Protein AF-0000000077934023 (afdb_homodimer)

Structure (mmCIF, N/CA/C/O backbone):
data_AF-0000000077934023-model_v1
#
loop_
_entity.id
_entity.type
_entity.pdbx_description
1 polymer 'GMP synthase'
#
loop_
_atom_site.group_PDB
_atom_site.id
_atom_site.type_symbol
_atom_site.label_atom_id
_atom_site.label_alt_id
_atom_site.label_comp_id
_atom_site.label_asym_id
_atom_site.label_entity_id
_atom_site.label_seq_id
_atom_site.pdbx_PDB_ins_code
_atom_site.Cartn_x
_atom_site.Cartn_y
_atom_site.Cartn_z
_atom_site.occupancy
_atom_site.B_iso_or_equiv
_atom_site.auth_seq_id
_atom_site.auth_comp_id
_atom_site.auth_asym_id
_atom_site.auth_atom_id
_atom_site.pdbx_PDB_model_num
ATOM 1 N N . MET A 1 1 ? 9.555 -23.406 -22.766 1 92.81 1 MET A N 1
ATOM 2 C CA . MET A 1 1 ? 8.727 -24.172 -21.828 1 92.81 1 MET A CA 1
ATOM 3 C C . MET A 1 1 ? 8.359 -23.328 -20.609 1 92.81 1 MET A C 1
ATOM 5 O O . MET A 1 1 ? 9.164 -22.531 -20.141 1 92.81 1 MET A O 1
ATOM 9 N N . MET A 1 2 ? 7.137 -23.5 -20.172 1 95.69 2 MET A N 1
ATOM 10 C CA . MET A 1 2 ? 6.656 -22.844 -18.953 1 95.69 2 MET A CA 1
ATOM 11 C C . MET A 1 2 ? 6.629 -23.828 -17.781 1 95.69 2 MET A C 1
ATOM 13 O O . MET A 1 2 ? 6.195 -24.969 -17.938 1 95.69 2 MET A O 1
ATOM 17 N N . LEU A 1 3 ? 7.129 -23.375 -16.656 1 97.12 3 LEU A N 1
ATOM 18 C CA . LEU A 1 3 ? 7.172 -24.234 -15.461 1 97.12 3 LEU A CA 1
ATOM 19 C C . LEU A 1 3 ? 6.215 -23.719 -14.391 1 97.12 3 LEU A C 1
ATOM 21 O O . LEU A 1 3 ? 6.312 -22.562 -13.969 1 97.12 3 LEU A O 1
ATOM 25 N N . GLY A 1 4 ? 5.195 -24.5 -14.062 1 97.69 4 GLY A N 1
ATOM 26 C CA . GLY A 1 4 ? 4.348 -24.234 -12.914 1 97.69 4 GLY A CA 1
ATOM 27 C C . GLY A 1 4 ? 4.844 -24.891 -11.641 1 97.69 4 GLY A C 1
ATOM 28 O O . GLY A 1 4 ? 4.984 -26.109 -11.578 1 97.69 4 GLY A O 1
ATOM 29 N N . ILE A 1 5 ? 5.109 -24.125 -10.633 1 98.69 5 ILE A N 1
ATOM 30 C CA . ILE A 1 5 ? 5.703 -24.625 -9.398 1 98.69 5 ILE A CA 1
ATOM 31 C C . ILE A 1 5 ? 4.645 -24.688 -8.297 1 98.69 5 ILE A C 1
ATOM 33 O O . ILE A 1 5 ? 4.074 -23.656 -7.926 1 98.69 5 ILE A O 1
ATOM 37 N N . ILE A 1 6 ? 4.473 -25.875 -7.766 1 98.69 6 ILE A N 1
ATOM 38 C CA . ILE A 1 6 ? 3.406 -26.156 -6.812 1 98.69 6 ILE A CA 1
ATOM 39 C C . ILE A 1 6 ? 4 -26.359 -5.422 1 98.69 6 ILE A C 1
ATOM 41 O O . ILE A 1 6 ? 4.852 -27.234 -5.227 1 98.69 6 ILE A O 1
ATOM 45 N N . HIS A 1 7 ? 3.494 -25.578 -4.398 1 98.44 7 HIS A N 1
ATOM 46 C CA . HIS A 1 7 ? 4.078 -25.625 -3.062 1 98.44 7 HIS A CA 1
ATOM 47 C C . HIS A 1 7 ? 3.291 -26.562 -2.148 1 98.44 7 HIS A C 1
ATOM 49 O O . HIS A 1 7 ? 3.805 -27 -1.119 1 98.44 7 HIS A O 1
ATOM 55 N N . HIS A 1 8 ? 2.07 -26.781 -2.439 1 97.88 8 HIS A N 1
ATOM 56 C CA . HIS A 1 8 ? 1.175 -27.656 -1.69 1 97.88 8 HIS A CA 1
ATOM 57 C C . HIS A 1 8 ? 0.218 -28.391 -2.621 1 97.88 8 HIS A C 1
ATOM 59 O O . HIS A 1 8 ? -0.296 -27.812 -3.578 1 97.88 8 HIS A O 1
ATOM 65 N N . PRO A 1 9 ? -0.106 -29.578 -2.326 1 96.56 9 PRO A N 1
ATOM 66 C CA . PRO A 1 9 ? -0.876 -30.406 -3.256 1 96.56 9 PRO A CA 1
ATOM 67 C C . PRO A 1 9 ? -2.242 -29.812 -3.588 1 96.56 9 PRO A C 1
ATOM 69 O O . PRO A 1 9 ? -2.734 -29.969 -4.707 1 96.56 9 PRO A O 1
ATOM 72 N N . VAL A 1 10 ? -2.881 -29.109 -2.693 1 97.19 10 VAL A N 1
ATOM 73 C CA . VAL A 1 10 ? -4.234 -28.609 -2.936 1 97.19 10 VAL A CA 1
ATOM 74 C C . VAL A 1 10 ? -4.168 -27.234 -3.584 1 97.19 10 VAL A C 1
ATOM 76 O O . VAL A 1 10 ? -5.203 -26.641 -3.902 1 97.19 10 VAL A O 1
ATOM 79 N N . GLU A 1 11 ? -2.992 -26.672 -3.738 1 97.62 11 GLU A N 1
ATOM 80 C CA . GLU A 1 11 ? -2.824 -25.344 -4.324 1 97.62 11 GLU A CA 1
ATOM 81 C C . GLU A 1 11 ? -2.209 -25.438 -5.719 1 97.62 11 GLU A C 1
ATOM 83 O O . GLU A 1 11 ? -1.143 -24.875 -5.969 1 97.62 11 GLU A O 1
ATOM 88 N N . GLY A 1 12 ? -2.943 -26.047 -6.629 1 97.69 12 GLY A N 1
ATOM 89 C CA . GLY A 1 12 ? -2.482 -26.219 -7.996 1 97.69 12 GLY A CA 1
ATOM 90 C C . GLY A 1 12 ? -2.807 -25.031 -8.883 1 97.69 12 GLY A C 1
ATOM 91 O O . GLY A 1 12 ? -3.172 -23.969 -8.391 1 97.69 12 GLY A O 1
ATOM 92 N N . LEU A 1 13 ? -2.65 -25.219 -10.227 1 97.75 13 LEU A N 1
ATOM 93 C CA . LEU A 1 13 ? -2.768 -24.109 -11.18 1 97.75 13 LEU A CA 1
ATOM 94 C C . LEU A 1 13 ? -4.23 -23.781 -11.453 1 97.75 13 LEU A C 1
ATOM 96 O O . LEU A 1 13 ? -4.543 -22.719 -11.984 1 97.75 13 LEU A O 1
ATOM 100 N N . GLY A 1 14 ? -5.168 -24.703 -11.203 1 96.88 14 GLY A N 1
ATOM 101 C CA . GLY A 1 14 ? -6.594 -24.438 -11.32 1 96.88 14 GLY A CA 1
ATOM 102 C C . GLY A 1 14 ? -6.977 -23.812 -12.648 1 96.88 14 GLY A C 1
ATOM 103 O O . GLY A 1 14 ? -6.633 -24.328 -13.711 1 96.88 14 GLY A O 1
ATOM 104 N N . ASN A 1 15 ? -7.641 -22.734 -12.648 1 96.44 15 ASN A N 1
ATOM 105 C CA . ASN A 1 15 ? -8.133 -22.016 -13.82 1 96.44 15 ASN A CA 1
ATOM 106 C C . ASN A 1 15 ? -6.992 -21.641 -14.758 1 96.44 15 ASN A C 1
ATOM 108 O O . ASN A 1 15 ? -7.18 -21.562 -15.977 1 96.44 15 ASN A O 1
ATOM 112 N N . ILE A 1 16 ? -5.863 -21.359 -14.188 1 96.69 16 ILE A N 1
ATOM 113 C CA . ILE A 1 16 ? -4.719 -20.969 -15.008 1 96.69 16 ILE A CA 1
ATOM 114 C C . ILE A 1 16 ? -4.383 -22.094 -15.992 1 96.69 16 ILE A C 1
ATOM 116 O O . ILE A 1 16 ? -4.105 -21.844 -17.156 1 96.69 16 ILE A O 1
ATOM 120 N N . LYS A 1 17 ? -4.391 -23.328 -15.445 1 95.06 17 LYS A N 1
ATOM 121 C CA . LYS A 1 17 ? -4.133 -24.469 -16.312 1 95.06 17 LYS A CA 1
ATOM 122 C C . LYS A 1 17 ? -5.152 -24.562 -17.438 1 95.06 17 LYS A C 1
ATOM 124 O O . LYS A 1 17 ? -4.793 -24.844 -18.578 1 95.06 17 LYS A O 1
ATOM 129 N N . GLU A 1 18 ? -6.367 -24.281 -17.141 1 93.31 18 GLU A N 1
ATOM 130 C CA . GLU A 1 18 ? -7.434 -24.312 -18.141 1 93.31 18 GLU A CA 1
ATOM 131 C C . GLU A 1 18 ? -7.219 -23.234 -19.188 1 93.31 18 GLU A C 1
ATOM 133 O O . GLU A 1 18 ? -7.426 -23.469 -20.391 1 93.31 18 GLU A O 1
ATOM 138 N N . ILE A 1 19 ? -6.816 -22.094 -18.781 1 94.81 19 ILE A N 1
ATOM 139 C CA . ILE A 1 19 ? -6.625 -20.953 -19.656 1 94.81 19 ILE A CA 1
ATOM 140 C C . ILE A 1 19 ? -5.422 -21.203 -20.562 1 94.81 19 ILE A C 1
ATOM 142 O O . ILE A 1 19 ? -5.426 -20.812 -21.734 1 94.81 19 ILE A O 1
ATOM 146 N N . LEU A 1 20 ? -4.402 -21.891 -20 1 92 20 LEU A N 1
ATOM 147 C CA . LEU A 1 20 ? -3.158 -22.109 -20.734 1 92 20 LEU A CA 1
ATOM 148 C C . LEU A 1 20 ? -3.191 -23.422 -21.5 1 92 20 LEU A C 1
ATOM 150 O O . LEU A 1 20 ? -2.18 -23.844 -22.062 1 92 20 LEU A O 1
ATOM 154 N N . LYS A 1 21 ? -4.246 -24.125 -21.438 1 84.44 21 LYS A N 1
ATOM 155 C CA . LYS A 1 21 ? -4.355 -25.5 -21.938 1 84.44 21 LYS A CA 1
ATOM 156 C C . LYS A 1 21 ? -3.92 -25.578 -23.391 1 84.44 21 LYS A C 1
ATOM 158 O O . LYS A 1 21 ? -3.35 -26.594 -23.812 1 84.44 21 LYS A O 1
ATOM 163 N N . GLU A 1 22 ? -4.18 -24.672 -24.109 1 74.06 22 GLU A N 1
ATOM 164 C CA . GLU A 1 22 ? -3.824 -24.781 -25.531 1 74.06 22 GLU A CA 1
ATOM 165 C C . GLU A 1 22 ? -2.352 -24.453 -25.75 1 74.06 22 GLU A C 1
ATOM 167 O O . GLU A 1 22 ? -1.854 -24.562 -26.875 1 74.06 22 GLU A O 1
ATOM 172 N N . LYS A 1 23 ? -1.788 -24.141 -24.609 1 71.06 23 LYS A N 1
ATOM 173 C CA . LYS A 1 23 ? -0.37 -23.828 -24.766 1 71.06 23 LYS A CA 1
ATOM 174 C C . LYS A 1 23 ? 0.499 -25.016 -24.391 1 71.06 23 LYS A C 1
ATOM 176 O O . LYS A 1 23 ? 0.342 -25.594 -23.312 1 71.06 23 LYS A O 1
ATOM 181 N N . ASP A 1 24 ? 1.014 -25.828 -25.297 1 64.31 24 ASP A N 1
ATOM 182 C CA . ASP A 1 24 ? 1.671 -27.125 -25.203 1 64.31 24 ASP A CA 1
ATOM 183 C C . ASP A 1 24 ? 2.947 -27.047 -24.375 1 64.31 24 ASP A C 1
ATOM 185 O O . ASP A 1 24 ? 3.557 -28.062 -24.047 1 64.31 24 ASP A O 1
ATOM 189 N N . ASP A 1 25 ? 3.129 -26.031 -23.75 1 87.19 25 ASP A N 1
ATOM 190 C CA . ASP A 1 25 ? 4.488 -25.938 -23.234 1 87.19 25 ASP A CA 1
ATOM 191 C C . ASP A 1 25 ? 4.484 -25.672 -21.734 1 87.19 25 ASP A C 1
ATOM 193 O O . ASP A 1 25 ? 5.516 -25.312 -21.156 1 87.19 25 ASP A O 1
ATOM 197 N N . LEU A 1 26 ? 3.383 -26.172 -20.938 1 93.12 26 LEU A N 1
ATOM 198 C CA . LEU A 1 26 ? 3.334 -25.969 -19.5 1 93.12 26 LEU A CA 1
ATOM 199 C C . LEU A 1 26 ? 3.678 -27.266 -18.766 1 93.12 26 LEU A C 1
ATOM 201 O O . LEU A 1 26 ? 3.064 -28.312 -19 1 93.12 26 LEU A O 1
ATOM 205 N N . ARG A 1 27 ? 4.672 -27.297 -17.906 1 94.5 27 ARG A N 1
ATOM 206 C CA . ARG A 1 27 ? 5.062 -28.406 -17.031 1 94.5 27 ARG A CA 1
ATOM 207 C C . ARG A 1 27 ? 4.914 -28.016 -15.562 1 94.5 27 ARG A C 1
ATOM 209 O O . ARG A 1 27 ? 5.363 -26.938 -15.148 1 94.5 27 ARG A O 1
ATOM 216 N N . GLU A 1 28 ? 4.285 -28.922 -14.805 1 96.19 28 GLU A N 1
ATOM 217 C CA . GLU A 1 28 ? 4.145 -28.672 -13.375 1 96.19 28 GLU A CA 1
ATOM 218 C C . GLU A 1 28 ? 5.207 -29.422 -12.578 1 96.19 28 GLU A C 1
ATOM 220 O O . GLU A 1 28 ? 5.559 -30.562 -12.922 1 96.19 28 GLU A O 1
ATOM 225 N N . VAL A 1 29 ? 5.73 -28.844 -11.586 1 97.88 29 VAL A N 1
ATOM 226 C CA . VAL A 1 29 ? 6.707 -29.484 -10.703 1 97.88 29 VAL A CA 1
ATOM 227 C C . VAL A 1 29 ? 6.434 -29.062 -9.25 1 97.88 29 VAL A C 1
ATOM 229 O O . VAL A 1 29 ? 6.062 -27.922 -8.984 1 97.88 29 VAL A O 1
ATOM 232 N N . ARG A 1 30 ? 6.57 -30.016 -8.336 1 98.38 30 ARG A N 1
ATOM 233 C CA . ARG A 1 30 ? 6.535 -29.656 -6.926 1 98.38 30 ARG A CA 1
ATOM 234 C C . ARG A 1 30 ? 7.777 -28.875 -6.523 1 98.38 30 ARG A C 1
ATOM 236 O O . ARG A 1 30 ? 8.883 -29.188 -6.965 1 98.38 30 ARG A O 1
ATOM 243 N N . ALA A 1 31 ? 7.57 -27.953 -5.637 1 98.31 31 ALA A N 1
ATOM 244 C CA . ALA A 1 31 ? 8.68 -27.094 -5.234 1 98.31 31 ALA A CA 1
ATOM 245 C C . ALA A 1 31 ? 9.82 -27.906 -4.641 1 98.31 31 ALA A C 1
ATOM 247 O O . ALA A 1 31 ? 10.992 -27.641 -4.906 1 98.31 31 ALA A O 1
ATOM 248 N N . ASP A 1 32 ? 9.453 -28.922 -3.865 1 96.94 32 ASP A N 1
ATOM 249 C CA . ASP A 1 32 ? 10.469 -29.703 -3.176 1 96.94 32 ASP A CA 1
ATOM 250 C C . ASP A 1 32 ? 11.195 -30.641 -4.145 1 96.94 32 ASP A C 1
ATOM 252 O O . ASP A 1 32 ? 12.172 -31.297 -3.771 1 96.94 32 ASP A O 1
ATOM 256 N N . GLU A 1 33 ? 10.789 -30.688 -5.387 1 97.88 33 GLU A N 1
ATOM 257 C CA . GLU A 1 33 ? 11.43 -31.516 -6.402 1 97.88 33 GLU A CA 1
ATOM 258 C C . GLU A 1 33 ? 12.305 -30.688 -7.332 1 97.88 33 GLU A C 1
ATOM 260 O O . GLU A 1 33 ? 12.961 -31.234 -8.219 1 97.88 33 GLU A O 1
ATOM 265 N N . LEU A 1 34 ? 12.32 -29.422 -7.188 1 97.75 34 LEU A N 1
ATOM 266 C CA . LEU A 1 34 ? 13.195 -28.562 -7.977 1 97.75 34 LEU A CA 1
ATOM 267 C C . LEU A 1 34 ? 14.656 -28.953 -7.793 1 97.75 34 LEU A C 1
ATOM 269 O O . LEU A 1 34 ? 15.094 -29.234 -6.672 1 97.75 34 LEU A O 1
ATOM 273 N N . THR A 1 35 ? 15.414 -28.969 -8.805 1 96.44 35 THR A N 1
ATOM 274 C CA . THR A 1 35 ? 16.828 -29.312 -8.75 1 96.44 35 THR A CA 1
ATOM 275 C C . THR A 1 35 ? 17.688 -28.047 -8.672 1 96.44 35 THR A C 1
ATOM 277 O O . THR A 1 35 ? 18.844 -28.109 -8.227 1 96.44 35 THR A O 1
ATOM 280 N N . GLY A 1 36 ? 17.109 -26.969 -9.047 1 94.38 36 GLY A N 1
ATOM 281 C CA . GLY A 1 36 ? 17.875 -25.734 -9.156 1 94.38 36 GLY A CA 1
ATOM 282 C C . GLY A 1 36 ? 18.562 -25.578 -10.492 1 94.38 36 GLY A C 1
ATOM 283 O O . GLY A 1 36 ? 19.172 -24.547 -10.766 1 94.38 36 GLY A O 1
ATOM 284 N N . LYS A 1 37 ? 18.359 -26.5 -11.438 1 96.31 37 LYS A N 1
ATOM 285 C CA . LYS A 1 37 ? 19.062 -26.469 -12.719 1 96.31 37 LYS A CA 1
ATOM 286 C C . LYS A 1 37 ? 18.094 -26.188 -13.859 1 96.31 37 LYS A C 1
ATOM 288 O O . LYS A 1 37 ? 18.5 -26.125 -15.023 1 96.31 37 LYS A O 1
ATOM 293 N N . GLU A 1 38 ? 16.797 -26.047 -13.516 1 97 38 GLU A N 1
ATOM 294 C CA . GLU A 1 38 ? 15.789 -25.781 -14.539 1 97 38 GLU A CA 1
ATOM 295 C C . GLU A 1 38 ? 16.078 -24.469 -15.273 1 97 38 GLU A C 1
ATOM 297 O O . GLU A 1 38 ? 16.594 -23.516 -14.68 1 97 38 GLU A O 1
ATOM 302 N N . THR A 1 39 ? 15.773 -24.438 -16.625 1 96.75 39 THR A N 1
ATOM 303 C CA . THR A 1 39 ? 15.953 -23.219 -17.422 1 96.75 39 THR A CA 1
ATOM 304 C C . THR A 1 39 ? 14.688 -22.906 -18.219 1 96.75 39 THR A C 1
ATOM 306 O O . THR A 1 39 ? 14.711 -22.844 -19.453 1 96.75 39 THR A O 1
ATOM 309 N N . PRO A 1 40 ? 13.602 -22.703 -17.531 1 97.12 40 PRO A N 1
ATOM 310 C CA . PRO A 1 40 ? 12.352 -22.391 -18.219 1 97.12 40 PRO A CA 1
ATOM 311 C C . PRO A 1 40 ? 12.359 -21 -18.844 1 97.12 40 PRO A C 1
ATOM 313 O O . PRO A 1 40 ? 13.156 -20.141 -18.438 1 97.12 40 PRO A O 1
ATOM 316 N N . ASP A 1 41 ? 11.477 -20.828 -19.859 1 96.25 41 ASP A N 1
ATOM 317 C CA . ASP A 1 41 ? 11.281 -19.5 -20.469 1 96.25 41 ASP A CA 1
ATOM 318 C C . ASP A 1 41 ? 10.406 -18.625 -19.578 1 96.25 41 ASP A C 1
ATOM 320 O O . ASP A 1 41 ? 10.477 -17.391 -19.641 1 96.25 41 ASP A O 1
ATOM 324 N N . SER A 1 42 ? 9.562 -19.297 -18.828 1 97.19 42 SER A N 1
ATOM 325 C CA . SER A 1 42 ? 8.664 -18.609 -17.906 1 97.19 42 SER A CA 1
ATOM 326 C C . SER A 1 42 ? 8.273 -19.516 -16.75 1 97.19 42 SER A C 1
ATOM 328 O O . SER A 1 42 ? 8.328 -20.75 -16.859 1 97.19 42 SER A O 1
ATOM 330 N N . ILE A 1 43 ? 7.906 -18.906 -15.609 1 98 43 ILE A N 1
ATOM 331 C CA . ILE A 1 43 ? 7.473 -19.719 -14.477 1 98 43 ILE A CA 1
ATOM 332 C C . ILE A 1 43 ? 6.215 -19.109 -13.859 1 98 43 ILE A C 1
ATOM 334 O O . ILE A 1 43 ? 6.023 -17.891 -13.906 1 98 43 ILE A O 1
ATOM 338 N N . VAL A 1 44 ? 5.328 -19.938 -13.383 1 98.44 44 VAL A N 1
ATOM 339 C CA . VAL A 1 44 ? 4.195 -19.594 -12.523 1 98.44 44 VAL A CA 1
ATOM 340 C C . VAL A 1 44 ? 4.418 -20.172 -11.125 1 98.44 44 VAL A C 1
ATOM 342 O O . VAL A 1 44 ? 4.441 -21.391 -10.945 1 98.44 44 VAL A O 1
ATOM 345 N N . LEU A 1 45 ? 4.633 -19.297 -10.141 1 98.81 45 LEU A N 1
ATOM 346 C CA . LEU A 1 45 ? 4.785 -19.688 -8.75 1 98.81 45 LEU A CA 1
ATOM 347 C C . LEU A 1 45 ? 3.441 -19.672 -8.023 1 98.81 45 LEU A C 1
ATOM 349 O O . LEU A 1 45 ? 2.818 -18.609 -7.898 1 98.81 45 LEU A O 1
ATOM 353 N N . MET A 1 46 ? 3.02 -20.75 -7.5 1 98.81 46 MET A N 1
ATOM 354 C CA . MET A 1 46 ? 1.706 -20.844 -6.875 1 98.81 46 MET A CA 1
ATOM 355 C C . MET A 1 46 ? 1.781 -20.484 -5.395 1 98.81 46 MET A C 1
ATOM 357 O O . MET A 1 46 ? 2.848 -20.125 -4.895 1 98.81 46 MET A O 1
ATOM 361 N N . GLY A 1 47 ? 0.633 -20.516 -4.742 1 98.62 47 GLY A N 1
ATOM 362 C CA . GLY A 1 47 ? 0.555 -20.219 -3.32 1 98.62 47 GLY A CA 1
ATOM 363 C C . GLY A 1 47 ? 0.95 -21.375 -2.439 1 98.62 47 GLY A C 1
ATOM 364 O O . GLY A 1 47 ? 1.354 -22.438 -2.939 1 98.62 47 GLY A O 1
ATOM 365 N N . GLY A 1 48 ? 0.895 -21.141 -1.161 1 97.94 48 GLY A N 1
ATOM 366 C CA . GLY A 1 48 ? 1.2 -22.141 -0.147 1 97.94 48 GLY A CA 1
ATOM 367 C C . GLY A 1 48 ? 1.143 -21.594 1.266 1 97.94 48 GLY A C 1
ATOM 368 O O . GLY A 1 48 ? 1.053 -20.375 1.462 1 97.94 48 GLY A O 1
ATOM 369 N N . PRO A 1 49 ? 1.114 -22.484 2.199 1 96.38 49 PRO A N 1
ATOM 370 C CA . PRO A 1 49 ? 0.91 -22.078 3.592 1 96.38 49 PRO A CA 1
ATOM 371 C C . PRO A 1 49 ? 2.195 -21.609 4.262 1 96.38 49 PRO A C 1
ATOM 373 O O . PRO A 1 49 ? 2.162 -21.125 5.395 1 96.38 49 PRO A O 1
ATOM 376 N N . MET A 1 50 ? 3.311 -21.656 3.562 1 96.38 50 MET A N 1
ATOM 377 C CA . MET A 1 50 ? 4.609 -21.328 4.145 1 96.38 50 MET A CA 1
ATOM 378 C C . MET A 1 50 ? 4.809 -19.812 4.211 1 96.38 50 MET A C 1
ATOM 380 O O . MET A 1 50 ? 4.152 -19.062 3.488 1 96.38 50 MET A O 1
ATOM 384 N N . GLY A 1 51 ? 5.703 -19.391 5.09 1 97.69 51 GLY A N 1
ATOM 385 C CA . GLY A 1 51 ? 6.199 -18.016 5.086 1 97.69 51 GLY A CA 1
ATOM 386 C C . GLY A 1 51 ? 7.562 -17.891 4.441 1 97.69 51 GLY A C 1
ATOM 387 O O . GLY A 1 51 ? 8.438 -18.734 4.637 1 97.69 51 GLY A O 1
ATOM 388 N N . VAL A 1 52 ? 7.691 -16.844 3.658 1 98.31 52 VAL A N 1
ATOM 389 C CA . VAL A 1 52 ? 8.961 -16.609 2.971 1 98.31 52 VAL A CA 1
ATOM 390 C C . VAL A 1 52 ? 10.094 -16.531 3.988 1 98.31 52 VAL A C 1
ATOM 392 O O . VAL A 1 52 ? 11.211 -16.969 3.725 1 98.31 52 VAL A O 1
ATOM 395 N N . TYR A 1 53 ? 9.828 -15.93 5.168 1 96.06 53 TYR A N 1
ATOM 396 C CA . TYR A 1 53 ? 10.844 -15.742 6.207 1 96.06 53 TYR A CA 1
ATOM 397 C C . TYR A 1 53 ? 11.195 -17.062 6.867 1 96.06 53 TYR A C 1
ATOM 399 O O . TYR A 1 53 ? 12.102 -17.125 7.703 1 96.06 53 TYR A O 1
ATOM 407 N N . GLU A 1 54 ? 10.594 -18.125 6.508 1 94.81 54 GLU A N 1
ATOM 408 C CA . GLU A 1 54 ? 10.891 -19.469 7.004 1 94.81 54 GLU A CA 1
ATOM 409 C C . GLU A 1 54 ? 11.7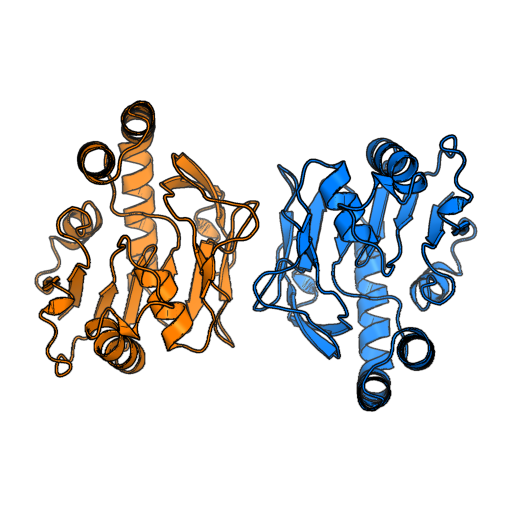66 -20.234 6.016 1 94.81 54 GLU A C 1
ATOM 411 O O . GLU A 1 54 ? 11.758 -21.469 6 1 94.81 54 GLU A O 1
ATOM 416 N N . HIS A 1 55 ? 12.492 -19.578 5.172 1 92.38 55 HIS A N 1
ATOM 417 C CA . HIS A 1 55 ? 13.211 -20.234 4.09 1 92.38 55 HIS A CA 1
ATOM 418 C C . HIS A 1 55 ? 14.297 -21.172 4.637 1 92.38 55 HIS A C 1
ATOM 420 O O . HIS A 1 55 ? 14.695 -22.125 3.965 1 92.38 55 HIS A O 1
ATOM 426 N N . ASP A 1 56 ? 14.75 -20.984 5.855 1 92.56 56 ASP A N 1
ATOM 427 C CA . ASP A 1 56 ? 15.695 -21.906 6.469 1 92.56 56 ASP A CA 1
ATOM 428 C C . ASP A 1 56 ? 15.062 -23.281 6.656 1 92.56 56 ASP A C 1
ATOM 430 O O . ASP A 1 56 ? 15.758 -24.297 6.641 1 92.56 56 ASP A O 1
ATOM 434 N N . ARG A 1 57 ? 13.727 -23.375 6.781 1 94.06 57 ARG A N 1
ATOM 435 C CA . ARG A 1 57 ? 12.984 -24.625 6.984 1 94.06 57 ARG A CA 1
ATOM 436 C C . ARG A 1 57 ? 12.578 -25.234 5.652 1 94.06 57 ARG A C 1
ATOM 438 O O . ARG A 1 57 ? 12.203 -26.406 5.594 1 94.06 57 ARG A O 1
ATOM 445 N N . TYR A 1 58 ? 12.594 -24.438 4.598 1 94.94 58 TYR A N 1
ATOM 446 C CA . TYR A 1 58 ? 12.172 -24.859 3.268 1 94.94 58 TYR A CA 1
ATOM 447 C C . TYR A 1 58 ? 13.273 -24.609 2.242 1 94.94 58 TYR A C 1
ATOM 449 O O . TYR A 1 58 ? 13.227 -23.641 1.491 1 94.94 58 TYR A O 1
ATOM 457 N N . PRO A 1 59 ? 14.148 -25.562 2.076 1 92.88 59 PRO A N 1
ATOM 458 C CA . PRO A 1 59 ? 15.352 -25.344 1.265 1 92.88 59 PRO A CA 1
ATOM 459 C C . PRO A 1 59 ? 15.023 -25.047 -0.199 1 92.88 59 PRO A C 1
ATOM 461 O O . PRO A 1 59 ? 15.82 -24.422 -0.896 1 92.88 59 PRO A O 1
ATOM 464 N N . PHE A 1 60 ? 13.891 -25.531 -0.623 1 95.56 60 PHE A N 1
ATOM 465 C CA . PHE A 1 60 ? 13.531 -25.297 -2.016 1 95.56 60 PHE A CA 1
ATOM 466 C C . PHE A 1 60 ? 13.375 -23.812 -2.301 1 95.56 60 PHE A C 1
ATOM 468 O O . PHE A 1 60 ? 13.477 -23.375 -3.451 1 95.56 60 PHE A O 1
ATOM 475 N N . MET A 1 61 ? 13.117 -23.016 -1.306 1 97.56 61 MET A N 1
ATOM 476 C CA . MET A 1 61 ? 12.922 -21.578 -1.521 1 97.56 61 MET A CA 1
ATOM 477 C C . MET A 1 61 ? 14.203 -20.922 -2.031 1 97.56 61 MET A C 1
ATOM 479 O O . MET A 1 61 ? 14.156 -20 -2.846 1 97.56 61 MET A O 1
ATOM 483 N N . GLU A 1 62 ? 15.344 -21.422 -1.543 1 97.31 62 GLU A N 1
ATOM 484 C CA . GLU A 1 62 ? 16.609 -20.891 -2.047 1 97.31 62 GLU A CA 1
ATOM 485 C C . GLU A 1 62 ? 16.75 -21.141 -3.545 1 97.31 62 GLU A C 1
ATOM 487 O O . GLU A 1 62 ? 17.219 -20.266 -4.285 1 97.31 62 GLU A O 1
ATOM 492 N N . LYS A 1 63 ? 16.375 -22.312 -3.967 1 97.88 63 LYS A N 1
ATOM 493 C CA . LYS A 1 63 ? 16.375 -22.641 -5.391 1 97.88 63 LYS A CA 1
ATOM 494 C C . LYS A 1 63 ? 15.406 -21.766 -6.16 1 97.88 63 LYS A C 1
ATOM 496 O O . LYS A 1 63 ? 15.695 -21.344 -7.285 1 97.88 63 LYS A O 1
ATOM 501 N N . GLU A 1 64 ? 14.289 -21.516 -5.586 1 98.38 64 GLU A N 1
ATOM 502 C CA . GLU A 1 64 ? 13.281 -20.672 -6.227 1 98.38 64 GLU A CA 1
ATOM 503 C C . GLU A 1 64 ? 13.781 -19.25 -6.387 1 98.38 64 GLU A C 1
ATOM 505 O O . GLU A 1 64 ? 13.555 -18.609 -7.426 1 98.38 64 GLU A O 1
ATOM 510 N N . PHE A 1 65 ? 14.477 -18.703 -5.316 1 98.38 65 PHE A N 1
ATOM 511 C CA . PHE A 1 65 ? 15.023 -17.359 -5.414 1 98.38 65 PHE A CA 1
ATOM 512 C C . PHE A 1 65 ? 15.953 -17.234 -6.613 1 98.38 65 PHE A C 1
ATOM 514 O O . PHE A 1 65 ? 15.852 -16.281 -7.387 1 98.38 65 PHE A O 1
ATOM 521 N N . GLU A 1 66 ? 16.781 -18.203 -6.824 1 98 66 GLU A N 1
ATOM 522 C CA . GLU A 1 66 ? 17.719 -18.203 -7.941 1 98 66 GLU A CA 1
ATOM 523 C C . GLU A 1 66 ? 16.984 -18.359 -9.273 1 98 66 GLU A C 1
ATOM 525 O O . GLU A 1 66 ? 17.328 -17.688 -10.258 1 98 66 GLU A O 1
ATOM 530 N N . LEU A 1 67 ? 16.062 -19.219 -9.297 1 98.31 67 LEU A N 1
ATOM 531 C CA . LEU A 1 67 ? 15.273 -19.453 -10.5 1 98.31 67 LEU A CA 1
ATOM 532 C C . LEU A 1 67 ? 14.531 -18.188 -10.922 1 98.31 67 LEU A C 1
ATOM 534 O O . LEU A 1 67 ? 14.5 -17.844 -12.102 1 98.31 67 LEU A O 1
ATOM 538 N N . ILE A 1 68 ? 13.93 -17.469 -9.992 1 98.44 68 ILE A N 1
ATOM 539 C CA . ILE A 1 68 ? 13.203 -16.234 -10.234 1 98.44 68 ILE A CA 1
ATOM 540 C C . ILE A 1 68 ? 14.133 -15.219 -10.898 1 98.44 68 ILE A C 1
ATOM 542 O O . ILE A 1 68 ? 13.758 -14.57 -11.883 1 98.44 68 ILE A O 1
ATOM 546 N N . LYS A 1 69 ? 15.305 -15.078 -10.391 1 97.69 69 LYS A N 1
ATOM 547 C CA . LYS A 1 69 ? 16.25 -14.062 -10.852 1 97.69 69 LYS A CA 1
ATOM 548 C C . LYS A 1 69 ? 16.703 -14.344 -12.281 1 97.69 69 LYS A C 1
ATOM 550 O O . LYS A 1 69 ? 16.953 -13.414 -13.055 1 97.69 69 LYS A O 1
ATOM 555 N N . ARG A 1 70 ? 16.75 -15.531 -12.641 1 96.94 70 ARG A N 1
ATOM 556 C CA . ARG A 1 70 ? 17.344 -15.828 -13.938 1 96.94 70 ARG A CA 1
ATOM 557 C C . ARG A 1 70 ? 16.266 -16.078 -14.984 1 96.94 70 ARG A C 1
ATOM 559 O O . ARG A 1 70 ? 16.547 -16.156 -16.188 1 96.94 70 ARG A O 1
ATOM 566 N N . THR A 1 71 ? 15.039 -16.344 -14.586 1 98 71 THR A N 1
ATOM 567 C CA . THR A 1 71 ? 13.953 -16.594 -15.531 1 98 71 THR A CA 1
ATOM 568 C C . THR A 1 71 ? 13.391 -15.281 -16.062 1 98 71 THR A C 1
ATOM 570 O O . THR A 1 71 ? 13.055 -14.383 -15.281 1 98 71 THR A O 1
ATOM 573 N N . PRO A 1 72 ? 13.25 -15.109 -17.344 1 96.94 72 PRO A N 1
ATOM 574 C CA . PRO A 1 72 ? 12.883 -13.828 -17.938 1 96.94 72 PRO A CA 1
ATOM 575 C C . PRO A 1 72 ? 11.461 -13.398 -17.594 1 96.94 72 PRO A C 1
ATOM 577 O O . PRO A 1 72 ? 11.172 -12.203 -17.516 1 96.94 72 PRO A O 1
ATOM 580 N N . LYS A 1 73 ? 10.547 -14.367 -17.5 1 98.31 73 LYS A N 1
ATOM 581 C CA . LYS A 1 73 ? 9.133 -14.07 -17.297 1 98.31 73 LYS A CA 1
ATOM 582 C C . LYS A 1 73 ? 8.562 -14.883 -16.125 1 98.31 73 LYS A C 1
ATOM 584 O O . LYS A 1 73 ? 8.68 -16.109 -16.109 1 98.31 73 LYS A O 1
ATOM 589 N N . VAL A 1 74 ? 7.953 -14.141 -15.117 1 98.75 74 VAL A N 1
ATOM 590 C CA . VAL A 1 74 ? 7.516 -14.805 -13.898 1 98.75 74 VAL A CA 1
ATOM 591 C C . VAL A 1 74 ? 6.125 -14.305 -13.508 1 98.75 74 VAL A C 1
ATOM 593 O O . VAL A 1 74 ? 5.852 -13.102 -13.578 1 98.75 74 VAL A O 1
ATOM 596 N N . LEU A 1 75 ? 5.23 -15.188 -13.234 1 98.75 75 LEU A N 1
ATOM 597 C CA . LEU A 1 75 ? 3.973 -14.906 -12.555 1 98.75 75 LEU A CA 1
ATOM 598 C C . LEU A 1 75 ? 3.955 -15.531 -11.164 1 98.75 75 LEU A C 1
ATOM 600 O O . LEU A 1 75 ? 4.102 -16.75 -11.023 1 98.75 75 LEU A O 1
ATOM 604 N N . GLY A 1 76 ? 3.854 -14.734 -10.141 1 98.88 76 GLY A N 1
ATOM 605 C CA . GLY A 1 76 ? 3.75 -15.219 -8.773 1 98.88 76 GLY A CA 1
ATOM 606 C C . GLY A 1 76 ? 2.391 -14.961 -8.148 1 98.88 76 GLY A C 1
ATOM 607 O O . GLY A 1 76 ? 1.864 -13.844 -8.242 1 98.88 76 GLY A O 1
ATOM 608 N N . ILE A 1 77 ? 1.805 -15.945 -7.504 1 98.88 77 ILE A N 1
ATOM 609 C CA . ILE A 1 77 ? 0.479 -15.836 -6.906 1 98.88 77 ILE A CA 1
ATOM 610 C C . ILE A 1 77 ? 0.562 -16.141 -5.41 1 98.88 77 ILE A C 1
ATOM 612 O O . ILE A 1 77 ? 1.061 -17.203 -5.016 1 98.88 77 ILE A O 1
ATOM 616 N N . CYS A 1 78 ? 0.007 -15.219 -4.578 1 98.75 78 CYS A N 1
ATOM 617 C CA . CYS A 1 78 ? -0.009 -15.352 -3.125 1 98.75 78 CYS A CA 1
ATOM 618 C C . CYS A 1 78 ? 1.396 -15.578 -2.582 1 98.75 78 CYS A C 1
ATOM 620 O O . CYS A 1 78 ? 2.25 -14.688 -2.662 1 98.75 78 CYS A O 1
ATOM 622 N N . LEU A 1 79 ? 1.762 -16.781 -2.057 1 98.81 79 LEU A N 1
ATOM 623 C CA . LEU A 1 79 ? 3.137 -17.094 -1.677 1 98.81 79 LEU A CA 1
ATOM 624 C C . LEU A 1 79 ? 4.09 -16.828 -2.836 1 98.81 79 LEU A C 1
ATOM 626 O O . LEU A 1 79 ? 5.188 -16.297 -2.635 1 98.81 79 LEU A O 1
ATOM 630 N N . GLY A 1 80 ? 3.695 -17.188 -4.023 1 98.88 80 GLY A N 1
ATOM 631 C CA . GLY A 1 80 ? 4.512 -16.953 -5.199 1 98.88 80 GLY A CA 1
ATOM 632 C C . GLY A 1 80 ? 4.863 -15.484 -5.391 1 98.88 80 GLY A C 1
ATOM 633 O O . GLY A 1 80 ? 5.984 -15.156 -5.789 1 98.88 80 GLY A O 1
ATOM 634 N N . ALA A 1 81 ? 3.887 -14.617 -5.211 1 98.94 81 ALA A N 1
ATOM 635 C CA . ALA A 1 81 ? 4.137 -13.18 -5.301 1 98.94 81 ALA A CA 1
ATOM 636 C C . ALA A 1 81 ? 5.105 -12.727 -4.211 1 98.94 81 ALA A C 1
ATOM 638 O O . ALA A 1 81 ? 5.953 -11.859 -4.449 1 98.94 81 ALA A O 1
ATOM 639 N N . GLN A 1 82 ? 4.934 -13.273 -3.006 1 98.94 82 GLN A N 1
ATOM 640 C CA . GLN A 1 82 ? 5.812 -12.945 -1.886 1 98.94 82 GLN A CA 1
ATOM 641 C C . GLN A 1 82 ? 7.238 -13.414 -2.152 1 98.94 82 GLN A C 1
ATOM 643 O O . GLN A 1 82 ? 8.195 -12.68 -1.904 1 98.94 82 GLN A O 1
ATOM 648 N N . LEU A 1 83 ? 7.387 -14.633 -2.68 1 98.88 83 LEU A N 1
ATOM 649 C CA . LEU A 1 83 ? 8.695 -15.141 -3.068 1 98.88 83 LEU A CA 1
ATOM 650 C C . LEU A 1 83 ? 9.336 -14.242 -4.125 1 98.88 83 LEU A C 1
ATOM 652 O O . LEU A 1 83 ? 10.539 -13.953 -4.059 1 98.88 83 LEU A O 1
ATOM 656 N N . LEU A 1 84 ? 8.508 -13.883 -5.09 1 98.94 84 LEU A N 1
ATOM 657 C CA . LEU A 1 84 ? 8.969 -13.016 -6.164 1 98.94 84 LEU A CA 1
ATOM 658 C C . LEU A 1 84 ? 9.484 -11.688 -5.609 1 98.94 84 LEU A C 1
ATOM 660 O O . LEU A 1 84 ? 10.57 -11.242 -5.965 1 98.94 84 LEU A O 1
ATOM 664 N N . SER A 1 85 ? 8.727 -11.008 -4.723 1 98.94 85 SER A N 1
ATOM 665 C CA . SER A 1 85 ? 9.148 -9.766 -4.094 1 98.94 85 SER A CA 1
ATOM 666 C C . SER A 1 85 ? 10.477 -9.938 -3.367 1 98.94 85 SER A C 1
ATOM 668 O O . SER A 1 85 ? 11.422 -9.18 -3.605 1 98.94 85 SER A O 1
ATOM 670 N N . TYR A 1 86 ? 10.578 -10.93 -2.572 1 98.88 86 TYR A N 1
ATOM 671 C CA . TYR A 1 86 ? 11.766 -11.18 -1.768 1 98.88 86 TYR A CA 1
ATOM 672 C C . TYR A 1 86 ? 12.984 -11.406 -2.652 1 98.88 86 TYR A C 1
ATOM 674 O O . TYR A 1 86 ? 14.055 -10.836 -2.41 1 98.88 86 TYR A O 1
ATOM 682 N N . ALA A 1 87 ? 12.82 -12.219 -3.627 1 98.69 87 ALA A N 1
ATOM 683 C CA . ALA A 1 87 ? 13.914 -12.547 -4.539 1 98.69 87 ALA A CA 1
ATOM 684 C C . ALA A 1 87 ? 14.445 -11.289 -5.227 1 98.69 87 ALA A C 1
ATOM 686 O O . ALA A 1 87 ? 15.625 -11.227 -5.574 1 98.69 87 ALA A O 1
ATOM 687 N N . LEU A 1 88 ? 13.586 -10.336 -5.422 1 98.56 88 LEU A N 1
ATOM 688 C CA . LEU A 1 88 ? 13.961 -9.125 -6.141 1 98.56 88 LEU A CA 1
ATOM 689 C C . LEU A 1 88 ? 14.367 -8.023 -5.172 1 98.56 88 LEU A C 1
ATOM 691 O O . LEU A 1 88 ? 14.461 -6.855 -5.559 1 98.56 88 LEU A O 1
ATOM 695 N N . GLY A 1 89 ? 14.523 -8.32 -3.951 1 98.31 89 GLY A N 1
ATOM 696 C CA . GLY A 1 89 ? 15.086 -7.387 -2.992 1 98.31 89 GLY A CA 1
ATOM 697 C C . GLY A 1 89 ? 14.047 -6.777 -2.07 1 98.31 89 GLY A C 1
ATOM 698 O O . GLY A 1 89 ? 14.367 -5.934 -1.23 1 98.31 89 GLY A O 1
ATOM 699 N N . GLY A 1 90 ? 12.789 -7.148 -2.189 1 98.56 90 GLY A N 1
ATOM 700 C CA . GLY A 1 90 ? 11.75 -6.707 -1.271 1 98.56 90 GLY A CA 1
ATOM 701 C C . GLY A 1 90 ? 11.773 -7.445 0.055 1 98.56 90 GLY A C 1
ATOM 702 O O . GLY A 1 90 ? 12.688 -8.234 0.318 1 98.56 90 GLY A O 1
ATOM 703 N N . LYS A 1 91 ? 10.781 -7.137 0.887 1 98.69 91 LYS A N 1
ATOM 704 C CA . LYS A 1 91 ? 10.609 -7.781 2.186 1 98.69 91 LYS A CA 1
ATOM 705 C C . LYS A 1 91 ? 9.203 -8.367 2.328 1 98.69 91 LYS A C 1
ATOM 707 O O . LYS A 1 91 ? 8.266 -7.918 1.671 1 98.69 91 LYS A O 1
ATOM 712 N N . VAL A 1 92 ? 9.141 -9.391 3.135 1 98.81 92 VAL A N 1
ATOM 713 C CA . VAL A 1 92 ? 7.871 -10.055 3.42 1 98.81 92 VAL A CA 1
ATOM 714 C C . VAL A 1 92 ? 7.715 -10.234 4.93 1 98.81 92 VAL A C 1
ATOM 716 O O . VAL A 1 92 ? 8.633 -10.703 5.602 1 98.81 92 VAL A O 1
ATOM 719 N N . THR A 1 93 ? 6.602 -9.867 5.48 1 98.5 93 THR A N 1
ATOM 720 C CA . THR A 1 93 ? 6.273 -10.016 6.895 1 98.5 93 THR A CA 1
ATOM 721 C C . THR A 1 93 ? 4.793 -10.344 7.074 1 98.5 93 THR A C 1
ATOM 723 O O . THR A 1 93 ? 3.998 -10.18 6.148 1 98.5 93 THR A O 1
ATOM 726 N N . PRO A 1 94 ? 4.453 -10.883 8.281 1 98.19 94 PRO A N 1
ATOM 727 C CA . PRO A 1 94 ? 3.02 -10.867 8.586 1 98.19 94 PRO A CA 1
ATOM 728 C C . PRO A 1 94 ? 2.41 -9.469 8.484 1 98.19 94 PRO A C 1
ATOM 730 O O . PRO A 1 94 ? 3.047 -8.484 8.867 1 98.19 94 PRO A O 1
ATOM 733 N N . GLY A 1 95 ? 1.204 -9.375 7.906 1 97.56 95 GLY A N 1
ATOM 734 C CA . GLY A 1 95 ? 0.541 -8.086 7.777 1 97.56 95 GLY A CA 1
ATOM 735 C C . GLY A 1 95 ? 0.026 -7.543 9.094 1 97.56 95 GLY A C 1
ATOM 736 O O . GLY A 1 95 ? -0.721 -8.219 9.805 1 97.56 95 GLY A O 1
ATOM 737 N N . SER A 1 96 ? 0.292 -6.332 9.375 1 97.44 96 SER A N 1
ATOM 738 C CA . SER A 1 96 ? -0.058 -5.73 10.656 1 97.44 96 SER A CA 1
ATOM 739 C C . SER A 1 96 ? -1.554 -5.445 10.742 1 97.44 96 SER A C 1
ATOM 741 O O . SER A 1 96 ? -2.088 -5.227 11.836 1 97.44 96 SE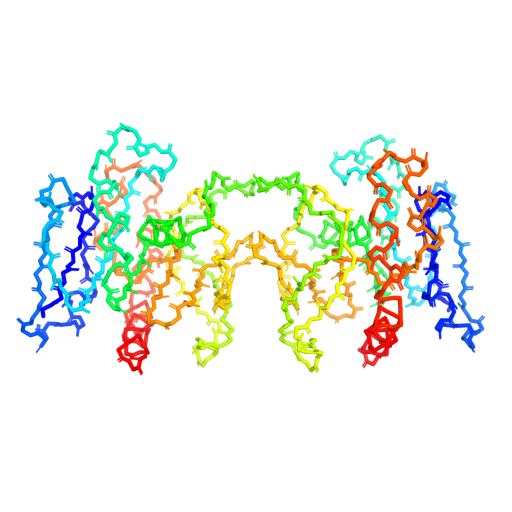R A O 1
ATOM 743 N N . PHE A 1 97 ? -2.285 -5.449 9.633 1 98.19 97 PHE A N 1
ATOM 744 C CA . PHE A 1 97 ? -3.707 -5.133 9.648 1 98.19 97 PHE A CA 1
ATOM 745 C C . PHE A 1 97 ? -4.547 -6.402 9.594 1 98.19 97 PHE A C 1
ATOM 747 O O . PHE A 1 97 ? -5.754 -6.348 9.352 1 98.19 97 PHE A O 1
ATOM 754 N N . GLY A 1 98 ? -3.85 -7.551 9.688 1 97.44 98 GLY A N 1
ATOM 755 C CA . GLY A 1 98 ? -4.547 -8.828 9.781 1 97.44 98 GLY A CA 1
ATOM 756 C C . GLY A 1 98 ? -4.723 -9.508 8.438 1 97.44 98 GLY A C 1
ATOM 757 O O . GLY A 1 98 ? -4.32 -8.969 7.406 1 97.44 98 GLY A O 1
ATOM 758 N N . GLU A 1 99 ? -5.355 -10.68 8.445 1 97.81 99 GLU A N 1
ATOM 759 C CA . GLU A 1 99 ? -5.547 -11.547 7.277 1 97.81 99 GLU A CA 1
ATOM 760 C C . GLU A 1 99 ? -6.637 -11 6.359 1 97.81 99 GLU A C 1
ATOM 762 O O . GLU A 1 99 ? -7.523 -10.266 6.809 1 97.81 99 GLU A O 1
ATOM 767 N N . GLU A 1 100 ? -6.52 -11.227 5.137 1 98.19 100 GLU A N 1
ATOM 768 C CA . GLU A 1 100 ? -7.602 -11.07 4.172 1 98.19 100 GLU A CA 1
ATOM 769 C C . GLU A 1 100 ? -8.039 -12.414 3.605 1 98.19 100 GLU A C 1
ATOM 771 O O . GLU A 1 100 ? -7.238 -13.125 2.984 1 98.19 100 GLU A O 1
ATOM 776 N N . LYS A 1 101 ? -9.32 -12.789 3.83 1 98.12 101 LYS A N 1
ATOM 777 C CA . LYS A 1 101 ? -9.836 -14.102 3.449 1 98.12 101 LYS A CA 1
ATOM 778 C C . LYS A 1 101 ? -11.258 -13.992 2.893 1 98.12 101 LYS A C 1
ATOM 780 O O . LYS A 1 101 ? -12.148 -13.469 3.561 1 98.12 101 LYS A O 1
ATOM 785 N N . GLY A 1 102 ? -11.422 -14.508 1.648 1 98.31 102 GLY A N 1
ATOM 786 C CA . GLY A 1 102 ? -12.727 -14.492 0.999 1 98.31 102 GLY A CA 1
ATOM 787 C C . GLY A 1 102 ? -12.75 -13.648 -0.262 1 98.31 102 GLY A C 1
ATOM 788 O O . GLY A 1 102 ? -11.703 -13.273 -0.79 1 98.31 102 GLY A O 1
ATOM 789 N N . ILE A 1 103 ? -13.938 -13.5 -0.829 1 98.5 103 ILE A N 1
ATOM 790 C CA . ILE A 1 103 ? -14.125 -12.641 -1.992 1 98.5 103 ILE A CA 1
ATOM 791 C C . ILE A 1 103 ? -14.031 -11.172 -1.569 1 98.5 103 ILE A C 1
ATOM 793 O O . ILE A 1 103 ? -14.75 -10.742 -0.665 1 98.5 103 ILE A O 1
ATOM 797 N N . MET A 1 104 ? -13.164 -10.453 -2.16 1 97.88 104 MET A N 1
ATOM 798 C CA . MET A 1 104 ? -12.953 -9.047 -1.826 1 97.88 104 MET A CA 1
ATOM 799 C C . MET A 1 104 ? -12.68 -8.227 -3.082 1 97.88 104 MET A C 1
ATOM 801 O O . MET A 1 104 ? -12.289 -8.773 -4.113 1 97.88 104 MET A O 1
ATOM 805 N N . LYS A 1 105 ? -12.938 -6.961 -2.939 1 97.5 105 LYS A N 1
ATOM 806 C CA . LYS A 1 105 ? -12.648 -6.035 -4.031 1 97.5 105 LYS A CA 1
ATOM 807 C C . LYS A 1 105 ? -11.219 -5.5 -3.93 1 97.5 105 LYS A C 1
ATOM 809 O O . LYS A 1 105 ? -10.75 -5.172 -2.838 1 97.5 105 LYS A O 1
ATOM 814 N N . VAL A 1 106 ? -10.477 -5.457 -5.027 1 98.44 106 VAL A N 1
ATOM 815 C CA . VAL A 1 106 ? -9.203 -4.754 -5.125 1 98.44 106 VAL A CA 1
ATOM 816 C C . VAL A 1 106 ? -9.281 -3.691 -6.219 1 98.44 106 VAL A C 1
ATOM 818 O O . VAL A 1 106 ? -10.016 -3.848 -7.195 1 98.44 106 VAL A O 1
ATOM 821 N N . ARG A 1 107 ? -8.625 -2.617 -6.027 1 98.56 107 ARG A N 1
ATOM 822 C CA . ARG A 1 107 ? -8.508 -1.555 -7.02 1 98.56 107 ARG A CA 1
ATOM 823 C C . ARG A 1 107 ? -7.234 -1.711 -7.844 1 98.56 107 ARG A C 1
ATOM 825 O O . ARG A 1 107 ? -6.18 -2.051 -7.309 1 98.56 107 ARG A O 1
ATOM 832 N N . THR A 1 108 ? -7.359 -1.488 -9.18 1 98.69 108 THR A N 1
ATOM 833 C CA . THR A 1 108 ? -6.203 -1.667 -10.055 1 98.69 108 THR A CA 1
ATOM 834 C C . THR A 1 108 ? -5.691 -0.321 -10.555 1 98.69 108 THR A C 1
ATOM 836 O O . THR A 1 108 ? -6.457 0.642 -10.656 1 98.69 108 THR A O 1
ATOM 839 N N . VAL A 1 109 ? -4.43 -0.253 -10.766 1 98.38 109 VAL A N 1
ATOM 840 C CA . VAL A 1 109 ? -3.758 0.928 -11.297 1 98.38 109 VAL A CA 1
ATOM 841 C C . VAL A 1 109 ? -2.707 0.509 -12.32 1 98.38 109 VAL A C 1
ATOM 843 O O . VAL A 1 109 ? -2.479 -0.685 -12.531 1 98.38 109 VAL A O 1
ATOM 846 N N . SER A 1 110 ? -2.086 1.496 -12.992 1 97.69 110 SER A N 1
ATOM 847 C CA . SER A 1 110 ? -0.978 1.289 -13.922 1 97.69 110 SER A CA 1
ATOM 848 C C . SER A 1 110 ? -1.318 0.227 -14.961 1 97.69 110 SER A C 1
ATOM 850 O O . SER A 1 110 ? -2.334 0.33 -15.656 1 97.69 110 SER A O 1
ATOM 852 N N . TYR A 1 111 ? -0.464 -0.822 -15.109 1 98.44 111 TYR A N 1
ATOM 853 C CA . TYR A 1 111 ? -0.555 -1.773 -16.203 1 98.44 111 TYR A CA 1
ATOM 854 C C . TYR A 1 111 ? -1.876 -2.531 -16.172 1 98.44 111 TYR A C 1
ATOM 856 O O . TYR A 1 111 ? -2.393 -2.947 -17.203 1 98.44 111 TYR A O 1
ATOM 864 N N . LEU A 1 112 ? -2.506 -2.646 -14.93 1 98.62 112 LEU A N 1
ATOM 865 C CA . LEU A 1 112 ? -3.746 -3.402 -14.797 1 98.62 112 LEU A CA 1
ATOM 866 C C . LEU A 1 112 ? -4.949 -2.467 -14.734 1 98.62 112 LEU A C 1
ATOM 868 O O . LEU A 1 112 ? -6.078 -2.912 -14.508 1 98.62 112 LEU A O 1
ATOM 872 N N . LYS A 1 113 ? -4.785 -1.236 -15.023 1 97.94 113 LYS A N 1
ATOM 873 C CA . LYS A 1 113 ? -5.812 -0.225 -14.805 1 97.94 113 LYS A CA 1
ATOM 874 C C . LYS A 1 113 ? -7.059 -0.514 -15.641 1 97.94 113 LYS A C 1
ATOM 876 O O . LYS A 1 113 ? -8.18 -0.219 -15.219 1 97.94 113 LYS A O 1
ATOM 881 N N . THR A 1 114 ? -6.922 -1.167 -16.734 1 97.75 114 THR A N 1
ATOM 882 C CA . THR A 1 114 ? -8.031 -1.414 -17.656 1 97.75 114 THR A CA 1
ATOM 883 C C . THR A 1 114 ? -9.023 -2.402 -17.062 1 97.75 114 THR A C 1
ATOM 885 O O . THR A 1 114 ? -10.156 -2.51 -17.531 1 97.75 114 THR A O 1
ATOM 888 N N . LEU A 1 115 ? -8.609 -3.109 -16.047 1 98.25 115 LEU A N 1
ATOM 889 C CA . LEU A 1 115 ? -9.492 -4.07 -15.406 1 98.25 115 LEU A CA 1
ATOM 890 C C . LEU A 1 115 ? -10.5 -3.361 -14.508 1 98.25 115 LEU A C 1
ATOM 892 O O . LEU A 1 115 ? -11.531 -3.938 -14.141 1 98.25 115 LEU A O 1
ATOM 896 N N . GLY A 1 116 ? -10.234 -2.084 -14.078 1 97.06 116 GLY A N 1
ATOM 897 C CA . GLY A 1 116 ? -11.062 -1.434 -13.078 1 97.06 116 GLY A CA 1
ATOM 898 C C . GLY A 1 116 ? -11.031 -2.131 -11.727 1 97.06 116 GLY A C 1
ATOM 899 O O . GLY A 1 116 ? -10.062 -2.82 -11.406 1 97.06 116 GLY A O 1
ATOM 900 N N . ASP A 1 117 ? -12.023 -1.832 -10.883 1 97.25 117 ASP A N 1
ATOM 901 C CA . ASP A 1 117 ? -12.18 -2.586 -9.648 1 97.25 117 ASP A CA 1
ATOM 902 C C . ASP A 1 117 ? -12.672 -4.004 -9.922 1 97.25 117 ASP A C 1
ATOM 904 O O . ASP A 1 117 ? -13.633 -4.195 -10.68 1 97.25 117 ASP A O 1
ATOM 908 N N . ILE A 1 118 ? -11.992 -4.957 -9.336 1 98.31 118 ILE A N 1
ATOM 909 C CA . ILE A 1 118 ? -12.375 -6.34 -9.602 1 98.31 118 ILE A CA 1
ATOM 910 C C . ILE A 1 118 ? -12.555 -7.09 -8.281 1 98.31 118 ILE A C 1
ATOM 912 O O . ILE A 1 118 ? -11.883 -6.793 -7.297 1 98.31 118 ILE A O 1
ATOM 916 N N . HIS A 1 119 ? -13.477 -8.078 -8.297 1 98.31 119 HIS A N 1
ATOM 917 C CA . HIS A 1 119 ? -13.547 -9.039 -7.207 1 98.31 119 HIS A CA 1
ATOM 918 C C . HIS A 1 119 ? -12.508 -10.148 -7.383 1 98.31 119 HIS A C 1
ATOM 920 O O . HIS A 1 119 ? -12.352 -10.688 -8.477 1 98.31 119 HIS A O 1
ATOM 926 N N . VAL A 1 120 ? -11.805 -10.445 -6.352 1 98.69 120 VAL A N 1
ATOM 927 C CA . VAL A 1 120 ? -10.82 -11.516 -6.352 1 98.69 120 VAL A CA 1
ATOM 928 C C . VAL A 1 120 ? -10.984 -12.375 -5.102 1 98.69 120 VAL A C 1
ATOM 930 O O . VAL A 1 120 ? -11.719 -12.016 -4.184 1 98.69 120 VAL A O 1
ATOM 933 N N . PHE A 1 121 ? -10.391 -13.516 -5.113 1 98.81 121 PHE A N 1
ATOM 934 C CA . PHE A 1 121 ? -10.312 -14.336 -3.91 1 98.81 121 PHE A CA 1
ATOM 935 C C . PHE A 1 121 ? -8.992 -14.102 -3.184 1 98.81 121 PHE A C 1
ATOM 937 O O . PHE A 1 121 ? -7.922 -14.148 -3.795 1 98.81 121 PHE A O 1
ATOM 944 N N . GLN A 1 122 ? -9.117 -13.812 -1.946 1 98.75 122 GLN A N 1
ATOM 945 C CA . GLN A 1 122 ? -7.93 -13.602 -1.124 1 98.75 122 GLN A CA 1
ATOM 946 C C . GLN A 1 122 ? -7.871 -14.609 0.024 1 98.75 122 GLN A C 1
ATOM 948 O O . GLN A 1 122 ? -8.898 -14.945 0.614 1 98.75 122 GLN A O 1
ATOM 953 N N . TRP A 1 123 ? -6.711 -15.055 0.329 1 98.62 123 TRP A N 1
ATOM 954 C CA . TRP A 1 123 ? -6.41 -15.859 1.51 1 98.62 123 TRP A CA 1
ATOM 955 C C . TRP A 1 123 ? -4.934 -15.758 1.875 1 98.62 123 TRP A C 1
ATOM 957 O O . TRP A 1 123 ? -4.133 -16.609 1.491 1 98.62 123 TRP A O 1
ATOM 967 N N . HIS A 1 124 ? -4.641 -14.734 2.623 1 98.38 124 HIS A N 1
ATOM 968 C CA . HIS A 1 124 ? -3.26 -14.508 3.029 1 98.38 124 HIS A CA 1
ATOM 969 C C . HIS A 1 124 ? -3.191 -13.742 4.348 1 98.38 124 HIS A C 1
ATOM 971 O O . HIS A 1 124 ? -4.094 -12.969 4.664 1 98.38 124 HIS A O 1
ATOM 977 N N . SER A 1 125 ? -2.1 -13.992 5.047 1 98.06 125 SER A N 1
ATOM 978 C CA . SER A 1 125 ? -1.831 -13.258 6.281 1 98.06 125 SER A CA 1
ATOM 979 C C . SER A 1 125 ? -0.558 -12.43 6.168 1 98.06 125 SER A C 1
ATOM 981 O O . SER A 1 125 ? -0.345 -11.5 6.949 1 98.06 125 SER A O 1
ATOM 983 N N . ASP A 1 126 ? 0.341 -12.805 5.25 1 98.69 126 ASP A N 1
ATOM 984 C CA . ASP A 1 126 ? 1.585 -12.078 5.035 1 98.69 126 ASP A CA 1
ATOM 985 C C . ASP A 1 126 ? 1.408 -10.992 3.969 1 98.69 126 ASP A C 1
ATOM 987 O O . ASP A 1 126 ? 0.418 -10.992 3.236 1 98.69 126 ASP A O 1
ATOM 991 N N . THR A 1 127 ? 2.248 -10.062 3.945 1 98.69 127 THR A N 1
ATOM 992 C CA . THR A 1 127 ? 2.307 -9.008 2.941 1 98.69 127 THR A CA 1
ATOM 993 C C . THR A 1 127 ? 3.746 -8.75 2.51 1 98.69 127 THR A C 1
ATOM 995 O O . THR A 1 127 ? 4.684 -9.312 3.084 1 98.69 127 THR A O 1
ATOM 998 N N . PHE A 1 128 ? 3.936 -7.961 1.452 1 98.94 128 PHE A N 1
ATOM 999 C CA . PHE A 1 128 ? 5.262 -7.734 0.89 1 98.94 128 PHE A CA 1
ATOM 1000 C C . PHE A 1 128 ? 5.473 -6.258 0.58 1 98.94 128 PHE A C 1
ATOM 1002 O O . PHE A 1 128 ? 4.512 -5.496 0.48 1 98.94 128 PHE A O 1
ATOM 1009 N N . THR A 1 129 ? 6.742 -5.824 0.456 1 98.88 129 THR A N 1
ATOM 1010 C CA . THR A 1 129 ? 7.09 -4.527 -0.108 1 98.88 129 THR A CA 1
ATOM 1011 C C . THR A 1 129 ? 7.27 -4.621 -1.62 1 98.88 129 THR A C 1
ATOM 1013 O O . THR A 1 129 ? 7.496 -5.711 -2.156 1 98.88 129 THR A O 1
ATOM 1016 N N . LEU A 1 130 ? 7.113 -3.508 -2.283 1 98.88 130 LEU A N 1
ATOM 1017 C CA . LEU A 1 130 ? 7.461 -3.471 -3.699 1 98.88 130 LEU A CA 1
ATOM 1018 C C . LEU A 1 130 ? 8.969 -3.547 -3.893 1 98.88 130 LEU A C 1
ATOM 1020 O O . LEU A 1 130 ? 9.719 -2.795 -3.264 1 98.88 130 LEU A O 1
ATOM 1024 N N . PRO A 1 131 ? 9.422 -4.461 -4.754 1 98.62 131 PRO A N 1
ATOM 1025 C CA . PRO A 1 131 ? 10.836 -4.371 -5.121 1 98.62 131 PRO A CA 1
ATOM 1026 C C . PRO A 1 131 ? 11.211 -3.012 -5.711 1 98.62 131 PRO A C 1
ATOM 1028 O O . PRO A 1 131 ? 10.375 -2.359 -6.34 1 98.62 131 PRO A O 1
ATOM 1031 N N . GLU A 1 132 ? 12.492 -2.699 -5.469 1 97 132 GLU A N 1
ATOM 1032 C CA . GLU A 1 132 ? 12.953 -1.42 -6.004 1 97 132 GLU A CA 1
ATOM 1033 C C . GLU A 1 132 ? 12.664 -1.313 -7.5 1 97 132 GLU A C 1
ATOM 1035 O O . GLU A 1 132 ? 13.023 -2.209 -8.273 1 97 132 GLU A O 1
ATOM 1040 N N . GLY A 1 133 ? 12.008 -0.309 -7.883 1 96.69 133 GLY A N 1
ATOM 1041 C CA . GLY A 1 133 ? 11.75 -0.062 -9.289 1 96.69 133 GLY A CA 1
ATOM 1042 C C . GLY A 1 133 ? 10.469 -0.709 -9.781 1 96.69 133 GLY A C 1
ATOM 1043 O O . GLY A 1 133 ? 10.086 -0.538 -10.945 1 96.69 133 GLY A O 1
ATOM 1044 N N . ALA A 1 134 ? 9.758 -1.472 -8.969 1 98.5 134 ALA A N 1
ATOM 1045 C CA . ALA A 1 134 ? 8.516 -2.125 -9.367 1 98.5 134 ALA A CA 1
ATOM 1046 C C . ALA A 1 134 ? 7.344 -1.149 -9.32 1 98.5 134 ALA A C 1
ATOM 1048 O O . ALA A 1 134 ? 7.305 -0.255 -8.469 1 98.5 134 ALA A O 1
ATOM 1049 N N . ASP A 1 135 ? 6.383 -1.402 -10.211 1 98.38 135 ASP A N 1
ATOM 1050 C CA . ASP A 1 135 ? 5.145 -0.628 -10.219 1 98.38 135 ASP A CA 1
ATOM 1051 C C . ASP A 1 135 ? 4.051 -1.334 -9.414 1 98.38 135 ASP A C 1
ATOM 1053 O O . ASP A 1 135 ? 3.871 -2.547 -9.539 1 98.38 135 ASP A O 1
ATOM 1057 N N . LEU A 1 136 ? 3.35 -0.544 -8.617 1 98.88 136 LEU A N 1
ATOM 1058 C CA . LEU A 1 136 ? 2.123 -1.057 -8.016 1 98.88 136 LEU A CA 1
ATOM 1059 C C . LEU A 1 136 ? 1.031 -1.224 -9.062 1 98.88 136 LEU A C 1
ATOM 1061 O O . LEU A 1 136 ? 0.824 -0.338 -9.898 1 98.88 136 LEU A O 1
ATOM 1065 N N . LEU A 1 137 ? 0.329 -2.346 -9.016 1 98.88 137 LEU A N 1
ATOM 1066 C CA . LEU A 1 137 ? -0.68 -2.602 -10.039 1 98.88 137 LEU A CA 1
ATOM 1067 C C . LEU A 1 137 ? -2.064 -2.738 -9.414 1 98.88 137 LEU A C 1
ATOM 1069 O O . LEU A 1 137 ? -3.076 -2.627 -10.109 1 98.88 137 LEU A O 1
ATOM 1073 N N . ALA A 1 138 ? -2.123 -3.066 -8.141 1 98.88 138 ALA A N 1
ATOM 1074 C CA . ALA A 1 138 ? -3.389 -3.225 -7.434 1 98.88 138 ALA A CA 1
ATOM 1075 C C . ALA A 1 138 ? -3.189 -3.094 -5.926 1 98.88 138 ALA A C 1
ATOM 1077 O O . ALA A 1 138 ? -2.096 -3.336 -5.414 1 98.88 138 ALA A O 1
ATOM 1078 N N . TYR A 1 139 ? -4.238 -2.756 -5.27 1 98.88 139 TYR A N 1
ATOM 1079 C CA . TYR A 1 139 ? -4.203 -2.59 -3.82 1 98.88 139 TYR A CA 1
ATOM 1080 C C . TYR A 1 139 ? -5.586 -2.803 -3.213 1 98.88 139 TYR A C 1
ATOM 1082 O O . TYR A 1 139 ? -6.598 -2.666 -3.9 1 98.88 139 TYR A O 1
ATOM 1090 N N . SER A 1 140 ? -5.613 -3.254 -1.998 1 98.62 140 SER A N 1
ATOM 1091 C CA . SER A 1 140 ? -6.801 -3.227 -1.147 1 98.62 140 SER A CA 1
ATOM 1092 C C . SER A 1 140 ? -6.746 -2.062 -0.163 1 98.62 140 SER A C 1
ATOM 1094 O O . SER A 1 140 ? -5.852 -1.219 -0.238 1 98.62 140 SER A O 1
ATOM 1096 N N . ASP A 1 141 ? -7.75 -2.059 0.712 1 98.25 141 ASP A N 1
ATOM 1097 C CA . ASP A 1 141 ? -7.711 -1.017 1.733 1 98.25 141 ASP A CA 1
ATOM 1098 C C . ASP A 1 141 ? -6.52 -1.205 2.668 1 98.25 141 ASP A C 1
ATOM 1100 O O . ASP A 1 141 ? -6.055 -0.248 3.289 1 98.25 141 ASP A O 1
ATOM 1104 N N . LYS A 1 142 ? -5.902 -2.418 2.67 1 98.5 142 LYS A N 1
ATOM 1105 C CA . LYS A 1 142 ? -4.918 -2.748 3.695 1 98.5 142 LYS A CA 1
ATOM 1106 C C . LYS A 1 142 ? -3.516 -2.85 3.098 1 98.5 142 LYS A C 1
ATOM 1108 O O . LYS A 1 142 ? -2.531 -2.479 3.742 1 98.5 142 LYS A O 1
ATOM 1113 N N . TYR A 1 143 ? -3.447 -3.416 1.844 1 98.75 143 TYR A N 1
ATOM 1114 C CA . TYR A 1 143 ? -2.133 -3.879 1.413 1 98.75 143 TYR A CA 1
ATOM 1115 C C . TYR A 1 143 ? -1.945 -3.672 -0.086 1 98.75 143 TYR A C 1
ATOM 1117 O O . TYR A 1 143 ? -2.922 -3.59 -0.833 1 98.75 143 TYR A O 1
ATOM 1125 N N . PHE A 1 144 ? -0.652 -3.619 -0.503 1 98.88 144 PHE A N 1
ATOM 1126 C CA . PHE A 1 144 ? -0.34 -3.873 -1.904 1 98.88 144 PHE A CA 1
ATOM 1127 C C . PHE A 1 144 ? -0.834 -5.25 -2.328 1 98.88 144 PHE A C 1
ATOM 1129 O O . PHE A 1 144 ? -0.688 -6.223 -1.585 1 98.88 144 PHE A O 1
ATOM 1136 N N . GLN A 1 145 ? -1.395 -5.312 -3.553 1 98.88 145 GLN A N 1
ATOM 1137 C CA . GLN A 1 145 ? -1.991 -6.582 -3.957 1 98.88 145 GLN A CA 1
ATOM 1138 C C . GLN A 1 145 ? -1.353 -7.105 -5.238 1 98.88 145 GLN A C 1
ATOM 1140 O O . GLN A 1 145 ? -1.514 -8.281 -5.586 1 98.88 145 GLN A O 1
ATOM 1145 N N . ALA A 1 146 ? -0.689 -6.266 -5.992 1 98.94 146 ALA A N 1
ATOM 1146 C CA . ALA A 1 146 ? -0.026 -6.703 -7.219 1 98.94 146 ALA A CA 1
ATOM 1147 C C . ALA A 1 146 ? 1.078 -5.73 -7.621 1 98.94 146 ALA A C 1
ATOM 1149 O O . ALA A 1 146 ? 0.958 -4.52 -7.406 1 98.94 146 ALA A O 1
ATOM 1150 N N . PHE A 1 147 ? 2.068 -6.25 -8.234 1 98.94 147 PHE A N 1
ATOM 1151 C CA . PHE A 1 147 ? 3.156 -5.41 -8.719 1 98.94 147 PHE A CA 1
ATOM 1152 C C . PHE A 1 147 ? 3.775 -6.008 -9.977 1 98.94 147 PHE A C 1
ATOM 1154 O O . PHE A 1 147 ? 3.59 -7.195 -10.266 1 98.94 147 PHE A O 1
ATOM 1161 N N . LEU A 1 148 ? 4.469 -5.141 -10.734 1 98.88 148 LEU A N 1
ATOM 1162 C CA . LEU A 1 148 ? 5.176 -5.539 -11.945 1 98.88 148 LEU A CA 1
ATOM 1163 C C . LEU A 1 148 ? 6.602 -4.996 -11.953 1 98.88 148 LEU A C 1
ATOM 1165 O O . LEU A 1 148 ? 6.816 -3.809 -11.695 1 98.88 148 LEU A O 1
ATOM 1169 N N . LYS A 1 149 ? 7.547 -5.812 -12.125 1 98.5 149 LYS A N 1
ATOM 1170 C CA . LYS A 1 149 ? 8.93 -5.434 -12.422 1 98.5 149 LYS A CA 1
ATOM 1171 C C . LYS A 1 149 ? 9.422 -6.121 -13.695 1 98.5 149 LYS A C 1
ATOM 1173 O O . LYS A 1 149 ? 9.648 -7.332 -13.703 1 98.5 149 LYS A O 1
ATOM 1178 N N . GLU A 1 150 ? 9.555 -5.312 -14.781 1 97.19 150 GLU A N 1
ATOM 1179 C CA . GLU A 1 150 ? 9.883 -5.875 -16.094 1 97.19 150 GLU A CA 1
ATOM 1180 C C . GLU A 1 150 ? 8.797 -6.844 -16.562 1 97.19 150 GLU A C 1
ATOM 1182 O O . GLU A 1 150 ? 7.648 -6.445 -16.766 1 97.19 150 GLU A O 1
ATOM 1187 N N . ARG A 1 151 ? 9.094 -8.148 -16.641 1 98.44 151 ARG A N 1
ATOM 1188 C CA . ARG A 1 151 ? 8.117 -9.133 -17.094 1 98.44 151 ARG A CA 1
ATOM 1189 C C . ARG A 1 151 ? 7.703 -10.055 -15.945 1 98.44 151 ARG A C 1
ATOM 1191 O O . ARG A 1 151 ? 7.234 -11.172 -16.188 1 98.44 151 ARG A O 1
ATOM 1198 N N . ARG A 1 152 ? 7.883 -9.547 -14.75 1 98.75 152 ARG A N 1
ATOM 1199 C CA . ARG A 1 152 ? 7.586 -10.328 -13.555 1 98.75 152 ARG A CA 1
ATOM 1200 C C . ARG A 1 152 ? 6.398 -9.742 -12.797 1 98.75 152 ARG A C 1
ATOM 1202 O O . ARG A 1 152 ? 6.492 -8.656 -12.219 1 98.75 152 ARG A O 1
ATOM 1209 N N . LEU A 1 153 ? 5.328 -10.469 -12.82 1 98.88 153 LEU A N 1
ATOM 1210 C CA . LEU A 1 153 ? 4.047 -10.055 -12.258 1 98.88 153 LEU A CA 1
ATOM 1211 C C . LEU A 1 153 ? 3.758 -10.78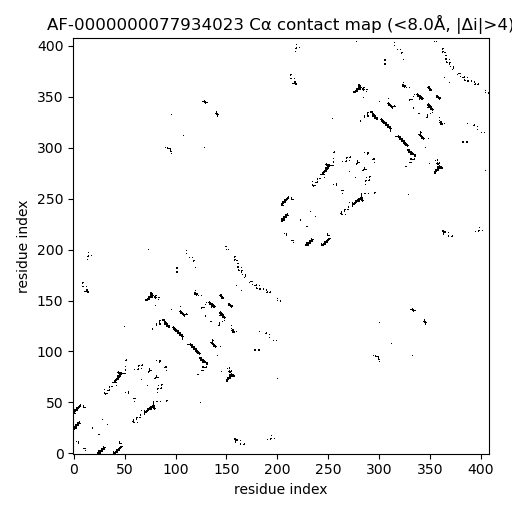9 -10.953 1 98.88 153 LEU A C 1
ATOM 1213 O O . LEU A 1 153 ? 3.715 -12.016 -10.922 1 98.88 153 LEU A O 1
ATOM 1217 N N . GLY A 1 154 ? 3.648 -10.062 -9.875 1 98.94 154 GLY A N 1
ATOM 1218 C CA . GLY A 1 154 ? 3.232 -10.609 -8.594 1 98.94 154 GLY A CA 1
ATOM 1219 C C . GLY A 1 154 ? 1.791 -10.289 -8.242 1 98.94 154 GLY A C 1
ATOM 1220 O O . GLY A 1 154 ? 1.376 -9.125 -8.312 1 98.94 154 GLY A O 1
ATOM 1221 N N . LEU A 1 155 ? 1 -11.281 -7.887 1 98.94 155 LEU A N 1
ATOM 1222 C CA . LEU A 1 155 ? -0.383 -11.148 -7.441 1 98.94 155 LEU A CA 1
ATOM 1223 C C . LEU A 1 155 ? -0.562 -11.734 -6.043 1 98.94 155 LEU A C 1
ATOM 1225 O O . LEU A 1 155 ? -0.437 -12.945 -5.852 1 98.94 155 LEU A O 1
ATOM 1229 N N . GLN A 1 156 ? -0.891 -10.859 -5.109 1 98.94 156 GLN A N 1
ATOM 1230 C CA . GLN A 1 156 ? -1.167 -11.352 -3.762 1 98.94 156 GLN A CA 1
ATOM 1231 C C . GLN A 1 156 ? -2.469 -12.148 -3.723 1 98.94 156 GLN A C 1
ATOM 1233 O O . GLN A 1 156 ? -2.592 -13.117 -2.967 1 98.94 156 GLN A O 1
ATOM 1238 N N . PHE A 1 157 ? -3.453 -11.672 -4.52 1 98.94 157 PHE A N 1
ATOM 1239 C CA . PHE A 1 157 ? -4.73 -12.375 -4.598 1 98.94 157 PHE A CA 1
ATOM 1240 C C . PHE A 1 157 ? -4.637 -13.555 -5.555 1 98.94 157 PHE A C 1
ATOM 1242 O O . PHE A 1 157 ? -3.682 -13.664 -6.324 1 98.94 157 PHE A O 1
ATOM 1249 N N . HIS A 1 158 ? -5.598 -14.414 -5.461 1 98.88 158 HIS A N 1
ATOM 1250 C CA . HIS A 1 158 ? -5.633 -15.633 -6.262 1 98.88 158 HIS A CA 1
ATOM 1251 C C . HIS A 1 158 ? -6.484 -15.445 -7.512 1 98.88 158 HIS A C 1
ATOM 1253 O O . HIS A 1 158 ? -7.543 -14.812 -7.461 1 98.88 158 HIS A O 1
ATOM 1259 N N . ILE A 1 159 ? -6 -16.016 -8.594 1 98.31 159 ILE A N 1
ATOM 1260 C CA . ILE A 1 159 ? -6.777 -15.945 -9.828 1 98.31 159 ILE A CA 1
ATOM 1261 C C . ILE A 1 159 ? -7.066 -17.359 -10.32 1 98.31 159 ILE A C 1
ATOM 1263 O O . ILE A 1 159 ? -7.871 -17.547 -11.242 1 98.31 159 ILE A O 1
ATOM 1267 N N . GLU A 1 160 ? -6.488 -18.344 -9.672 1 98.44 160 GLU A N 1
ATOM 1268 C CA . GLU A 1 160 ? -6.555 -19.719 -10.18 1 98.44 160 GLU A CA 1
ATOM 1269 C C . GLU A 1 160 ? -7.762 -20.453 -9.609 1 98.44 160 GLU A C 1
ATOM 1271 O O . GLU A 1 160 ? -8.094 -21.547 -10.07 1 98.44 160 GLU A O 1
ATOM 1276 N N . VAL A 1 161 ? -8.523 -19.906 -8.758 1 98.62 161 VAL A N 1
ATOM 1277 C CA . VAL A 1 161 ? -9.383 -20.688 -7.883 1 98.62 161 VAL A CA 1
ATOM 1278 C C . VAL A 1 161 ? -10.789 -20.781 -8.477 1 98.62 161 VAL A C 1
ATOM 1280 O O . VAL A 1 161 ? -11.219 -19.875 -9.195 1 98.62 161 VAL A O 1
ATOM 1283 N N . ASP A 1 162 ? -11.477 -21.844 -8.242 1 98.25 162 ASP A N 1
ATOM 1284 C CA . ASP A 1 162 ? -12.922 -22.031 -8.328 1 98.25 162 ASP A CA 1
ATOM 1285 C C . ASP A 1 162 ? -13.484 -22.609 -7.031 1 98.25 162 ASP A C 1
ATOM 1287 O O . ASP A 1 162 ? -12.75 -22.781 -6.059 1 98.25 162 ASP A O 1
ATOM 1291 N N . ALA A 1 163 ? -14.82 -22.859 -7.016 1 98.31 163 ALA A N 1
ATOM 1292 C CA . ALA A 1 163 ? -15.469 -23.297 -5.785 1 98.31 163 ALA A CA 1
ATOM 1293 C C . ALA A 1 163 ? -14.922 -24.641 -5.324 1 98.31 163 ALA A C 1
ATOM 1295 O O . ALA A 1 163 ? -14.766 -24.875 -4.125 1 98.31 163 ALA A O 1
ATOM 1296 N N . LYS A 1 164 ? -14.609 -25.5 -6.242 1 98.06 164 LYS A N 1
ATOM 1297 C CA . LYS A 1 164 ? -14.102 -26.828 -5.914 1 98.06 164 LYS A CA 1
ATOM 1298 C C . LYS A 1 164 ? -12.742 -26.734 -5.223 1 98.06 164 LYS A C 1
ATOM 1300 O O . LYS A 1 164 ? -12.516 -27.391 -4.203 1 98.06 164 LYS A O 1
ATOM 1305 N N . MET A 1 165 ? -11.867 -25.953 -5.738 1 98.5 165 MET A N 1
ATOM 1306 C CA . MET A 1 165 ? -10.539 -25.781 -5.148 1 98.5 165 MET A CA 1
ATOM 1307 C C . MET A 1 165 ? -10.633 -25.172 -3.758 1 98.5 165 MET A C 1
ATOM 1309 O O . MET A 1 165 ? -9.992 -25.641 -2.816 1 98.5 165 MET A O 1
ATOM 1313 N N . VAL A 1 166 ? -11.469 -24.156 -3.561 1 98.69 166 VAL A N 1
ATOM 1314 C CA . VAL A 1 166 ? -11.594 -23.469 -2.277 1 98.69 166 VAL A CA 1
ATOM 1315 C C . VAL A 1 166 ? -12.188 -24.422 -1.24 1 98.69 166 VAL A C 1
ATOM 1317 O O . VAL A 1 166 ? -11.812 -24.391 -0.066 1 98.69 166 VAL A O 1
ATOM 1320 N N . LYS A 1 167 ? -13.102 -25.25 -1.706 1 98.44 167 LYS A N 1
ATOM 1321 C CA . LYS A 1 167 ? -13.633 -26.266 -0.799 1 98.44 167 LYS A CA 1
ATOM 1322 C C . LYS A 1 167 ? -12.531 -27.188 -0.279 1 98.44 167 LYS A C 1
ATOM 1324 O O . LYS A 1 167 ? -12.469 -27.484 0.917 1 98.44 167 LYS A O 1
ATOM 1329 N N . SER A 1 168 ? -11.688 -27.609 -1.161 1 98.25 168 SER A N 1
ATOM 1330 C CA . SER A 1 168 ? -10.562 -28.453 -0.761 1 98.25 168 SER A CA 1
ATOM 1331 C C . SER A 1 168 ? -9.648 -27.719 0.213 1 98.25 168 SER A C 1
ATOM 1333 O O . SER A 1 168 ? -9.102 -28.328 1.137 1 98.25 168 SER A O 1
ATOM 1335 N N . TRP A 1 169 ? -9.422 -26.375 0.013 1 98.56 169 TRP A N 1
ATOM 1336 C CA . TRP A 1 169 ? -8.609 -25.578 0.919 1 98.56 169 TRP A CA 1
ATOM 1337 C C . TRP A 1 169 ? -9.227 -25.531 2.312 1 98.56 169 TRP A C 1
ATOM 1339 O O . TRP A 1 169 ? -8.523 -25.703 3.314 1 98.56 169 TRP A O 1
ATOM 1349 N N . ILE A 1 170 ? -10.555 -25.312 2.332 1 98.12 170 ILE A N 1
ATOM 1350 C CA . ILE A 1 170 ? -11.258 -25.219 3.605 1 98.12 170 ILE A CA 1
ATOM 1351 C C . ILE A 1 170 ? -11.156 -26.547 4.352 1 98.12 170 ILE A C 1
ATOM 1353 O O . ILE A 1 170 ? -10.961 -26.578 5.566 1 98.12 170 ILE A O 1
ATOM 1357 N N . GLU A 1 171 ? -11.227 -27.641 3.645 1 97.62 171 GLU A N 1
ATOM 1358 C CA . GLU A 1 171 ? -11.094 -28.969 4.242 1 97.62 171 GLU A CA 1
ATOM 1359 C C . GLU A 1 171 ? -9.688 -29.203 4.785 1 97.62 171 GLU A C 1
ATOM 1361 O O . GLU A 1 171 ? -9.508 -29.875 5.805 1 97.62 171 GLU A O 1
ATOM 1366 N N . THR A 1 172 ? -8.773 -28.656 4.117 1 97.88 172 THR A N 1
ATOM 1367 C CA . THR A 1 172 ? -7.367 -28.875 4.453 1 97.88 172 THR A CA 1
ATOM 1368 C C . THR A 1 172 ? -6.914 -27.938 5.562 1 97.88 172 THR A C 1
ATOM 1370 O O . THR A 1 172 ? -6.266 -28.359 6.516 1 97.88 172 THR A O 1
ATOM 1373 N N . TYR A 1 173 ? -7.234 -26.594 5.469 1 96.81 173 TYR A N 1
ATOM 1374 C CA . TYR A 1 173 ? -6.676 -25.562 6.328 1 96.81 173 TYR A CA 1
ATOM 1375 C C . TYR A 1 173 ? -7.68 -25.125 7.391 1 96.81 173 TYR A C 1
ATOM 1377 O O . TYR A 1 173 ? -7.324 -24.438 8.344 1 96.81 173 TYR A O 1
ATOM 1385 N N . GLY A 1 174 ? -8.898 -25.531 7.238 1 96 174 GLY A N 1
ATOM 1386 C CA . GLY A 1 174 ? -9.953 -25.016 8.094 1 96 174 GLY A CA 1
ATOM 1387 C C . GLY A 1 174 ? -10.516 -23.688 7.613 1 96 174 GLY A C 1
ATOM 1388 O O . GLY A 1 174 ? -9.852 -22.969 6.867 1 96 174 GLY A O 1
ATOM 1389 N N . GLY A 1 175 ? -11.773 -23.391 7.926 1 94.56 175 GLY A N 1
ATOM 1390 C CA . GLY A 1 175 ? -12.414 -22.141 7.543 1 94.56 175 GLY A CA 1
ATOM 1391 C C . GLY A 1 175 ? -13.922 -22.25 7.453 1 94.56 175 GLY A C 1
ATOM 1392 O O . GLY A 1 175 ? -14.484 -23.328 7.637 1 94.56 175 GLY A O 1
ATOM 1393 N N . ASN A 1 176 ? -14.477 -21.156 7.23 1 96.19 176 ASN A N 1
ATOM 1394 C CA . ASN A 1 176 ? -15.93 -21.078 7.109 1 96.19 176 ASN A CA 1
ATOM 1395 C C . ASN A 1 176 ? -16.406 -21.578 5.75 1 96.19 176 ASN A C 1
ATOM 1397 O O . ASN A 1 176 ? -16.062 -21.016 4.715 1 96.19 176 ASN A O 1
ATOM 1401 N N . GLU A 1 177 ? -17.219 -22.5 5.711 1 96.12 177 GLU A N 1
ATOM 1402 C CA . GLU A 1 177 ? -17.719 -23.109 4.48 1 96.12 177 GLU A CA 1
ATOM 1403 C C . GLU A 1 177 ? -18.5 -22.109 3.645 1 96.12 177 GLU A C 1
ATOM 1405 O O . GLU A 1 177 ? -18.688 -22.297 2.441 1 96.12 177 GLU A O 1
ATOM 1410 N N . GLU A 1 178 ? -18.969 -21.094 4.27 1 97.62 178 GLU A N 1
ATOM 1411 C CA . GLU A 1 178 ? -19.734 -20.078 3.561 1 97.62 178 GLU A CA 1
ATOM 1412 C C . GLU A 1 178 ? -18.891 -19.422 2.463 1 97.62 178 GLU A C 1
ATOM 1414 O O . GLU A 1 178 ? -19.438 -18.922 1.478 1 97.62 178 GLU A O 1
ATOM 1419 N N . ILE A 1 179 ? -17.625 -19.484 2.607 1 97.94 179 ILE A N 1
ATOM 1420 C CA . ILE A 1 179 ? -16.703 -18.906 1.64 1 97.94 179 ILE A CA 1
ATOM 1421 C C . ILE A 1 179 ? -16.828 -19.641 0.304 1 97.94 179 ILE A C 1
ATOM 1423 O O . ILE A 1 179 ? -16.719 -19.016 -0.759 1 97.94 179 ILE A O 1
ATOM 1427 N N . VAL A 1 180 ? -17.031 -20.922 0.354 1 98.19 180 VAL A N 1
ATOM 1428 C CA . VAL A 1 180 ? -17.188 -21.734 -0.851 1 98.19 180 VAL A CA 1
ATOM 1429 C C . VAL A 1 180 ? -18.375 -21.234 -1.658 1 98.19 180 VAL A C 1
ATOM 1431 O O . VAL A 1 180 ? -18.297 -21.109 -2.883 1 98.19 180 VAL A O 1
ATOM 1434 N N . ASN A 1 181 ? -19.484 -20.891 -0.948 1 97.88 181 ASN A N 1
ATOM 1435 C CA . ASN A 1 181 ? -20.688 -20.391 -1.614 1 97.88 181 ASN A CA 1
ATOM 1436 C C . ASN A 1 181 ? -20.438 -19.031 -2.248 1 97.88 181 ASN A C 1
ATOM 1438 O O . ASN A 1 181 ? -20.938 -18.75 -3.344 1 97.88 181 ASN A O 1
ATOM 1442 N N . GLN A 1 182 ? -19.719 -18.234 -1.553 1 97.75 182 GLN A N 1
ATOM 1443 C CA . GLN A 1 182 ? -19.375 -16.922 -2.102 1 97.75 182 GLN A CA 1
ATOM 1444 C C . GLN A 1 182 ? -18.578 -17.062 -3.398 1 97.75 182 GLN A C 1
ATOM 1446 O O . GLN A 1 182 ? -18.844 -16.359 -4.375 1 97.75 182 GLN A O 1
ATOM 1451 N N . VAL A 1 183 ? -17.641 -17.969 -3.396 1 98.44 183 VAL A N 1
ATOM 1452 C CA . VAL A 1 183 ? -16.812 -18.203 -4.574 1 98.44 183 VAL A CA 1
ATOM 1453 C C . VAL A 1 183 ? -17.672 -18.734 -5.719 1 98.44 183 VAL A C 1
ATOM 1455 O O . VAL A 1 183 ? -17.531 -18.297 -6.867 1 98.44 183 VAL A O 1
ATOM 1458 N N . LYS A 1 184 ? -18.516 -19.625 -5.363 1 98.19 184 LYS A N 1
ATOM 1459 C CA . LYS A 1 184 ? -19.406 -20.188 -6.371 1 98.19 184 LYS A CA 1
ATOM 1460 C C . LYS A 1 184 ? -20.203 -19.094 -7.07 1 98.19 184 LYS A C 1
ATOM 1462 O O . LYS A 1 184 ? -20.375 -19.125 -8.289 1 98.19 184 LYS A O 1
ATOM 1467 N N . GLU A 1 185 ? -20.656 -18.125 -6.312 1 98.19 185 GLU A N 1
ATOM 1468 C CA . GLU A 1 185 ? -21.469 -17.031 -6.84 1 98.19 185 GLU A CA 1
ATOM 1469 C C . GLU A 1 185 ? -20.641 -16.141 -7.762 1 98.19 185 GLU A C 1
ATOM 1471 O O . GLU A 1 185 ? -21.203 -15.445 -8.617 1 98.19 185 GLU A O 1
ATOM 1476 N N . HIS A 1 186 ? -19.297 -16.156 -7.641 1 98.31 186 HIS A N 1
ATOM 1477 C CA . HIS A 1 186 ? -18.438 -15.266 -8.398 1 98.31 186 HIS A CA 1
ATOM 1478 C C . HIS A 1 186 ? -17.578 -16.031 -9.398 1 98.31 186 HIS A C 1
ATOM 1480 O O . HIS A 1 186 ? -16.641 -15.484 -9.969 1 98.31 186 HIS A O 1
ATOM 1486 N N . GLU A 1 187 ? -17.828 -17.297 -9.586 1 97.5 187 GLU A N 1
ATOM 1487 C CA . GLU A 1 187 ? -16.922 -18.188 -10.289 1 97.5 187 GLU A CA 1
ATOM 1488 C C . GLU A 1 187 ? -16.672 -17.703 -11.719 1 97.5 187 GLU A C 1
ATOM 1490 O O . GLU A 1 187 ? -15.523 -17.703 -12.188 1 97.5 187 GLU A O 1
ATOM 1495 N N . GLU A 1 188 ? -17.703 -17.328 -12.43 1 97.56 188 GLU A N 1
ATOM 1496 C CA . GLU A 1 188 ? -17.562 -16.844 -13.805 1 97.56 188 GLU A CA 1
ATOM 1497 C C . GLU A 1 188 ? -16.75 -15.562 -13.867 1 97.56 188 GLU A C 1
ATOM 1499 O O . GLU A 1 188 ? -15.891 -15.406 -14.734 1 97.56 188 GLU A O 1
ATOM 1504 N N . GLU A 1 189 ? -17.062 -14.648 -12.984 1 98 189 GLU A N 1
ATOM 1505 C CA . GLU A 1 189 ? -16.312 -13.391 -12.914 1 98 189 GLU A CA 1
ATOM 1506 C C . GLU A 1 189 ? -14.836 -13.641 -12.625 1 98 189 GLU A C 1
ATOM 1508 O O . GLU A 1 189 ? -13.969 -13.031 -13.258 1 98 189 GLU A O 1
ATOM 1513 N N . LEU A 1 190 ? -14.562 -14.547 -11.711 1 98.25 190 LEU A N 1
ATOM 1514 C CA . LEU A 1 190 ? -13.188 -14.891 -11.359 1 98.25 190 LEU A CA 1
ATOM 1515 C C . LEU A 1 190 ? -12.445 -15.469 -12.555 1 98.25 190 LEU A C 1
ATOM 1517 O O . LEU A 1 190 ? -11.289 -15.117 -12.805 1 98.25 190 LEU A O 1
ATOM 1521 N N . PHE A 1 191 ? -13.102 -16.281 -13.312 1 98.19 191 PHE A N 1
ATOM 1522 C CA . PHE A 1 191 ? -12.484 -16.922 -14.469 1 98.19 191 PHE A CA 1
ATOM 1523 C C . PHE A 1 191 ? -12.18 -15.883 -15.547 1 98.19 191 PHE A C 1
ATOM 1525 O O . PHE A 1 191 ? -11.102 -15.898 -16.141 1 98.19 191 PHE A O 1
ATOM 1532 N N . HIS A 1 192 ? -13.109 -15.023 -15.773 1 98.12 192 HIS A N 1
ATOM 1533 C CA . HIS A 1 192 ? -12.914 -13.977 -16.766 1 98.12 192 HIS A CA 1
ATOM 1534 C C . HIS A 1 192 ? -11.758 -13.055 -16.375 1 98.12 192 HIS A C 1
ATOM 1536 O O . HIS A 1 192 ? -10.953 -12.672 -17.234 1 98.12 192 HIS A O 1
ATOM 1542 N N . THR A 1 193 ? -11.703 -12.68 -15.141 1 98.38 193 THR A N 1
ATOM 1543 C CA . THR A 1 193 ? -10.602 -11.859 -14.648 1 98.38 193 THR A CA 1
ATOM 1544 C C . THR A 1 193 ? -9.273 -12.578 -14.82 1 98.38 193 THR A C 1
ATOM 1546 O O . THR A 1 193 ? -8.289 -11.977 -15.273 1 98.38 193 THR A O 1
ATOM 1549 N N . ALA A 1 194 ? -9.242 -13.852 -14.523 1 98.38 194 ALA A N 1
ATOM 1550 C CA . ALA A 1 194 ? -8.039 -14.656 -14.703 1 98.38 194 ALA A CA 1
ATOM 1551 C C . ALA A 1 194 ? -7.578 -14.641 -16.156 1 98.38 194 ALA A C 1
ATOM 1553 O O . ALA A 1 194 ? -6.395 -14.453 -16.438 1 98.38 194 ALA A O 1
ATOM 1554 N N . LYS A 1 195 ? -8.5 -14.805 -17.031 1 97.81 195 LYS A N 1
ATOM 1555 C CA . LYS A 1 195 ? -8.188 -14.805 -18.469 1 97.81 195 LYS A CA 1
ATOM 1556 C C . LYS A 1 195 ? -7.57 -13.477 -18.891 1 97.81 195 LYS A C 1
ATOM 1558 O O . LYS A 1 195 ? -6.574 -13.453 -19.609 1 97.81 195 LYS A O 1
ATOM 1563 N N . ARG A 1 196 ? -8.148 -12.438 -18.438 1 98.44 196 ARG A N 1
ATOM 1564 C CA . ARG A 1 196 ? -7.66 -11.109 -18.812 1 98.44 196 ARG A CA 1
ATOM 1565 C C . ARG A 1 196 ? -6.27 -10.859 -18.234 1 98.44 196 ARG A C 1
ATOM 1567 O O . ARG A 1 196 ? -5.398 -10.328 -18.922 1 98.44 196 ARG A O 1
ATOM 1574 N N . ILE A 1 197 ? -6.051 -11.227 -17 1 98.56 197 ILE A N 1
ATOM 1575 C CA . ILE A 1 197 ? -4.762 -11 -16.344 1 98.56 197 ILE A CA 1
ATOM 1576 C C . ILE A 1 197 ? -3.686 -11.844 -17.031 1 98.56 197 ILE A C 1
ATOM 1578 O O . ILE A 1 197 ? -2.574 -11.367 -17.266 1 98.56 197 ILE A O 1
ATOM 1582 N N . ILE A 1 198 ? -4.027 -13.078 -17.328 1 97.44 198 ILE A N 1
ATOM 1583 C CA . ILE A 1 198 ? -3.078 -13.961 -18 1 97.44 198 ILE A CA 1
ATOM 1584 C C . ILE A 1 198 ? -2.736 -13.414 -19.375 1 97.44 198 ILE A C 1
ATOM 1586 O O . ILE A 1 198 ? -1.576 -13.445 -19.797 1 97.44 198 ILE A O 1
ATOM 1590 N N . LYS A 1 199 ? -3.73 -12.969 -20.078 1 96.75 199 LYS A N 1
ATOM 1591 C CA . LYS A 1 199 ? -3.477 -12.344 -21.375 1 96.75 199 LYS A CA 1
ATOM 1592 C C . LYS A 1 199 ? -2.535 -11.156 -21.234 1 96.75 199 LYS A C 1
ATOM 1594 O O . LYS A 1 199 ? -1.595 -11.008 -22.016 1 96.75 199 LYS A O 1
ATOM 1599 N N . LEU A 1 200 ? -2.803 -10.305 -20.281 1 98.06 200 LEU A N 1
ATOM 1600 C CA . LEU A 1 200 ? -1.961 -9.141 -20.047 1 98.06 200 LEU A CA 1
ATOM 1601 C C . LEU A 1 200 ? -0.538 -9.555 -19.703 1 98.06 200 LEU A C 1
ATOM 1603 O O . LEU A 1 200 ? 0.425 -8.906 -20.109 1 98.06 200 LEU A O 1
ATOM 1607 N N . TRP A 1 201 ? -0.436 -10.602 -18.938 1 97.44 201 TRP A N 1
ATOM 1608 C CA . TRP A 1 201 ? 0.884 -11.117 -18.578 1 97.44 201 TRP A CA 1
ATOM 1609 C C . TRP A 1 201 ? 1.626 -11.609 -19.812 1 97.44 201 TRP A C 1
ATOM 1611 O O . TRP A 1 201 ? 2.82 -11.352 -19.969 1 97.44 201 TRP A O 1
ATOM 1621 N N . PHE A 1 202 ? 0.964 -12.258 -20.656 1 95.44 202 PHE A N 1
ATOM 1622 C CA . PHE A 1 202 ? 1.584 -12.773 -21.859 1 95.44 202 PHE A CA 1
ATOM 1623 C C . PHE A 1 202 ? 2.033 -11.633 -22.766 1 95.44 202 PHE A C 1
ATOM 1625 O O . PHE A 1 202 ? 3.039 -11.75 -23.469 1 95.44 202 PHE A O 1
ATOM 1632 N N . ASP A 1 203 ? 1.33 -10.586 -22.75 1 96.44 203 ASP A N 1
ATOM 1633 C CA . ASP A 1 203 ? 1.601 -9.453 -23.641 1 96.44 203 ASP A CA 1
ATOM 1634 C C . ASP A 1 203 ? 2.809 -8.656 -23.156 1 96.44 203 ASP A C 1
ATOM 1636 O O . ASP A 1 203 ? 3.291 -7.766 -23.859 1 96.44 203 ASP A O 1
ATOM 1640 N N . LEU A 1 204 ? 3.271 -8.891 -21.938 1 96.5 204 LEU A N 1
ATOM 1641 C CA . LEU A 1 204 ? 4.461 -8.211 -21.438 1 96.5 204 LEU A CA 1
ATOM 1642 C C . LEU A 1 204 ? 5.684 -8.562 -22.281 1 96.5 204 LEU A C 1
ATOM 1644 O O . LEU A 1 204 ? 5.852 -9.711 -22.688 1 96.5 204 LEU A O 1
ATOM 1648 N N . MET B 1 1 ? -13.312 30.031 7.258 1 92.81 1 MET B N 1
ATOM 1649 C CA . MET B 1 1 ? -12.047 30.062 7.98 1 92.81 1 MET B CA 1
ATOM 1650 C C . MET B 1 1 ? -11.367 28.688 7.934 1 92.81 1 MET B C 1
ATOM 1652 O O . MET B 1 1 ? -12.031 27.656 7.977 1 92.81 1 MET B O 1
ATOM 1656 N N . MET B 1 2 ? -10.055 28.719 7.789 1 95.69 2 MET B N 1
ATOM 1657 C CA . MET B 1 2 ? -9.242 27.5 7.824 1 95.69 2 MET B CA 1
ATOM 1658 C C . MET B 1 2 ? -8.547 27.359 9.172 1 95.69 2 MET B C 1
ATOM 1660 O O . MET B 1 2 ? -8.008 28.328 9.711 1 95.69 2 MET B O 1
ATOM 1664 N N . LEU B 1 3 ? -8.602 26.172 9.719 1 97.06 3 LEU B N 1
ATOM 1665 C CA . LEU B 1 3 ? -7.988 25.906 11.016 1 97.06 3 LEU B CA 1
ATOM 1666 C C . LEU B 1 3 ? -6.789 24.984 10.875 1 97.06 3 LEU B C 1
ATOM 1668 O O . LEU B 1 3 ? -6.918 23.875 10.344 1 97.06 3 LEU B O 1
ATOM 1672 N N . GLY B 1 4 ? -5.598 25.469 11.195 1 97.69 4 GLY B N 1
ATOM 1673 C CA . GLY B 1 4 ? -4.414 24.625 11.312 1 97.69 4 GLY B CA 1
ATOM 1674 C C . GLY B 1 4 ? -4.207 24.078 12.719 1 97.69 4 GLY B C 1
ATOM 1675 O O . GLY B 1 4 ? -4.078 24.844 13.672 1 97.69 4 GLY B O 1
ATOM 1676 N N . ILE B 1 5 ? -4.168 22.812 12.867 1 98.69 5 ILE B N 1
ATOM 1677 C CA . ILE B 1 5 ? -4.09 22.172 14.172 1 98.69 5 ILE B CA 1
ATOM 1678 C C . ILE B 1 5 ? -2.678 21.641 14.398 1 98.69 5 ILE B C 1
ATOM 1680 O O . ILE B 1 5 ? -2.205 20.781 13.648 1 98.69 5 ILE B O 1
ATOM 1684 N N . ILE B 1 6 ? -2.088 22.094 15.469 1 98.69 6 ILE B N 1
ATOM 1685 C CA . ILE B 1 6 ? -0.689 21.828 15.781 1 98.69 6 ILE B CA 1
ATOM 1686 C C . ILE B 1 6 ? -0.602 20.875 16.969 1 98.69 6 ILE B C 1
ATOM 1688 O O . ILE B 1 6 ? -1.108 21.172 18.047 1 98.69 6 ILE B O 1
ATOM 1692 N N . HIS B 1 7 ? 0.132 19.719 16.797 1 98.38 7 HIS B N 1
ATOM 1693 C CA . HIS B 1 7 ? 0.176 18.688 17.828 1 98.38 7 HIS B CA 1
ATOM 1694 C C . HIS B 1 7 ? 1.429 18.828 18.688 1 98.38 7 HIS B C 1
ATOM 1696 O O . HIS B 1 7 ? 1.479 18.312 19.812 1 98.38 7 HIS B O 1
ATOM 1702 N N . HIS B 1 8 ? 2.43 19.422 18.172 1 97.94 8 HIS B N 1
ATOM 1703 C CA . HIS B 1 8 ? 3.701 19.656 18.844 1 97.94 8 HIS B CA 1
ATOM 1704 C C . HIS B 1 8 ? 4.309 20.984 18.438 1 97.94 8 HIS B C 1
ATOM 1706 O O . HIS B 1 8 ? 4.258 21.359 17.266 1 97.94 8 HIS B O 1
ATOM 1712 N N . PRO B 1 9 ? 4.949 21.641 19.312 1 96.69 9 PRO B N 1
ATOM 1713 C CA . PRO B 1 9 ? 5.402 23.016 19.047 1 96.69 9 PRO B CA 1
ATOM 1714 C C . PRO B 1 9 ? 6.371 23.094 17.859 1 96.69 9 PRO B C 1
ATOM 1716 O O . PRO B 1 9 ? 6.379 24.094 17.141 1 96.69 9 PRO B O 1
ATOM 1719 N N . VAL B 1 10 ? 7.172 22.094 17.609 1 97.25 10 VAL B N 1
ATOM 1720 C CA . VAL B 1 10 ? 8.18 22.172 16.547 1 97.25 10 VAL B CA 1
ATOM 1721 C C . VAL B 1 10 ? 7.594 21.672 15.234 1 97.25 10 VAL B C 1
ATOM 1723 O O . VAL B 1 10 ? 8.281 21.656 14.211 1 97.25 10 VAL B O 1
ATOM 1726 N N . GLU B 1 11 ? 6.379 21.188 15.242 1 97.69 11 GLU B N 1
ATOM 1727 C CA . GLU B 1 11 ? 5.738 20.656 14.039 1 97.69 11 GLU B CA 1
ATOM 1728 C C . GLU B 1 11 ? 4.621 21.594 13.562 1 97.69 11 GLU B C 1
ATOM 1730 O O . GLU B 1 11 ? 3.465 21.172 13.461 1 97.69 11 GLU B O 1
ATOM 1735 N N . GLY B 1 12 ? 5.012 22.797 13.172 1 97.69 12 GLY B N 1
ATOM 1736 C CA . GLY B 1 12 ? 4.066 23.781 12.695 1 97.69 12 GLY B CA 1
ATOM 1737 C C . GLY B 1 12 ? 3.768 23.672 11.219 1 97.69 12 GLY B C 1
ATOM 1738 O O . GLY B 1 12 ? 4.105 22.656 10.594 1 97.69 12 GLY B O 1
ATOM 1739 N N . LEU B 1 13 ? 3.111 24.703 10.625 1 97.75 13 LEU B N 1
ATOM 1740 C CA . LEU B 1 13 ? 2.615 24.656 9.258 1 97.75 13 LEU B CA 1
ATOM 1741 C C . LEU B 1 13 ? 3.746 24.875 8.258 1 97.75 13 LEU B C 1
ATOM 1743 O O . LEU B 1 13 ? 3.602 24.578 7.074 1 97.75 13 LEU B O 1
ATOM 1747 N N . GLY B 1 14 ? 4.848 25.5 8.656 1 96.88 14 GLY B N 1
ATOM 1748 C CA . GLY B 1 14 ? 6.02 25.672 7.812 1 96.88 14 GLY B CA 1
ATOM 1749 C C . GLY B 1 14 ? 5.691 26.25 6.449 1 96.88 14 GLY B C 1
ATOM 1750 O O . GLY B 1 14 ? 5.047 27.297 6.352 1 96.88 14 GLY B O 1
ATOM 1751 N N . ASN B 1 15 ? 6.074 25.641 5.422 1 96.38 15 ASN B N 1
ATOM 1752 C CA . ASN B 1 15 ? 5.895 26.078 4.039 1 96.38 15 ASN B CA 1
ATOM 1753 C C . ASN B 1 15 ? 4.418 26.266 3.703 1 96.38 15 ASN B C 1
ATOM 1755 O O . ASN B 1 15 ? 4.066 27.109 2.875 1 96.38 15 ASN B O 1
ATOM 1759 N N . ILE B 1 16 ? 3.605 25.469 4.305 1 96.62 16 ILE B N 1
ATOM 1760 C CA . ILE B 1 16 ? 2.176 25.562 4.035 1 96.62 16 ILE B CA 1
ATOM 1761 C C . ILE B 1 16 ? 1.683 26.969 4.406 1 96.62 16 ILE B C 1
ATOM 1763 O O . ILE B 1 16 ? 0.903 27.578 3.666 1 96.62 16 ILE B O 1
ATOM 1767 N N . LYS B 1 17 ? 2.146 27.422 5.566 1 95.06 17 LYS B N 1
ATOM 1768 C CA . LYS B 1 17 ? 1.781 28.766 5.996 1 95.06 17 LYS B CA 1
ATOM 1769 C C . LYS B 1 17 ? 2.236 29.812 4.98 1 95.06 17 LYS B C 1
ATOM 1771 O O . LYS B 1 17 ? 1.498 30.75 4.676 1 95.06 17 LYS B O 1
ATOM 1776 N N . GLU B 1 18 ? 3.387 29.641 4.461 1 93.38 18 GLU B N 1
ATOM 1777 C CA . GLU B 1 18 ? 3.928 30.547 3.461 1 93.38 18 GLU B CA 1
ATOM 1778 C C . GLU B 1 18 ? 3.096 30.516 2.182 1 93.38 18 GLU B C 1
ATOM 1780 O O . GLU B 1 18 ? 2.838 31.562 1.582 1 93.38 18 GLU B O 1
ATOM 1785 N N . ILE B 1 19 ? 2.693 29.375 1.794 1 94.88 19 ILE B N 1
ATOM 1786 C CA . ILE B 1 19 ? 1.938 29.188 0.56 1 94.88 19 ILE B CA 1
ATOM 1787 C C . ILE B 1 19 ? 0.54 29.781 0.714 1 94.88 19 ILE B C 1
ATOM 1789 O O . ILE B 1 19 ? -0.013 30.344 -0.235 1 94.88 19 ILE B O 1
ATOM 1793 N N . LEU B 1 20 ? 0.012 29.672 1.957 1 91.94 20 LEU B N 1
ATOM 1794 C CA . LEU B 1 20 ? -1.358 30.109 2.201 1 91.94 20 LEU B CA 1
ATOM 1795 C C . LEU B 1 20 ? -1.393 31.547 2.674 1 91.94 20 LEU B C 1
ATOM 1797 O O . LEU B 1 20 ? -2.447 32.062 3.07 1 91.94 20 LEU B O 1
ATOM 1801 N N . LYS B 1 21 ? -0.301 32.188 2.781 1 84.44 21 LYS B N 1
ATOM 1802 C CA . LYS B 1 21 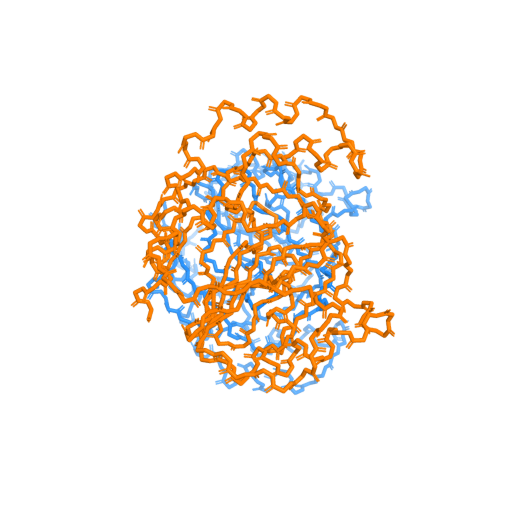? -0.144 33.5 3.412 1 84.44 21 LYS B CA 1
ATOM 1803 C C . LYS B 1 21 ? -1.116 34.531 2.818 1 84.44 21 LYS B C 1
ATOM 1805 O O . LYS B 1 21 ? -1.601 35.406 3.523 1 84.44 21 LYS B O 1
ATOM 1810 N N . GLU B 1 22 ? -1.362 34.438 1.663 1 73.25 22 GLU B N 1
ATOM 1811 C CA . GLU B 1 22 ? -2.242 35.438 1.092 1 73.25 22 GLU B CA 1
ATOM 1812 C C . GLU B 1 22 ? -3.709 35.125 1.354 1 73.25 22 GLU B C 1
ATOM 1814 O O . GLU B 1 22 ? -4.598 35.875 0.993 1 73.25 22 GLU B O 1
ATOM 1819 N N . LYS B 1 23 ? -3.775 34 2.033 1 70.56 23 LYS B N 1
ATOM 1820 C CA . LYS B 1 23 ? -5.156 33.625 2.344 1 70.56 23 LYS B CA 1
ATOM 1821 C C . LYS B 1 23 ? -5.531 34.062 3.76 1 70.56 23 LYS B C 1
ATOM 1823 O O . LYS B 1 23 ? -4.867 33.656 4.727 1 70.56 23 LYS B O 1
ATOM 1828 N N . ASP B 1 24 ? -6.246 35.094 4.023 1 64.81 24 ASP B N 1
ATOM 1829 C CA . ASP B 1 24 ? -6.555 35.781 5.266 1 64.81 24 ASP B CA 1
ATOM 1830 C C . ASP B 1 24 ? -7.395 34.938 6.195 1 64.81 24 ASP B C 1
ATOM 1832 O O . ASP B 1 24 ? -7.633 35.281 7.348 1 64.81 24 ASP B O 1
ATOM 1836 N N . ASP B 1 25 ? -7.5 33.781 5.926 1 87.62 25 ASP B N 1
ATOM 1837 C CA . ASP B 1 25 ? -8.516 33.062 6.691 1 87.62 25 ASP B CA 1
ATOM 1838 C C . ASP B 1 25 ? -7.93 31.812 7.355 1 87.62 25 ASP B C 1
ATOM 1840 O O . ASP B 1 25 ? -8.672 30.969 7.867 1 87.62 25 ASP B O 1
ATOM 1844 N N . LEU B 1 26 ? -6.555 31.797 7.68 1 93.19 26 LEU B N 1
ATOM 1845 C CA . LEU B 1 26 ? -5.934 30.656 8.352 1 93.19 26 LEU B CA 1
ATOM 1846 C C . LEU B 1 26 ? -5.695 30.969 9.82 1 93.19 26 LEU B C 1
ATOM 1848 O O . LEU B 1 26 ? -5.066 31.969 10.164 1 93.19 26 LEU B O 1
ATOM 1852 N N . ARG B 1 27 ? -6.199 30.188 10.75 1 94.31 27 ARG B N 1
ATOM 1853 C CA . ARG B 1 27 ? -5.98 30.25 12.195 1 94.31 27 ARG B CA 1
ATOM 1854 C C . ARG B 1 27 ? -5.309 28.984 12.703 1 94.31 27 ARG B C 1
ATOM 1856 O O . ARG B 1 27 ? -5.73 27.875 12.359 1 94.31 27 ARG B O 1
ATOM 1863 N N . GLU B 1 28 ? -4.281 29.172 13.5 1 96.12 28 GLU B N 1
ATOM 1864 C CA . GLU B 1 28 ? -3.604 28.031 14.094 1 96.12 28 GLU B CA 1
ATOM 1865 C C . GLU B 1 28 ? -4.078 27.781 15.523 1 96.12 28 GLU B C 1
ATOM 1867 O O . GLU B 1 28 ? -4.32 28.734 16.266 1 96.12 28 GLU B O 1
ATOM 1872 N N . VAL B 1 29 ? -4.23 26.594 15.906 1 97.88 29 VAL B N 1
ATOM 1873 C CA . VAL B 1 29 ? -4.613 26.219 17.266 1 97.88 29 VAL B CA 1
ATOM 1874 C C . VAL B 1 29 ? -3.848 24.969 17.688 1 97.88 29 VAL B C 1
ATOM 1876 O O . VAL B 1 29 ? -3.613 24.078 16.875 1 97.88 29 VAL B O 1
ATOM 1879 N N . ARG B 1 30 ? -3.42 24.953 18.938 1 98.38 30 ARG B N 1
ATOM 1880 C CA . ARG B 1 30 ? -2.867 23.719 19.484 1 98.38 30 ARG B CA 1
ATOM 1881 C C . ARG B 1 30 ? -3.955 22.672 19.688 1 98.38 30 ARG B C 1
ATOM 1883 O O . ARG B 1 30 ? -5.066 22.984 20.109 1 98.38 30 ARG B O 1
ATOM 1890 N N . ALA B 1 31 ? -3.566 21.453 19.453 1 98.31 31 ALA B N 1
ATOM 1891 C CA . ALA B 1 31 ? -4.543 20.375 19.547 1 98.31 31 ALA B CA 1
ATOM 1892 C C . ALA B 1 31 ? -5.164 20.297 20.938 1 98.31 31 ALA B C 1
ATOM 1894 O O . ALA B 1 31 ? -6.367 20.078 21.078 1 98.31 31 ALA B O 1
ATOM 1895 N N . ASP B 1 32 ? -4.32 20.516 21.938 1 96.88 32 ASP B N 1
ATOM 1896 C CA . ASP B 1 32 ? -4.797 20.375 23.312 1 96.88 32 ASP B CA 1
ATOM 1897 C C . ASP B 1 32 ? -5.668 21.562 23.703 1 96.88 32 ASP B C 1
ATOM 1899 O O . ASP B 1 32 ? -6.258 21.578 24.797 1 96.88 32 ASP B O 1
ATOM 1903 N N . GLU B 1 33 ? -5.82 22.547 22.859 1 97.88 33 GLU B N 1
ATOM 1904 C CA . GLU B 1 33 ? -6.652 23.719 23.125 1 97.88 33 GLU B CA 1
ATOM 1905 C C . GLU B 1 33 ? -7.977 23.641 22.375 1 97.88 33 GLU B C 1
ATOM 1907 O O . GLU B 1 33 ? -8.836 24.516 22.516 1 97.88 33 GLU B O 1
ATOM 1912 N N . LEU B 1 34 ? -8.172 22.672 21.578 1 97.75 34 LEU B N 1
ATOM 1913 C CA . LEU B 1 34 ? -9.438 22.469 20.891 1 97.75 34 LEU B CA 1
ATOM 1914 C C . LEU B 1 34 ? -10.594 22.328 21.875 1 97.75 34 LEU B C 1
ATOM 1916 O O . LEU B 1 34 ? -10.461 21.656 22.891 1 97.75 34 LEU B O 1
ATOM 1920 N N . THR B 1 35 ? -11.68 22.906 21.609 1 96.44 35 THR B N 1
ATOM 1921 C CA . THR B 1 35 ? -12.852 22.844 22.469 1 96.44 35 THR B CA 1
ATOM 1922 C C . THR B 1 35 ? -13.82 21.766 21.984 1 96.44 35 THR B C 1
ATOM 1924 O O . THR B 1 35 ? -14.656 21.281 22.75 1 96.44 35 THR B O 1
ATOM 1927 N N . GLY B 1 36 ? -13.664 21.406 20.766 1 94.44 36 GLY B N 1
ATOM 1928 C CA . GLY B 1 36 ? -14.617 20.5 20.141 1 94.44 36 GLY B CA 1
ATOM 1929 C C . GLY B 1 36 ? -15.812 21.203 19.547 1 94.44 36 GLY B C 1
ATOM 1930 O O . GLY B 1 36 ? -16.656 20.578 18.922 1 94.44 36 GLY B O 1
ATOM 1931 N N . LYS B 1 37 ? -15.859 22.516 19.594 1 96.31 37 LYS B N 1
ATOM 1932 C CA . LYS B 1 37 ? -17.016 23.281 19.125 1 96.31 37 LYS B CA 1
ATOM 1933 C C . LYS B 1 37 ? -16.672 24.078 17.875 1 96.31 37 LYS B C 1
ATOM 1935 O O . LYS B 1 37 ? -17.531 24.781 17.328 1 96.31 37 LYS B O 1
ATOM 1940 N N . GLU B 1 38 ? -15.414 23.969 17.422 1 97 38 GLU B N 1
ATOM 1941 C CA . GLU B 1 38 ? -14.992 24.703 16.234 1 97 38 GLU B CA 1
ATOM 1942 C C . GLU B 1 38 ? -15.797 24.266 15.008 1 97 38 GLU B C 1
ATOM 1944 O O . GLU B 1 38 ? -16.188 23.109 14.898 1 97 38 GLU B O 1
ATOM 1949 N N . THR B 1 39 ? -16.094 25.25 14.07 1 96.75 39 THR B N 1
ATOM 1950 C CA . THR B 1 39 ? -16.812 24.953 12.836 1 96.75 39 THR B CA 1
ATOM 1951 C C . THR B 1 39 ? -16.078 25.531 11.633 1 96.75 39 THR B C 1
ATOM 1953 O O . THR B 1 39 ? -16.625 26.359 10.898 1 96.75 39 THR B O 1
ATOM 1956 N N . PRO B 1 40 ? -14.867 25.109 11.43 1 97.19 40 PRO B N 1
ATOM 1957 C CA . PRO B 1 40 ? -14.102 25.625 10.289 1 97.19 40 PRO B CA 1
ATOM 1958 C C . PRO B 1 40 ? -14.625 25.109 8.953 1 97.19 40 PRO B C 1
ATOM 1960 O O . PRO B 1 40 ? -15.312 24.078 8.906 1 97.19 40 PRO B O 1
ATOM 1963 N N . ASP B 1 41 ? -14.297 25.859 7.875 1 96.31 41 ASP B N 1
ATOM 1964 C CA . ASP B 1 41 ? -14.617 25.422 6.523 1 96.31 41 ASP B CA 1
ATOM 1965 C C . ASP B 1 41 ? -13.633 24.359 6.051 1 96.31 41 ASP B C 1
ATOM 1967 O O . ASP B 1 41 ? -13.953 23.547 5.168 1 96.31 41 ASP B O 1
ATOM 1971 N N . SER B 1 42 ? -12.445 24.453 6.594 1 97.25 42 SER B N 1
ATOM 1972 C CA . SER B 1 42 ? -11.391 23.5 6.273 1 97.25 42 SER B CA 1
ATOM 1973 C C . SER B 1 42 ? -10.391 23.375 7.422 1 97.25 42 SER B C 1
ATOM 1975 O O . SER B 1 42 ? -10.258 24.297 8.234 1 97.25 42 SER B O 1
ATOM 1977 N N . ILE B 1 43 ? -9.695 22.234 7.488 1 98.06 43 ILE B N 1
ATOM 1978 C CA . ILE B 1 43 ? -8.68 22.062 8.523 1 98.06 43 ILE B CA 1
ATOM 1979 C C . ILE B 1 43 ? -7.422 21.438 7.926 1 98.06 43 ILE B C 1
ATOM 1981 O O . ILE B 1 43 ? -7.5 20.672 6.957 1 98.06 43 ILE B O 1
ATOM 1985 N N . VAL B 1 44 ? -6.297 21.844 8.414 1 98.44 44 VAL B N 1
ATOM 1986 C CA . VAL B 1 44 ? -4.996 21.219 8.195 1 98.44 44 VAL B CA 1
ATOM 1987 C C . VAL B 1 44 ? -4.5 20.578 9.492 1 98.44 44 VAL B C 1
ATOM 1989 O O . VAL B 1 44 ? -4.211 21.281 10.461 1 98.44 44 VAL B O 1
ATOM 1992 N N . LEU B 1 45 ? -4.449 19.25 9.531 1 98.81 45 LEU B N 1
ATOM 1993 C CA . LEU B 1 45 ? -3.934 18.516 10.672 1 98.81 45 LEU B CA 1
ATOM 1994 C C . LEU B 1 45 ? -2.441 18.234 10.516 1 98.81 45 LEU B C 1
ATOM 1996 O O . LEU B 1 45 ? -2.029 17.547 9.586 1 98.81 45 LEU B O 1
ATOM 2000 N N . MET B 1 46 ? -1.653 18.672 11.406 1 98.81 46 MET B N 1
ATOM 2001 C CA . MET B 1 46 ? -0.204 18.547 11.289 1 98.81 46 MET B CA 1
ATOM 2002 C C . MET B 1 46 ? 0.28 17.25 11.914 1 98.81 46 MET B C 1
ATOM 2004 O O . MET B 1 46 ? -0.526 16.453 12.398 1 98.81 46 MET B O 1
ATOM 2008 N N . GLY B 1 47 ? 1.578 17.016 11.836 1 98.62 47 GLY B N 1
ATOM 2009 C CA . GLY B 1 47 ? 2.186 15.82 12.406 1 98.62 47 GLY B CA 1
ATOM 2010 C C . GLY B 1 47 ? 2.418 15.922 13.898 1 98.62 47 GLY B C 1
ATOM 2011 O O . GLY B 1 47 ? 2.049 16.922 14.523 1 98.62 47 GLY B O 1
ATOM 2012 N N . GLY B 1 48 ? 2.959 14.875 14.445 1 97.94 48 GLY B N 1
ATOM 2013 C CA . GLY B 1 48 ? 3.291 14.781 15.852 1 97.94 48 GLY B CA 1
ATOM 2014 C C . GLY B 1 48 ? 3.828 13.422 16.25 1 97.94 48 GLY B C 1
ATOM 2015 O O . GLY B 1 48 ? 3.764 12.469 15.477 1 97.94 48 GLY B O 1
ATOM 2016 N N . PRO B 1 49 ? 4.41 13.391 17.422 1 96.38 49 PRO B N 1
ATOM 2017 C CA . PRO B 1 49 ? 5.094 12.164 17.844 1 96.38 49 PRO B CA 1
ATOM 2018 C C . PRO B 1 49 ? 4.137 11.125 18.422 1 96.38 49 PRO B C 1
ATOM 2020 O O . PRO B 1 49 ? 4.551 10 18.719 1 96.38 49 PRO B O 1
ATOM 2023 N N . MET B 1 50 ? 2.865 11.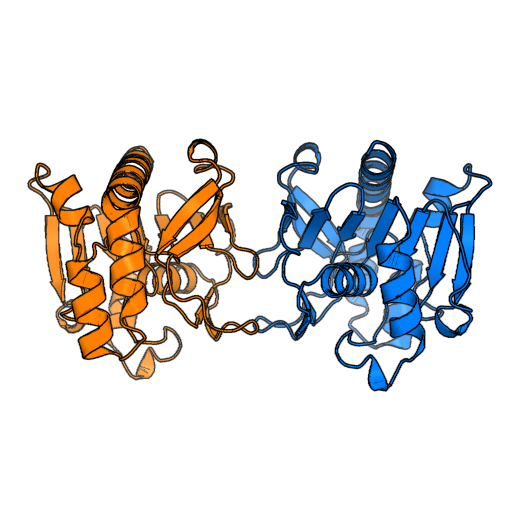445 18.516 1 96.25 50 MET B N 1
ATOM 2024 C CA . MET B 1 50 ? 1.891 10.562 19.156 1 96.25 50 MET B CA 1
ATOM 2025 C C . MET B 1 50 ? 1.462 9.445 18.219 1 96.25 50 MET B C 1
ATOM 2027 O O . MET B 1 50 ? 1.613 9.562 17 1 96.25 50 MET B O 1
ATOM 2031 N N . GLY B 1 51 ? 0.952 8.375 18.797 1 97.62 51 GLY B N 1
ATOM 2032 C CA . GLY B 1 51 ? 0.258 7.344 18.047 1 97.62 51 GLY B CA 1
ATOM 2033 C C . GLY B 1 51 ? -1.252 7.449 18.141 1 97.62 51 GLY B C 1
ATOM 2034 O O . GLY B 1 51 ? -1.795 7.723 19.203 1 97.62 51 GLY B O 1
ATOM 2035 N N . VAL B 1 52 ? -1.888 7.273 17 1 98.25 52 VAL B N 1
ATOM 2036 C CA . VAL B 1 52 ? -3.344 7.367 16.969 1 98.25 52 VAL B CA 1
ATOM 2037 C C . VAL B 1 52 ? -3.947 6.375 17.969 1 98.25 52 VAL B C 1
ATOM 2039 O O . VAL B 1 52 ? -4.969 6.664 18.594 1 98.25 52 VAL B O 1
ATOM 2042 N N . TYR B 1 53 ? -3.342 5.188 18.109 1 96 53 TYR B N 1
ATOM 2043 C CA . TYR B 1 53 ? -3.848 4.141 19 1 96 53 TYR B CA 1
ATOM 2044 C C . TYR B 1 53 ? -3.643 4.508 20.453 1 96 53 TYR B C 1
ATOM 2046 O O . TYR B 1 53 ? -4.086 3.789 21.359 1 96 53 TYR B O 1
ATOM 2054 N N . GLU B 1 54 ? -3.057 5.602 20.75 1 94.62 54 GLU B N 1
ATOM 2055 C CA . GLU B 1 54 ? -2.869 6.109 22.109 1 94.62 54 GLU B CA 1
ATOM 2056 C C . GLU B 1 54 ? -3.912 7.172 22.438 1 94.62 54 GLU B C 1
ATOM 2058 O O . GLU B 1 54 ? -3.676 8.031 23.297 1 94.62 54 GLU B O 1
ATOM 2063 N N . HIS B 1 55 ? -5.039 7.18 21.797 1 92.25 55 HIS B N 1
ATOM 2064 C CA . HIS B 1 55 ? -5.996 8.266 21.953 1 92.25 55 HIS B CA 1
ATOM 2065 C C . HIS B 1 55 ? -6.566 8.312 23.359 1 92.25 55 HIS B C 1
ATOM 2067 O O . HIS B 1 55 ? -7.031 9.359 23.812 1 92.25 55 HIS B O 1
ATOM 2073 N N . ASP B 1 56 ? -6.5 7.242 24.109 1 92.38 56 ASP B N 1
ATOM 2074 C CA . ASP B 1 56 ? -6.91 7.27 25.5 1 92.38 56 ASP B CA 1
ATOM 2075 C C . ASP B 1 56 ? -6.016 8.195 26.328 1 92.38 56 ASP B C 1
ATOM 2077 O O . ASP B 1 56 ? -6.453 8.766 27.328 1 92.38 56 ASP B O 1
ATOM 2081 N N . ARG B 1 57 ? -4.746 8.422 25.906 1 93.88 57 ARG B N 1
ATOM 2082 C CA . ARG B 1 57 ? -3.77 9.266 26.578 1 93.88 57 ARG B CA 1
ATOM 2083 C C . ARG B 1 57 ? -3.846 10.703 26.094 1 93.88 57 ARG B C 1
ATOM 2085 O O . ARG B 1 57 ? -3.318 11.617 26.734 1 93.88 57 ARG B O 1
ATOM 2092 N N . TYR B 1 58 ? -4.469 10.891 24.922 1 94.75 58 TYR B N 1
ATOM 2093 C CA . TYR B 1 58 ? -4.562 12.203 24.297 1 94.75 58 TYR B CA 1
ATOM 2094 C C . TYR B 1 58 ? -6.012 12.555 24 1 94.75 58 TYR B C 1
ATOM 2096 O O . TYR B 1 58 ? -6.461 12.438 22.844 1 94.75 58 TYR B O 1
ATOM 2104 N N . PRO B 1 59 ? -6.676 13.148 24.922 1 92.62 59 PRO B N 1
ATOM 2105 C CA . PRO B 1 59 ? -8.117 13.359 24.812 1 92.62 59 PRO B CA 1
ATOM 2106 C C . PRO B 1 59 ? -8.492 14.25 23.625 1 92.62 59 PRO B C 1
ATOM 2108 O O . PRO B 1 59 ? -9.609 14.156 23.109 1 92.62 59 PRO B O 1
ATOM 2111 N N . PHE B 1 60 ? -7.574 15.086 23.234 1 95.44 60 PHE B N 1
ATOM 2112 C CA . PHE B 1 60 ? -7.875 15.984 22.125 1 95.44 60 PHE B CA 1
ATOM 2113 C C . PHE B 1 60 ? -8.133 15.188 20.844 1 95.44 60 PHE B C 1
ATOM 2115 O O . PHE B 1 60 ? -8.781 15.688 19.922 1 95.44 60 PHE B O 1
ATOM 2122 N N . MET B 1 61 ? -7.641 13.984 20.75 1 97.5 61 MET B N 1
ATOM 2123 C CA . MET B 1 61 ? -7.824 1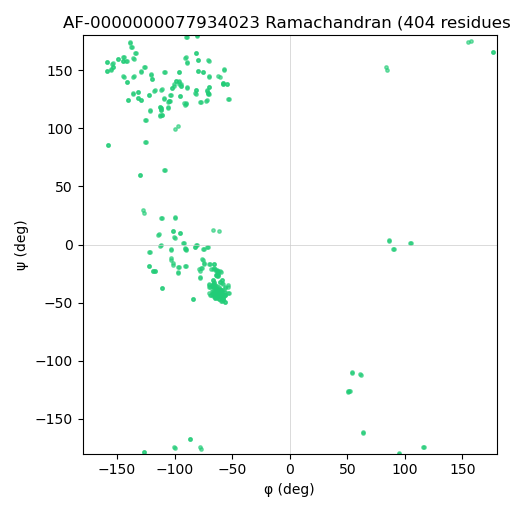3.195 19.547 1 97.5 61 MET B CA 1
ATOM 2124 C C . MET B 1 61 ? -9.297 12.867 19.328 1 97.5 61 MET B C 1
ATOM 2126 O O . MET B 1 61 ? -9.766 12.82 18.188 1 97.5 61 MET B O 1
ATOM 2130 N N . GLU B 1 62 ? -10.008 12.648 20.422 1 97.25 62 GLU B N 1
ATOM 2131 C CA . GLU B 1 62 ? -11.445 12.406 20.297 1 97.25 62 GLU B CA 1
ATOM 2132 C C . GLU B 1 62 ? -12.148 13.609 19.672 1 97.25 62 GLU B C 1
ATOM 2134 O O . GLU B 1 62 ? -13.031 13.445 18.828 1 97.25 62 GLU B O 1
ATOM 2139 N N . LYS B 1 63 ? -11.766 14.781 20.094 1 97.88 63 LYS B N 1
ATOM 2140 C CA . LYS B 1 63 ? -12.305 16 19.516 1 97.88 63 LYS B CA 1
ATOM 2141 C C . LYS B 1 63 ? -11.922 16.125 18.047 1 97.88 63 LYS B C 1
ATOM 2143 O O . LYS B 1 63 ? -12.719 16.578 17.219 1 97.88 63 LYS B O 1
ATOM 2148 N N . GLU B 1 64 ? -10.734 15.758 17.734 1 98.38 64 GLU B N 1
ATOM 2149 C CA . GLU B 1 64 ? -10.258 15.828 16.359 1 98.38 64 GLU B CA 1
ATOM 2150 C C . GLU B 1 64 ? -11.039 14.867 15.461 1 98.38 64 GLU B C 1
ATOM 2152 O O . GLU B 1 64 ? -11.383 15.211 14.328 1 98.38 64 GLU B O 1
ATOM 2157 N N . PHE B 1 65 ? -11.312 13.617 15.984 1 98.31 65 PHE B N 1
ATOM 2158 C CA . PHE B 1 65 ? -12.094 12.664 15.203 1 98.31 65 PHE B CA 1
ATOM 2159 C C . PHE B 1 65 ? -13.445 13.258 14.812 1 98.31 65 PHE B C 1
ATOM 2161 O O . PHE B 1 65 ? -13.852 13.164 13.656 1 98.31 65 PHE B O 1
ATOM 2168 N N . GLU B 1 66 ? -14.086 13.914 15.727 1 98 66 GLU B N 1
ATOM 2169 C CA . GLU B 1 66 ? -15.391 14.516 15.461 1 98 66 GLU B CA 1
ATOM 2170 C C . GLU B 1 66 ? -15.266 15.703 14.508 1 98 66 GLU B C 1
ATOM 2172 O O . GLU B 1 66 ? -16.094 15.875 13.609 1 98 66 GLU B O 1
ATOM 2177 N N . LEU B 1 67 ? -14.281 16.469 14.719 1 98.31 67 LEU B N 1
ATOM 2178 C CA . LEU B 1 67 ? -14.039 17.625 13.867 1 98.31 67 LEU B CA 1
ATOM 2179 C C . LEU B 1 67 ? -13.781 17.203 12.422 1 98.31 67 LEU B C 1
ATOM 2181 O O . LEU B 1 67 ? -14.312 17.812 11.492 1 98.31 67 LEU B O 1
ATOM 2185 N N . ILE B 1 68 ? -12.992 16.172 12.211 1 98.44 68 ILE B N 1
ATOM 2186 C CA . ILE B 1 68 ? -12.68 15.641 10.891 1 98.44 68 ILE B CA 1
ATOM 2187 C C . ILE B 1 68 ? -13.969 15.242 10.18 1 98.44 68 ILE B C 1
ATOM 2189 O O . ILE B 1 68 ? -14.164 15.57 9.008 1 98.44 68 ILE B O 1
ATOM 2193 N N . LYS B 1 69 ? -14.836 14.57 10.852 1 97.69 69 LYS B N 1
ATOM 2194 C CA . LYS B 1 69 ? -16.047 14.023 10.266 1 97.69 69 LYS B CA 1
ATOM 2195 C C . LYS B 1 69 ? -17 15.141 9.828 1 97.69 69 LYS B C 1
ATOM 2197 O O . LYS B 1 69 ? -17.703 15.008 8.82 1 97.69 69 LYS B O 1
ATOM 2202 N N . ARG B 1 70 ? -16.969 16.188 10.477 1 96.94 70 ARG B N 1
ATOM 2203 C CA . ARG B 1 70 ? -17.984 17.203 10.188 1 96.94 70 ARG B CA 1
ATOM 2204 C C . ARG B 1 70 ? -17.406 18.328 9.32 1 96.94 70 ARG B C 1
ATOM 2206 O O . ARG B 1 70 ? -18.141 19.156 8.805 1 96.94 70 ARG B O 1
ATOM 2213 N N . THR B 1 71 ? -16.094 18.438 9.227 1 98 71 THR B N 1
ATOM 2214 C CA . THR B 1 71 ? -15.484 19.484 8.406 1 98 71 THR B CA 1
ATOM 2215 C C . THR B 1 71 ? -15.438 19.062 6.941 1 98 71 THR B C 1
ATOM 2217 O O . THR B 1 71 ? -14.984 17.969 6.613 1 98 71 THR B O 1
ATOM 2220 N N . PRO B 1 72 ? -15.883 19.875 6.031 1 96.88 72 PRO B N 1
ATOM 2221 C CA . PRO B 1 72 ? -16.031 19.484 4.625 1 96.88 72 PRO B CA 1
ATOM 2222 C C . PRO B 1 72 ? -14.703 19.219 3.934 1 96.88 72 PRO B C 1
ATOM 2224 O O . PRO B 1 72 ? -14.633 18.391 3.023 1 96.88 72 PRO B O 1
ATOM 2227 N N . LYS B 1 73 ? -13.672 19.984 4.289 1 98.31 73 LYS B N 1
ATOM 2228 C CA . LYS B 1 73 ? -12.383 19.906 3.611 1 98.31 73 LYS B CA 1
ATOM 2229 C C . LYS B 1 73 ? -11.25 19.734 4.617 1 98.31 73 LYS B C 1
ATOM 2231 O O . LYS B 1 73 ? -11.109 20.531 5.543 1 98.31 73 LYS B O 1
ATOM 2236 N N . VAL B 1 74 ? -10.43 18.641 4.422 1 98.75 74 VAL B N 1
ATOM 2237 C CA . VAL B 1 74 ? -9.406 18.297 5.41 1 98.75 74 VAL B CA 1
ATOM 2238 C C . VAL B 1 74 ? -8.102 17.938 4.703 1 98.75 74 VAL B C 1
ATOM 2240 O O . VAL B 1 74 ? -8.109 17.219 3.699 1 98.75 74 VAL B O 1
ATOM 2243 N N . LEU B 1 75 ? -7.027 18.516 5.109 1 98.75 75 LEU B N 1
ATOM 2244 C CA . LEU B 1 75 ? -5.676 18.078 4.777 1 98.75 75 LEU B CA 1
ATOM 2245 C C . LEU B 1 75 ? -4.965 17.531 6.008 1 98.75 75 LEU B C 1
ATOM 2247 O O . LEU B 1 75 ? -4.816 18.234 7.008 1 98.75 75 LEU B O 1
ATOM 2251 N N . GLY B 1 76 ? -4.598 16.281 6 1 98.88 76 GLY B N 1
ATOM 2252 C CA . GLY B 1 76 ? -3.846 15.664 7.078 1 98.88 76 GLY B CA 1
ATOM 2253 C C . GLY B 1 76 ? -2.426 15.305 6.688 1 98.88 76 GLY B C 1
ATOM 2254 O O . GLY B 1 76 ? -2.201 14.703 5.633 1 98.88 76 GLY B O 1
ATOM 2255 N N . ILE B 1 77 ? -1.454 15.625 7.516 1 98.88 77 ILE B N 1
ATOM 2256 C CA . ILE B 1 77 ? -0.045 15.375 7.234 1 98.88 77 ILE B CA 1
ATOM 2257 C C . ILE B 1 77 ? 0.558 14.508 8.336 1 98.88 77 ILE B C 1
ATOM 2259 O O . ILE B 1 77 ? 0.474 14.859 9.523 1 98.88 77 ILE B O 1
ATOM 2263 N N . CYS B 1 78 ? 1.229 13.398 7.934 1 98.75 78 CYS B N 1
ATOM 2264 C CA . CYS B 1 78 ? 1.872 12.461 8.852 1 98.75 78 CYS B CA 1
ATOM 2265 C C . CYS B 1 78 ? 0.892 11.969 9.906 1 98.75 78 CYS B C 1
ATOM 2267 O O . CYS B 1 78 ? -0.059 11.25 9.594 1 98.75 78 CYS B O 1
ATOM 2269 N N . LEU B 1 79 ? 1.007 12.359 11.211 1 98.81 79 LEU B N 1
ATOM 2270 C CA . LEU B 1 79 ? -0.002 12.047 12.219 1 98.81 79 LEU B CA 1
ATOM 2271 C C . LEU B 1 79 ? -1.384 12.508 11.766 1 98.81 79 LEU B C 1
ATOM 2273 O O . LEU B 1 79 ? -2.373 11.797 11.969 1 98.81 79 LEU B O 1
ATOM 2277 N N . GLY B 1 80 ? -1.453 13.672 11.18 1 98.88 80 GLY B N 1
ATOM 2278 C CA . GLY B 1 80 ? -2.715 14.18 10.672 1 98.88 80 GLY B CA 1
ATOM 2279 C C . GLY B 1 80 ? -3.383 13.25 9.672 1 98.88 80 GLY B C 1
ATOM 2280 O O . GLY B 1 80 ? -4.605 13.102 9.68 1 98.88 80 GLY B O 1
ATOM 2281 N N . ALA B 1 81 ? -2.6 12.719 8.766 1 98.94 81 ALA B N 1
ATOM 2282 C CA . ALA B 1 81 ? -3.129 11.75 7.805 1 98.94 81 ALA B CA 1
ATOM 2283 C C . ALA B 1 81 ? -3.627 10.492 8.508 1 98.94 81 ALA B C 1
ATOM 2285 O O . ALA B 1 81 ? -4.641 9.906 8.117 1 98.94 81 ALA B O 1
ATOM 2286 N N . GLN B 1 82 ? -2.869 10.047 9.516 1 98.94 82 GLN B N 1
ATOM 2287 C CA . GLN B 1 82 ? -3.246 8.875 10.297 1 98.94 82 GLN B CA 1
ATOM 2288 C C . GLN B 1 82 ? -4.543 9.117 11.062 1 98.94 82 GLN B C 1
ATOM 2290 O O . GLN B 1 82 ? -5.426 8.258 11.086 1 98.94 82 GLN B O 1
ATOM 2295 N N . LEU B 1 83 ? -4.668 10.289 11.68 1 98.88 83 LEU B N 1
ATOM 2296 C CA . LEU B 1 83 ? -5.898 10.664 12.359 1 98.88 83 LEU B CA 1
ATOM 2297 C C . LEU B 1 83 ? -7.074 10.68 11.391 1 98.88 83 LEU B C 1
ATOM 2299 O O . LEU B 1 83 ? -8.164 10.219 11.727 1 98.88 83 LEU B O 1
ATOM 2303 N N . LEU B 1 84 ? -6.797 11.266 10.234 1 98.94 84 LEU B N 1
ATOM 2304 C CA . LEU B 1 84 ? -7.82 11.344 9.195 1 98.94 84 LEU B CA 1
ATOM 2305 C C . LEU B 1 84 ? -8.289 9.953 8.789 1 98.94 84 LEU B C 1
ATOM 2307 O O . LEU B 1 84 ? -9.492 9.695 8.727 1 98.94 84 LEU B O 1
ATOM 2311 N N . SER B 1 85 ? -7.379 9 8.5 1 98.94 85 SER B N 1
ATOM 2312 C CA . SER B 1 85 ? -7.727 7.629 8.156 1 98.94 85 SER B CA 1
ATOM 2313 C C . SER B 1 85 ? -8.578 6.984 9.242 1 98.94 85 SER B C 1
ATOM 2315 O O . SER B 1 85 ? -9.656 6.457 8.969 1 98.94 85 SER B O 1
ATOM 2317 N N . TYR B 1 86 ? -8.148 7.09 10.445 1 98.88 86 TYR B N 1
ATOM 2318 C CA . TYR B 1 86 ? -8.828 6.473 11.578 1 98.88 86 TYR B CA 1
ATOM 2319 C C . TYR B 1 86 ? -10.242 7.027 11.742 1 98.88 86 TYR B C 1
ATOM 2321 O O . TYR B 1 86 ? -11.195 6.27 11.914 1 98.88 86 TYR B O 1
ATOM 2329 N N . ALA B 1 87 ? -10.344 8.305 11.68 1 98.69 87 ALA B N 1
ATOM 2330 C CA . ALA B 1 87 ? -11.633 8.969 11.844 1 98.69 87 ALA B CA 1
ATOM 2331 C C . ALA B 1 87 ? -12.625 8.492 10.789 1 98.69 87 ALA B C 1
ATOM 2333 O O . ALA B 1 87 ? -13.836 8.477 11.031 1 98.69 87 ALA B O 1
ATOM 2334 N N . LEU B 1 88 ? -12.117 8.133 9.648 1 98.56 88 LEU B N 1
ATOM 2335 C CA . LEU B 1 88 ? -12.977 7.742 8.531 1 98.56 88 LEU B CA 1
ATOM 2336 C C . LEU B 1 88 ? -13.141 6.23 8.477 1 98.56 88 LEU B C 1
ATOM 2338 O O . LEU B 1 88 ? -13.617 5.688 7.473 1 98.56 88 LEU B O 1
ATOM 2342 N N . GLY B 1 89 ? -12.719 5.543 9.453 1 98.31 89 GLY B N 1
ATOM 2343 C CA . GLY B 1 89 ? -13 4.121 9.57 1 98.31 89 GLY B CA 1
ATOM 2344 C C . GLY B 1 89 ? -11.805 3.248 9.242 1 98.31 89 GLY B C 1
ATOM 2345 O O . GLY B 1 89 ? -11.906 2.02 9.258 1 98.31 89 GLY B O 1
ATOM 2346 N N . GLY B 1 90 ? -10.664 3.812 8.922 1 98.56 90 GLY B N 1
ATOM 2347 C CA . GLY B 1 90 ? -9.445 3.055 8.703 1 98.56 90 GLY B CA 1
ATOM 2348 C C . GLY B 1 90 ? -8.781 2.617 10 1 98.56 90 GLY B C 1
ATOM 2349 O O . GLY B 1 90 ? -9.344 2.789 11.078 1 98.56 90 GLY B O 1
ATOM 2350 N N . LYS B 1 91 ? -7.598 2.021 9.844 1 98.69 91 LYS B N 1
ATOM 2351 C CA . LYS B 1 91 ? -6.785 1.575 10.969 1 98.69 91 LYS B CA 1
ATOM 2352 C C . LYS B 1 91 ? -5.367 2.137 10.883 1 98.69 91 LYS B C 1
ATOM 2354 O O . LYS B 1 91 ? -4.891 2.463 9.797 1 98.69 91 LYS B O 1
ATOM 2359 N N . VAL B 1 92 ? -4.789 2.27 12.039 1 98.81 92 VAL B N 1
ATOM 2360 C CA . VAL B 1 92 ? -3.418 2.754 12.141 1 98.81 92 VAL B CA 1
ATOM 2361 C C . VAL B 1 92 ? -2.615 1.845 13.07 1 98.81 92 VAL B C 1
ATOM 2363 O O . VAL B 1 92 ? -3.068 1.518 14.172 1 98.81 92 VAL B O 1
ATOM 2366 N N . THR B 1 93 ? -1.464 1.421 12.664 1 98.5 93 THR B N 1
ATOM 2367 C CA . THR B 1 93 ? -0.558 0.583 13.445 1 98.5 93 THR B CA 1
ATOM 2368 C C . THR B 1 93 ? 0.896 0.95 13.156 1 98.5 93 THR B C 1
ATOM 2370 O O . THR B 1 93 ? 1.188 1.643 12.18 1 98.5 93 THR B O 1
ATOM 2373 N N . PRO B 1 94 ? 1.804 0.523 14.094 1 98.19 94 PRO B N 1
ATOM 2374 C CA . PRO B 1 94 ? 3.203 0.563 13.664 1 98.19 94 PRO B CA 1
ATOM 2375 C C . PRO B 1 94 ? 3.441 -0.207 12.367 1 98.19 94 PRO B C 1
ATOM 2377 O O . PRO B 1 94 ? 2.85 -1.268 12.156 1 98.19 94 PRO B O 1
ATOM 2380 N N . GLY B 1 95 ? 4.254 0.358 11.461 1 97.56 95 GLY B N 1
ATOM 2381 C CA . GLY B 1 95 ? 4.547 -0.307 10.203 1 97.56 95 GLY B CA 1
ATOM 2382 C C . GLY B 1 95 ? 5.457 -1.512 10.359 1 97.56 95 GLY B C 1
ATOM 2383 O O . GLY B 1 95 ? 6.543 -1.405 10.93 1 97.56 95 GLY B O 1
ATOM 2384 N N . SER B 1 96 ? 5.117 -2.576 9.773 1 97.44 96 SER B N 1
ATOM 2385 C CA . SER B 1 96 ? 5.848 -3.83 9.938 1 97.44 96 SER B CA 1
ATOM 2386 C C . SER B 1 96 ? 7.164 -3.805 9.172 1 97.44 96 SER B C 1
ATOM 2388 O O . SER B 1 96 ? 8.055 -4.621 9.422 1 97.44 96 SER B O 1
ATOM 2390 N N . PHE B 1 97 ? 7.352 -2.887 8.227 1 98.19 97 PHE B N 1
ATOM 2391 C CA . PHE B 1 97 ? 8.562 -2.848 7.418 1 98.19 97 PHE B CA 1
ATOM 2392 C C . PHE B 1 97 ? 9.531 -1.79 7.938 1 98.19 97 PHE B C 1
ATOM 2394 O O . PHE B 1 97 ? 10.5 -1.436 7.258 1 98.19 97 PHE B O 1
ATOM 2401 N N . GLY B 1 98 ? 9.156 -1.193 9.094 1 97.44 98 GLY B N 1
ATOM 2402 C CA . GLY B 1 98 ? 10.055 -0.26 9.758 1 97.44 98 GLY B CA 1
ATOM 2403 C C . GLY B 1 98 ? 9.781 1.188 9.398 1 97.44 98 GLY B C 1
ATOM 2404 O O . GLY B 1 98 ? 8.891 1.477 8.594 1 97.44 98 GLY B O 1
ATOM 2405 N N . GLU B 1 99 ? 10.57 2.1 9.961 1 97.81 99 GLU B N 1
ATOM 2406 C CA . GLU B 1 99 ? 10.422 3.547 9.828 1 97.81 99 GLU B CA 1
ATOM 2407 C C . GLU B 1 99 ? 10.898 4.027 8.461 1 97.81 99 GLU B C 1
ATOM 2409 O O . GLU B 1 99 ? 11.742 3.381 7.832 1 97.81 99 GLU B O 1
ATOM 2414 N N . GLU B 1 100 ? 10.32 5.023 7.969 1 98.25 100 GLU B N 1
ATOM 2415 C CA . GLU B 1 100 ? 10.852 5.801 6.852 1 98.25 100 GLU B CA 1
ATOM 2416 C C . GLU B 1 100 ? 11.25 7.203 7.297 1 98.25 100 GLU B C 1
ATOM 2418 O O . GLU B 1 100 ? 10.414 7.969 7.777 1 98.25 100 GLU B O 1
ATOM 2423 N N . LYS B 1 101 ? 12.57 7.543 7.16 1 98.12 101 LYS B N 1
ATOM 2424 C CA . LYS B 1 101 ? 13.117 8.805 7.652 1 98.12 101 LYS B CA 1
ATOM 2425 C C . LYS B 1 101 ? 14.125 9.383 6.664 1 98.12 101 LYS B C 1
ATOM 2427 O O . LYS B 1 101 ? 15.094 8.727 6.301 1 98.12 101 LYS B O 1
ATOM 2432 N N . GLY B 1 102 ? 13.859 10.641 6.246 1 98.31 102 GLY B N 1
ATOM 2433 C CA . GLY B 1 102 ? 14.742 11.336 5.32 1 98.31 102 GLY B CA 1
ATOM 2434 C C . GLY B 1 102 ? 14.086 11.648 3.988 1 98.31 102 GLY B C 1
ATOM 2435 O O . GLY B 1 102 ? 12.859 11.562 3.861 1 98.31 102 GLY B O 1
ATOM 2436 N N . ILE B 1 103 ? 14.875 12.172 3.074 1 98.5 103 ILE B N 1
ATOM 2437 C CA . ILE B 1 103 ? 14.391 12.43 1.724 1 98.5 103 ILE B CA 1
ATOM 2438 C C . ILE B 1 103 ? 14.211 11.117 0.972 1 98.5 103 ILE B C 1
ATOM 2440 O O . ILE B 1 103 ? 15.141 10.312 0.89 1 98.5 103 ILE B O 1
ATOM 2444 N N . MET B 1 104 ? 13.062 10.883 0.483 1 97.81 104 MET B N 1
ATOM 2445 C CA . MET B 1 104 ? 12.75 9.641 -0.227 1 97.81 104 MET B CA 1
ATOM 2446 C C . MET B 1 104 ? 11.828 9.914 -1.415 1 97.81 104 MET B C 1
ATOM 2448 O O . MET B 1 104 ? 11.148 10.945 -1.46 1 97.81 104 MET B O 1
ATOM 2452 N N . LYS B 1 105 ? 11.891 8.984 -2.324 1 97.44 105 LYS B N 1
ATOM 2453 C CA . LYS B 1 105 ? 11.008 9.07 -3.484 1 97.44 105 LYS B CA 1
ATOM 2454 C C . LYS B 1 105 ? 9.68 8.367 -3.213 1 97.44 105 LYS B C 1
ATOM 2456 O O . LYS B 1 105 ? 9.648 7.289 -2.621 1 97.44 105 LYS B O 1
ATOM 2461 N N . VAL B 1 106 ? 8.547 8.977 -3.572 1 98.44 106 VAL B N 1
ATOM 2462 C CA . VAL B 1 106 ? 7.238 8.336 -3.596 1 98.44 106 VAL B CA 1
ATOM 2463 C C . VAL B 1 106 ? 6.66 8.391 -5.008 1 98.44 106 VAL B C 1
ATOM 2465 O O . VAL B 1 106 ? 6.941 9.328 -5.762 1 98.44 106 VAL B O 1
ATOM 2468 N N . ARG B 1 107 ? 5.938 7.406 -5.371 1 98.56 107 ARG B N 1
ATOM 2469 C CA . ARG B 1 107 ? 5.227 7.355 -6.645 1 98.56 107 ARG B CA 1
ATOM 2470 C C . ARG B 1 107 ? 3.781 7.809 -6.48 1 98.56 107 ARG B C 1
ATOM 2472 O O . ARG B 1 107 ? 3.127 7.469 -5.496 1 98.56 107 ARG B O 1
ATOM 2479 N N . THR B 1 108 ? 3.297 8.617 -7.465 1 98.69 108 THR B N 1
ATOM 2480 C CA . THR B 1 108 ? 1.938 9.133 -7.359 1 98.69 108 THR B CA 1
ATOM 2481 C C . THR B 1 108 ? 1.023 8.477 -8.383 1 98.69 108 THR B C 1
ATOM 2483 O O . THR B 1 108 ? 1.483 8.031 -9.438 1 98.69 108 THR B O 1
ATOM 2486 N N . VAL B 1 109 ? -0.205 8.344 -8.031 1 98.38 109 VAL B N 1
ATOM 2487 C CA . VAL B 1 109 ? -1.243 7.785 -8.891 1 98.38 109 VAL B CA 1
ATOM 2488 C C . VAL B 1 109 ? -2.527 8.594 -8.742 1 98.38 109 VAL B C 1
ATOM 2490 O O . VAL B 1 109 ? -2.594 9.523 -7.93 1 98.38 109 VAL B O 1
ATOM 2493 N N . SER B 1 110 ? -3.551 8.289 -9.57 1 97.62 110 SER B N 1
ATOM 2494 C CA . SER B 1 110 ? -4.883 8.875 -9.492 1 97.62 110 SER B CA 1
ATOM 2495 C C . SER B 1 110 ? -4.816 10.398 -9.484 1 97.62 110 SER B C 1
ATOM 2497 O O . SER B 1 110 ? -4.223 11 -10.383 1 97.62 110 SER B O 1
ATOM 2499 N N . TYR B 1 111 ? -5.434 11.047 -8.477 1 98.44 111 TYR B N 1
ATOM 2500 C CA . TYR B 1 111 ? -5.633 12.492 -8.477 1 98.44 111 TYR B CA 1
ATOM 2501 C C . TYR B 1 111 ? -4.297 13.227 -8.469 1 98.44 111 TYR B C 1
ATOM 2503 O O . TYR B 1 111 ? -4.191 14.344 -8.992 1 98.44 111 TYR B O 1
ATOM 2511 N N . LEU B 1 112 ? -3.207 12.57 -7.926 1 98.62 112 LEU B N 1
ATOM 2512 C CA . LEU B 1 112 ? -1.908 13.227 -7.832 1 98.62 112 LEU B CA 1
ATOM 2513 C C . LEU B 1 112 ? -0.983 12.758 -8.953 1 98.62 112 LEU B C 1
ATOM 2515 O O . LEU B 1 112 ? 0.196 13.117 -8.977 1 98.62 112 LEU B O 1
ATOM 2519 N N . LYS B 1 113 ? -1.479 12.086 -9.922 1 97.94 113 LYS B N 1
ATOM 2520 C CA . LYS B 1 113 ? -0.656 11.43 -10.93 1 97.94 113 LYS B CA 1
ATOM 2521 C C . LYS B 1 113 ? 0.159 12.445 -11.727 1 97.94 113 LYS B C 1
ATOM 2523 O O . LYS B 1 113 ? 1.277 12.156 -12.148 1 97.94 113 LYS B O 1
ATOM 2528 N N . THR B 1 114 ? -0.294 13.641 -11.844 1 97.75 114 THR B N 1
ATOM 2529 C CA . THR B 1 114 ? 0.354 14.664 -12.656 1 97.75 114 THR B CA 1
ATOM 2530 C C . THR B 1 114 ? 1.674 15.094 -12.023 1 97.75 114 THR B C 1
ATOM 2532 O O . THR B 1 114 ? 2.512 15.711 -12.688 1 97.75 114 THR B O 1
ATOM 2535 N N . LEU B 1 115 ? 1.857 14.789 -10.766 1 98.25 115 LEU B N 1
ATOM 2536 C CA . LEU B 1 115 ? 3.096 15.156 -10.086 1 98.25 115 LEU B CA 1
ATOM 2537 C C . LEU B 1 115 ? 4.234 14.227 -10.492 1 98.25 115 LEU B C 1
ATOM 2539 O O . LEU B 1 115 ? 5.406 14.562 -10.305 1 98.25 115 LEU B O 1
ATOM 2543 N N . GLY B 1 116 ? 3.93 13.016 -11.031 1 97.12 116 GLY B N 1
ATOM 2544 C CA . GLY B 1 116 ? 4.961 12.016 -11.266 1 97.12 116 GLY B CA 1
ATOM 2545 C C . GLY B 1 116 ? 5.625 11.531 -9.984 1 97.12 116 GLY B C 1
ATOM 2546 O O . GLY B 1 116 ? 5.023 11.586 -8.914 1 97.12 116 GLY B O 1
ATOM 2547 N N . ASP B 1 117 ? 6.805 10.922 -10.133 1 97.25 117 ASP B N 1
ATOM 2548 C CA . ASP B 1 117 ? 7.605 10.586 -8.961 1 97.25 117 ASP B CA 1
ATOM 2549 C C . ASP B 1 117 ? 8.195 11.844 -8.32 1 97.25 117 ASP B C 1
ATOM 2551 O O . ASP B 1 117 ? 8.766 12.688 -9.016 1 97.25 117 ASP B O 1
ATOM 2555 N N . ILE B 1 118 ? 8.016 11.953 -7.027 1 98.31 118 ILE B N 1
ATOM 2556 C CA . ILE B 1 118 ? 8.5 13.164 -6.363 1 98.31 118 ILE B CA 1
ATOM 2557 C C . ILE B 1 118 ? 9.344 12.781 -5.152 1 98.31 118 ILE B C 1
ATOM 2559 O O . ILE B 1 118 ? 9.102 11.75 -4.512 1 98.31 118 ILE B O 1
ATOM 2563 N N . HIS B 1 119 ? 10.344 13.633 -4.852 1 98.25 119 HIS B N 1
ATOM 2564 C CA . HIS B 1 119 ? 11.039 13.539 -3.576 1 98.25 119 HIS B CA 1
ATOM 2565 C C . HIS B 1 119 ? 10.25 14.227 -2.465 1 98.25 119 HIS B C 1
ATOM 2567 O O . HIS B 1 119 ? 9.766 15.344 -2.645 1 98.25 119 HIS B O 1
ATOM 2573 N N . VAL B 1 120 ? 10.117 13.562 -1.368 1 98.69 120 VAL B N 1
ATOM 2574 C CA . VAL B 1 120 ? 9.438 14.117 -0.203 1 98.69 120 VAL B CA 1
ATOM 2575 C C . VAL B 1 120 ? 10.258 13.852 1.054 1 98.69 120 VAL B C 1
ATOM 2577 O O . VAL B 1 120 ? 11.234 13.094 1.017 1 98.69 120 VAL B O 1
ATOM 2580 N N . PHE B 1 121 ? 9.93 14.539 2.107 1 98.81 121 PHE B N 1
ATOM 2581 C CA . PHE B 1 121 ? 10.508 14.234 3.408 1 98.81 121 PHE B CA 1
ATOM 2582 C C . PHE B 1 121 ? 9.594 13.312 4.211 1 98.81 121 PHE B C 1
ATOM 2584 O O . PHE B 1 121 ? 8.398 13.578 4.336 1 98.81 121 PHE B O 1
ATOM 2591 N N . GLN B 1 122 ? 10.172 12.273 4.664 1 98.75 122 GLN B N 1
ATOM 2592 C CA . GLN B 1 122 ? 9.422 11.328 5.48 1 98.75 122 GLN B CA 1
ATOM 2593 C C . GLN B 1 122 ? 10.031 11.195 6.871 1 98.75 122 GLN B C 1
ATOM 2595 O O . GLN B 1 122 ? 11.258 11.195 7.02 1 98.75 122 GLN B O 1
ATOM 2600 N N . TRP B 1 123 ? 9.219 11.07 7.844 1 98.62 123 TRP B N 1
ATOM 2601 C CA . TRP B 1 123 ? 9.594 10.734 9.211 1 98.62 123 TRP B CA 1
ATOM 2602 C C . TRP B 1 123 ? 8.414 10.133 9.969 1 98.62 123 TRP B C 1
ATOM 2604 O O . TRP B 1 123 ? 7.707 10.836 10.695 1 98.62 123 TRP B O 1
ATOM 2614 N N . HIS B 1 124 ? 8.281 8.844 9.797 1 98.38 124 HIS B N 1
ATOM 2615 C CA . HIS B 1 124 ? 7.176 8.148 10.445 1 98.38 124 HIS B CA 1
ATOM 2616 C C . HIS B 1 124 ? 7.52 6.68 10.68 1 98.38 124 HIS B C 1
ATOM 2618 O O . HIS B 1 124 ? 8.305 6.09 9.938 1 98.38 124 HIS B O 1
ATOM 2624 N N . SER B 1 125 ? 6.879 6.152 11.711 1 98.06 125 SER B N 1
ATOM 2625 C CA . SER B 1 125 ? 7.016 4.73 12.008 1 98.06 125 SER B CA 1
ATOM 2626 C C . SER B 1 125 ? 5.68 4.004 11.883 1 98.06 125 SER B C 1
ATOM 2628 O O . SER B 1 125 ? 5.645 2.779 11.75 1 98.06 125 SER B O 1
ATOM 2630 N N . ASP B 1 126 ? 4.574 4.742 12 1 98.69 126 ASP B N 1
ATOM 2631 C CA . ASP B 1 126 ? 3.242 4.16 11.875 1 98.69 126 ASP B CA 1
ATOM 2632 C C . ASP B 1 126 ? 2.758 4.207 10.43 1 98.69 126 ASP B C 1
ATOM 2634 O O . ASP B 1 126 ? 3.34 4.902 9.594 1 98.69 126 ASP B O 1
ATOM 2638 N N . THR B 1 127 ? 1.819 3.439 10.109 1 98.69 127 THR B N 1
ATOM 2639 C CA . THR B 1 127 ? 1.152 3.418 8.812 1 98.69 127 THR B CA 1
ATOM 2640 C C . THR B 1 127 ? -0.358 3.275 8.984 1 98.69 127 THR B C 1
ATOM 2642 O O . THR B 1 127 ? -0.845 3.07 10.102 1 98.69 127 THR B O 1
ATOM 2645 N N . PHE B 1 128 ? -1.108 3.449 7.902 1 98.94 128 PHE B N 1
ATOM 2646 C CA . PHE B 1 128 ? -2.564 3.445 7.977 1 98.94 128 PHE B CA 1
ATOM 2647 C C . PHE B 1 128 ? -3.16 2.621 6.844 1 98.94 128 PHE B C 1
ATOM 2649 O O . PHE B 1 128 ? -2.49 2.352 5.844 1 98.94 128 PHE B O 1
ATOM 2656 N N . THR B 1 129 ? -4.43 2.18 6.996 1 98.88 129 THR B N 1
ATOM 2657 C CA . THR B 1 129 ? -5.219 1.622 5.902 1 98.88 129 THR B CA 1
ATOM 2658 C C . THR B 1 129 ? -5.984 2.721 5.176 1 98.88 129 THR B C 1
ATOM 2660 O O . THR B 1 129 ? -6.207 3.801 5.727 1 98.88 129 THR B O 1
ATOM 2663 N N . LEU B 1 130 ? -6.328 2.451 3.939 1 98.88 130 LEU B N 1
ATOM 2664 C CA . LEU B 1 130 ? -7.234 3.359 3.244 1 98.88 130 LEU B CA 1
ATOM 2665 C C . LEU B 1 130 ? -8.648 3.266 3.814 1 98.88 130 LEU B C 1
ATOM 2667 O O . LEU B 1 130 ? -9.188 2.168 3.957 1 98.88 130 LEU B O 1
ATOM 2671 N N . PRO B 1 131 ? -9.242 4.426 4.156 1 98.62 131 PRO B N 1
ATOM 2672 C CA . PRO B 1 131 ? -10.672 4.355 4.469 1 98.62 131 PRO B CA 1
ATOM 2673 C C . PRO B 1 131 ? -11.5 3.775 3.326 1 98.62 131 PRO B C 1
ATOM 2675 O O . PRO B 1 131 ? -11.141 3.934 2.156 1 98.62 131 PRO B O 1
ATOM 2678 N N . GLU B 1 132 ? -12.594 3.139 3.771 1 97 132 GLU B N 1
ATOM 2679 C CA . GLU B 1 132 ? -13.469 2.557 2.752 1 97 132 GLU B CA 1
ATOM 2680 C C . GLU B 1 132 ? -13.859 3.596 1.704 1 97 132 GLU B C 1
ATOM 2682 O O . GLU B 1 132 ? -14.328 4.68 2.045 1 97 132 GLU B O 1
ATOM 2687 N N . GLY B 1 133 ? -13.609 3.301 0.508 1 96.75 133 GLY B N 1
ATOM 2688 C CA . GLY B 1 133 ? -14.016 4.176 -0.582 1 96.75 133 GLY B CA 1
ATOM 2689 C C . GLY B 1 133 ? -12.953 5.199 -0.943 1 96.75 133 GLY B C 1
ATOM 2690 O O . GLY B 1 133 ? -13.125 5.965 -1.896 1 96.75 133 GLY B O 1
ATOM 2691 N N . ALA B 1 134 ? -11.844 5.277 -0.236 1 98.5 134 ALA B N 1
ATOM 2692 C CA . ALA B 1 134 ? -10.781 6.238 -0.521 1 98.5 134 ALA B CA 1
ATOM 2693 C C . ALA B 1 134 ? -9.906 5.758 -1.673 1 98.5 134 ALA B C 1
ATOM 2695 O O . ALA B 1 134 ? -9.68 4.555 -1.832 1 98.5 134 ALA B O 1
ATOM 2696 N N . ASP B 1 135 ? -9.375 6.734 -2.408 1 98.38 135 ASP B N 1
ATOM 2697 C CA . ASP B 1 135 ? -8.422 6.441 -3.473 1 98.38 135 ASP B CA 1
ATOM 2698 C C . ASP B 1 135 ? -6.984 6.562 -2.971 1 98.38 135 ASP B C 1
ATOM 2700 O O . ASP B 1 135 ? -6.645 7.508 -2.26 1 98.38 135 ASP B O 1
ATOM 2704 N N . LEU B 1 136 ? -6.172 5.59 -3.357 1 98.88 136 LEU B N 1
ATOM 2705 C CA . LEU B 1 136 ? -4.734 5.742 -3.162 1 98.88 136 LEU B CA 1
ATOM 2706 C C . LEU B 1 136 ? -4.168 6.805 -4.102 1 98.88 136 LEU B C 1
ATOM 2708 O O . LEU B 1 136 ? -4.5 6.824 -5.289 1 98.88 136 LEU B O 1
ATOM 2712 N N . LEU B 1 137 ? -3.312 7.664 -3.572 1 98.88 137 LEU B N 1
ATOM 2713 C CA . LEU B 1 137 ? -2.791 8.75 -4.398 1 98.88 137 LEU B CA 1
ATOM 2714 C C . LEU B 1 137 ? -1.274 8.656 -4.523 1 98.88 137 LEU B C 1
ATOM 2716 O O . LEU B 1 137 ? -0.683 9.25 -5.426 1 98.88 137 LEU B O 1
ATOM 2720 N N . ALA B 1 138 ? -0.641 8 -3.582 1 98.88 138 ALA B N 1
ATOM 2721 C CA . ALA B 1 138 ? 0.811 7.84 -3.586 1 98.88 138 ALA B CA 1
ATOM 2722 C C . ALA B 1 138 ? 1.235 6.648 -2.732 1 98.88 138 ALA B C 1
ATOM 2724 O O . ALA B 1 138 ? 0.518 6.25 -1.812 1 98.88 138 ALA B O 1
ATOM 2725 N N . TYR B 1 139 ? 2.385 6.145 -3.031 1 98.88 139 TYR B N 1
ATOM 2726 C CA . TYR B 1 139 ? 2.922 5.004 -2.301 1 98.88 139 TYR B CA 1
ATOM 2727 C C . TYR B 1 139 ? 4.445 4.977 -2.377 1 98.88 139 TYR B C 1
ATOM 2729 O O . TYR B 1 139 ? 5.039 5.555 -3.291 1 98.88 139 TYR B O 1
ATOM 2737 N N . SER B 1 140 ? 5.059 4.445 -1.372 1 98.62 140 SER B N 1
ATOM 2738 C CA . SER B 1 140 ? 6.465 4.047 -1.394 1 98.62 140 SER B CA 1
ATOM 2739 C C . SER B 1 140 ? 6.613 2.549 -1.626 1 98.62 140 SER B C 1
ATOM 2741 O O . SER B 1 140 ? 5.629 1.855 -1.892 1 98.62 140 SER B O 1
ATOM 2743 N N . ASP B 1 141 ? 7.863 2.127 -1.542 1 98.25 141 ASP B N 1
ATOM 2744 C CA . ASP B 1 141 ? 8.07 0.688 -1.68 1 98.25 141 ASP B CA 1
ATOM 2745 C C . ASP B 1 141 ? 7.434 -0.071 -0.516 1 98.25 141 ASP B C 1
ATOM 2747 O O . ASP B 1 141 ? 7.113 -1.256 -0.64 1 98.25 141 ASP B O 1
ATOM 2751 N N . LYS B 1 142 ? 7.109 0.637 0.599 1 98.5 142 LYS B N 1
ATOM 2752 C CA . LYS B 1 142 ? 6.715 -0.048 1.827 1 98.5 142 LYS B CA 1
ATOM 2753 C C . LYS B 1 14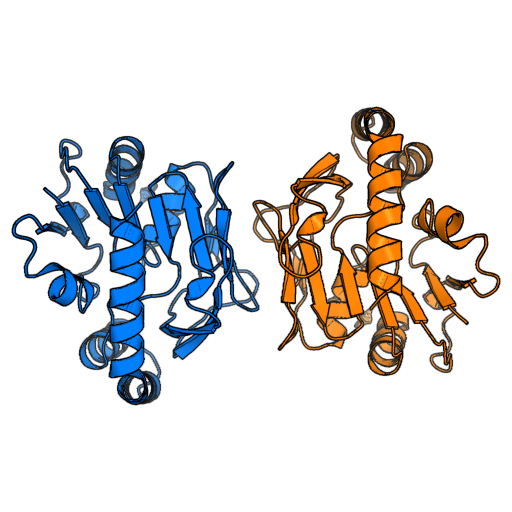2 ? 5.238 0.182 2.135 1 98.5 142 LYS B C 1
ATOM 2755 O O . LYS B 1 142 ? 4.559 -0.711 2.646 1 98.5 142 LYS B O 1
ATOM 2760 N N . TYR B 1 143 ? 4.754 1.44 1.846 1 98.75 143 TYR B N 1
ATOM 2761 C CA . TYR B 1 143 ? 3.492 1.813 2.473 1 98.75 143 TYR B CA 1
ATOM 2762 C C . TYR B 1 143 ? 2.662 2.693 1.545 1 98.75 143 TYR B C 1
ATOM 2764 O O . TYR B 1 143 ? 3.203 3.342 0.645 1 98.75 143 TYR B O 1
ATOM 2772 N N . PHE B 1 144 ? 1.333 2.707 1.806 1 98.88 144 PHE B N 1
ATOM 2773 C CA . PHE B 1 144 ? 0.52 3.812 1.312 1 98.88 144 PHE B CA 1
ATOM 2774 C C . PHE B 1 144 ? 1.04 5.145 1.837 1 98.88 144 PHE B C 1
ATOM 2776 O O . PHE B 1 144 ? 1.398 5.258 3.012 1 98.88 144 PHE B O 1
ATOM 2783 N N . GLN B 1 145 ? 1.046 6.152 0.943 1 98.88 145 GLN B N 1
ATOM 2784 C CA . GLN B 1 145 ? 1.645 7.418 1.362 1 98.88 145 GLN B CA 1
ATOM 2785 C C . GLN B 1 145 ? 0.643 8.562 1.258 1 98.88 145 GLN B C 1
ATOM 2787 O O . GLN B 1 145 ? 0.859 9.641 1.821 1 98.88 145 GLN B O 1
ATOM 2792 N N . ALA B 1 146 ? -0.415 8.398 0.512 1 98.94 146 ALA B N 1
ATOM 2793 C CA . ALA B 1 146 ? -1.434 9.438 0.392 1 98.94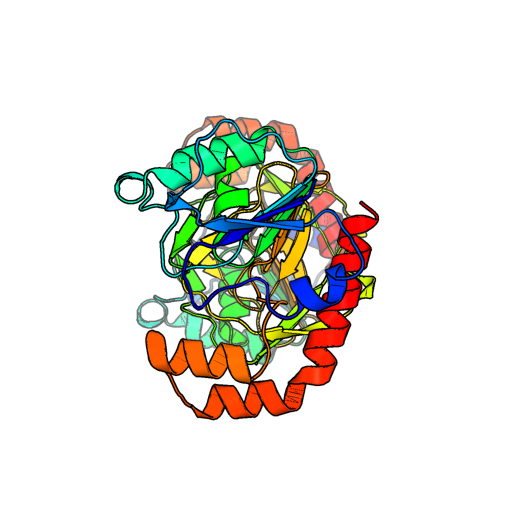 146 ALA B CA 1
ATOM 2794 C C . ALA B 1 146 ? -2.766 8.852 -0.067 1 98.94 146 ALA B C 1
ATOM 2796 O O . ALA B 1 146 ? -2.793 7.895 -0.844 1 98.94 146 ALA B O 1
ATOM 2797 N N . PHE B 1 147 ? -3.811 9.461 0.359 1 98.94 147 PHE B N 1
ATOM 2798 C CA . PHE B 1 147 ? -5.141 9.031 -0.062 1 98.94 147 PHE B CA 1
ATOM 2799 C C . PHE B 1 147 ? -6.102 10.211 -0.105 1 98.94 147 PHE B C 1
ATOM 2801 O O . PHE B 1 147 ? -5.836 11.258 0.492 1 98.94 147 PHE B O 1
ATOM 2808 N N . LEU B 1 148 ? -7.195 10.023 -0.864 1 98.88 148 LEU B N 1
ATOM 2809 C CA . LEU B 1 148 ? -8.25 11.016 -0.979 1 98.88 148 LEU B CA 1
ATOM 2810 C C . LEU B 1 148 ? -9.625 10.383 -0.774 1 98.88 148 LEU B C 1
ATOM 2812 O O . LEU B 1 148 ? -9.93 9.352 -1.37 1 98.88 148 LEU B O 1
ATOM 2816 N N . LYS B 1 149 ? -10.391 10.891 0.099 1 98.44 149 LYS B N 1
ATOM 2817 C CA . LYS B 1 149 ? -11.812 10.586 0.235 1 98.44 149 LYS B CA 1
ATOM 2818 C C . LYS B 1 149 ? -12.648 11.859 0.197 1 98.44 149 LYS B C 1
ATOM 2820 O O . LYS B 1 149 ? -12.633 12.648 1.141 1 98.44 149 LYS B O 1
ATOM 2825 N N . GLU B 1 150 ? -13.359 12.055 -0.938 1 97.12 150 GLU B N 1
ATOM 2826 C CA . GLU B 1 150 ? -14.094 13.297 -1.159 1 97.12 150 GLU B CA 1
ATOM 2827 C C . GLU B 1 150 ? -13.141 14.492 -1.195 1 97.12 150 GLU B C 1
ATOM 2829 O O . GLU B 1 150 ? -12.281 14.586 -2.074 1 97.12 150 GLU B O 1
ATOM 2834 N N . ARG B 1 151 ? -13.195 15.391 -0.207 1 98.44 151 ARG B N 1
ATOM 2835 C CA . ARG B 1 151 ? -12.328 16.562 -0.174 1 98.44 151 ARG B CA 1
ATOM 2836 C C . ARG B 1 151 ? -11.312 16.453 0.961 1 98.44 151 ARG B C 1
ATOM 2838 O O . ARG B 1 151 ? -10.781 17.469 1.423 1 98.44 151 ARG B O 1
ATOM 2845 N N . ARG B 1 152 ? -11.062 15.227 1.369 1 98.75 152 ARG B N 1
ATOM 2846 C CA . ARG B 1 152 ? -10.164 14.969 2.486 1 98.75 152 ARG B CA 1
ATOM 2847 C C . ARG B 1 152 ? -8.898 14.258 2.014 1 98.75 152 ARG B C 1
ATOM 2849 O O . ARG B 1 152 ? -8.945 13.094 1.621 1 98.75 152 ARG B O 1
ATOM 2856 N N . LEU B 1 153 ? -7.824 14.969 2.062 1 98.88 153 LEU B N 1
ATOM 2857 C CA . LEU B 1 153 ? -6.527 14.531 1.558 1 98.88 153 LEU B CA 1
ATOM 2858 C C . LEU B 1 153 ? -5.594 14.164 2.705 1 98.88 153 LEU B C 1
ATOM 2860 O O . LEU B 1 153 ? -5.316 14.992 3.576 1 98.88 153 LEU B O 1
ATOM 2864 N N . GLY B 1 154 ? -5.176 12.922 2.762 1 98.94 154 GLY B N 1
ATOM 2865 C CA . GLY B 1 154 ? -4.168 12.477 3.713 1 98.94 154 GLY B CA 1
ATOM 2866 C C . GLY B 1 154 ? -2.803 12.273 3.084 1 98.94 154 GLY B C 1
ATOM 2867 O O . GLY B 1 154 ? -2.678 11.602 2.057 1 98.94 154 GLY B O 1
ATOM 2868 N N . LEU B 1 155 ? -1.77 12.852 3.66 1 98.94 155 LEU B N 1
ATOM 2869 C CA . LEU B 1 155 ? -0.378 12.703 3.248 1 98.94 155 LEU B CA 1
ATOM 2870 C C . LEU B 1 155 ? 0.469 12.148 4.391 1 98.94 155 LEU B C 1
ATOM 2872 O O . LEU B 1 155 ? 0.664 12.82 5.406 1 98.94 155 LEU B O 1
ATOM 2876 N N . GLN B 1 156 ? 0.996 10.961 4.172 1 98.94 156 GLN B N 1
ATOM 2877 C CA . GLN B 1 156 ? 1.893 10.406 5.18 1 98.94 156 GLN B CA 1
ATOM 2878 C C . GLN B 1 156 ? 3.217 11.164 5.219 1 98.94 156 GLN B C 1
ATOM 2880 O O . GLN B 1 156 ? 3.82 11.312 6.285 1 98.94 156 GLN B O 1
ATOM 2885 N N . PHE B 1 157 ? 3.668 11.578 4.023 1 98.94 157 PHE B N 1
ATOM 2886 C CA . PHE B 1 157 ? 4.902 12.352 3.943 1 98.94 157 PHE B CA 1
ATOM 2887 C C . PHE B 1 157 ? 4.645 13.82 4.266 1 98.94 157 PHE B C 1
ATOM 2889 O O . PHE B 1 157 ? 3.492 14.258 4.297 1 98.94 157 PHE B O 1
ATOM 2896 N N . HIS B 1 158 ? 5.699 14.523 4.523 1 98.88 158 HIS B N 1
ATOM 2897 C CA . HIS B 1 158 ? 5.625 15.93 4.906 1 98.88 158 HIS B CA 1
ATOM 2898 C C . HIS B 1 158 ? 5.832 16.844 3.703 1 98.88 158 HIS B C 1
ATOM 2900 O O . HIS B 1 158 ? 6.68 16.562 2.852 1 98.88 158 HIS B O 1
ATOM 2906 N N . ILE B 1 159 ? 5.059 17.891 3.682 1 98.25 159 ILE B N 1
ATOM 2907 C CA . ILE B 1 159 ? 5.227 18.859 2.609 1 98.25 159 ILE B CA 1
ATOM 2908 C C . ILE B 1 159 ? 5.543 20.234 3.205 1 98.25 159 ILE B C 1
ATOM 2910 O O . ILE B 1 159 ? 5.91 21.156 2.48 1 98.25 159 ILE B O 1
ATOM 2914 N N . GLU B 1 160 ? 5.48 20.344 4.512 1 98.44 160 GLU B N 1
ATOM 2915 C CA . GLU B 1 160 ? 5.582 21.641 5.164 1 98.44 160 GLU B CA 1
ATOM 2916 C C . GLU B 1 160 ? 7.031 21.969 5.508 1 98.44 160 GLU B C 1
ATOM 2918 O O . GLU B 1 160 ? 7.344 23.109 5.883 1 98.44 160 GLU B O 1
ATOM 2923 N N . VAL B 1 161 ? 7.961 21.125 5.289 1 98.62 161 VAL B N 1
ATOM 2924 C CA . VAL B 1 161 ? 9.234 21.203 5.996 1 98.62 161 VAL B CA 1
ATOM 2925 C C . VAL B 1 161 ? 10.258 21.953 5.137 1 98.62 161 VAL B C 1
ATOM 2927 O O . VAL B 1 161 ? 10.172 21.938 3.906 1 98.62 161 VAL B O 1
ATOM 2930 N N . ASP B 1 162 ? 11.164 22.641 5.75 1 98.25 162 ASP B N 1
ATOM 2931 C CA . ASP B 1 162 ? 12.445 23.094 5.23 1 98.25 162 ASP B CA 1
ATOM 2932 C C . ASP B 1 162 ? 13.594 22.672 6.145 1 98.25 162 ASP B C 1
ATOM 2934 O O . ASP B 1 162 ? 13.375 21.984 7.137 1 98.25 162 ASP B O 1
ATOM 2938 N N . ALA B 1 163 ? 14.836 23.078 5.762 1 98.31 163 ALA B N 1
ATOM 2939 C CA . ALA B 1 163 ? 16.016 22.641 6.504 1 98.31 163 ALA B CA 1
ATOM 2940 C C . ALA B 1 163 ? 15.961 23.125 7.949 1 98.31 163 ALA B C 1
ATOM 2942 O O . ALA B 1 163 ? 16.359 22.406 8.867 1 98.31 163 ALA B O 1
ATOM 2943 N N . LYS B 1 164 ? 15.461 24.297 8.164 1 98.06 164 LYS B N 1
ATOM 2944 C CA . LYS B 1 164 ? 15.391 24.875 9.5 1 98.06 164 LYS B CA 1
ATOM 2945 C C . LYS B 1 164 ? 14.453 24.078 10.398 1 98.06 164 LYS B C 1
ATOM 2947 O O . LYS B 1 164 ? 14.789 23.766 11.539 1 98.06 164 LYS B O 1
ATOM 2952 N N . MET B 1 165 ? 13.32 23.75 9.922 1 98.5 165 MET B N 1
ATOM 2953 C CA . MET B 1 165 ? 12.352 22.984 10.688 1 98.5 165 MET B CA 1
ATOM 2954 C C . MET B 1 165 ? 12.898 21.594 11.008 1 98.5 165 MET B C 1
ATOM 2956 O O . MET B 1 165 ? 12.797 21.125 12.148 1 98.5 165 MET B O 1
ATOM 2960 N N . VAL B 1 166 ? 13.523 20.906 10.055 1 98.69 166 VAL B N 1
ATOM 2961 C CA . VAL B 1 166 ? 14.039 19.562 10.258 1 98.69 166 VAL B CA 1
ATOM 2962 C C . VAL B 1 166 ? 15.172 19.594 11.281 1 98.69 166 VAL B C 1
ATOM 2964 O O . VAL B 1 166 ? 15.32 18.656 12.086 1 98.69 166 VAL B O 1
ATOM 2967 N N . LYS B 1 167 ? 15.961 20.656 11.227 1 98.44 167 LYS B N 1
ATOM 2968 C CA . LYS B 1 167 ? 17 20.812 12.242 1 98.44 167 LYS B CA 1
ATOM 2969 C C . LYS B 1 167 ? 16.391 20.859 13.641 1 98.44 167 LYS B C 1
ATOM 2971 O O . LYS B 1 167 ? 16.891 20.203 14.562 1 98.44 167 LYS B O 1
ATOM 2976 N N . SER B 1 168 ? 15.367 21.625 13.781 1 98.31 168 SER B N 1
ATOM 2977 C CA . SER B 1 168 ? 14.68 21.703 15.07 1 98.31 168 SER B CA 1
ATOM 2978 C C . SER B 1 168 ? 14.133 20.344 15.492 1 98.31 168 SER B C 1
ATOM 2980 O O . SER B 1 168 ? 14.148 20 16.672 1 98.31 168 SER B O 1
ATOM 2982 N N . TRP B 1 169 ? 13.609 19.531 14.531 1 98.56 169 TRP B N 1
ATOM 2983 C CA . TRP B 1 169 ? 13.109 18.188 14.828 1 98.56 169 TRP B CA 1
ATOM 2984 C C . TRP B 1 169 ? 14.227 17.281 15.344 1 98.56 169 TRP B C 1
ATOM 2986 O O . TRP B 1 169 ? 14.047 16.562 16.328 1 98.56 169 TRP B O 1
ATOM 2996 N N . ILE B 1 170 ? 15.367 17.375 14.641 1 98.19 170 ILE B N 1
ATOM 2997 C CA . ILE B 1 170 ? 16.516 16.547 15.016 1 98.19 170 ILE B CA 1
ATOM 2998 C C . ILE B 1 170 ? 16.969 16.906 16.422 1 98.19 170 ILE B C 1
ATOM 3000 O O . ILE B 1 170 ? 17.297 16.016 17.219 1 98.19 170 ILE B O 1
ATOM 3004 N N . GLU B 1 171 ? 16.953 18.156 16.766 1 97.69 171 GLU B N 1
ATOM 3005 C CA . GLU B 1 171 ? 17.328 18.609 18.094 1 97.69 171 GLU B CA 1
ATOM 3006 C C . GLU B 1 171 ? 16.344 18.125 19.156 1 97.69 171 GLU B C 1
ATOM 3008 O O . GLU B 1 171 ? 16.734 17.828 20.281 1 97.69 171 GLU B O 1
ATOM 3013 N N . THR B 1 172 ? 15.148 18.047 18.766 1 97.88 172 THR B N 1
ATOM 3014 C CA . THR B 1 172 ? 14.078 17.703 19.688 1 97.88 172 THR B CA 1
ATOM 3015 C C . THR B 1 172 ? 13.953 16.203 19.844 1 97.88 172 THR B C 1
ATOM 3017 O O . THR B 1 172 ? 13.852 15.688 20.969 1 97.88 172 THR B O 1
ATOM 3020 N N . TYR B 1 173 ? 13.953 15.414 18.719 1 96.88 173 TYR B N 1
ATOM 3021 C CA . TYR B 1 173 ? 13.617 13.992 18.703 1 96.88 173 TYR B CA 1
ATOM 3022 C C . TYR B 1 173 ? 14.867 13.133 18.609 1 96.88 173 TYR B C 1
ATOM 3024 O O . TYR B 1 173 ? 14.82 11.922 18.812 1 96.88 173 TYR B O 1
ATOM 3032 N N . GLY B 1 174 ? 15.961 13.75 18.297 1 96.06 174 GLY B N 1
ATOM 3033 C CA . GLY B 1 174 ? 17.156 12.984 17.984 1 96.06 174 GLY B CA 1
ATOM 3034 C C . GLY B 1 174 ? 17.219 12.516 16.547 1 96.06 174 GLY B C 1
ATOM 3035 O O . GLY B 1 174 ? 16.172 12.375 15.898 1 96.06 174 GLY B O 1
ATOM 3036 N N . GLY B 1 175 ? 18.406 12.367 15.984 1 94.62 175 GLY B N 1
ATOM 3037 C CA . GLY B 1 175 ? 18.594 11.898 14.617 1 94.62 175 GLY B CA 1
ATOM 3038 C C . GLY B 1 175 ? 19.922 12.305 14.016 1 94.62 175 GLY B C 1
ATOM 3039 O O . GLY B 1 175 ? 20.703 13.023 14.648 1 94.62 175 GLY B O 1
ATOM 3040 N N . ASN B 1 176 ? 20.125 11.836 12.898 1 96.31 176 ASN B N 1
ATOM 3041 C CA . ASN B 1 176 ? 21.359 12.125 12.164 1 96.31 176 ASN B CA 1
ATOM 3042 C C . ASN B 1 176 ? 21.312 13.516 11.539 1 96.31 176 ASN B C 1
ATOM 3044 O O . ASN B 1 176 ? 20.469 13.789 10.68 1 96.31 176 ASN B O 1
ATOM 3048 N N . GLU B 1 177 ? 22.188 14.32 11.82 1 96.19 177 GLU B N 1
ATOM 3049 C CA . GLU B 1 177 ? 22.234 15.695 11.344 1 96.19 177 GLU B CA 1
ATOM 3050 C C . GLU B 1 177 ? 22.391 15.742 9.82 1 96.19 177 GLU B C 1
ATOM 3052 O O . GLU B 1 177 ? 22.094 16.75 9.195 1 96.19 177 GLU B O 1
ATOM 3057 N N . GLU B 1 178 ? 22.891 14.703 9.273 1 97.62 178 GLU B N 1
ATOM 3058 C CA . GLU B 1 178 ? 23.078 14.648 7.828 1 97.62 178 GLU B CA 1
ATOM 3059 C C . GLU B 1 178 ? 21.75 14.82 7.09 1 97.62 178 GLU B C 1
ATOM 3061 O O . GLU B 1 178 ? 21.734 15.273 5.941 1 97.62 178 GLU B O 1
ATOM 3066 N N . ILE B 1 179 ? 20.688 14.523 7.738 1 97.94 179 ILE B N 1
ATOM 3067 C CA . ILE B 1 179 ? 19.359 14.633 7.16 1 97.94 179 ILE B CA 1
ATOM 3068 C C . ILE B 1 179 ? 19.047 16.094 6.859 1 97.94 179 ILE B C 1
ATOM 3070 O O . ILE B 1 179 ? 18.406 16.406 5.855 1 97.94 179 ILE B O 1
ATOM 3074 N N . VAL B 1 180 ? 19.5 16.984 7.715 1 98.19 180 VAL B N 1
ATOM 3075 C CA . VAL B 1 180 ? 19.281 18.422 7.531 1 98.19 180 VAL B CA 1
ATOM 3076 C C . VAL B 1 180 ? 19.922 18.875 6.223 1 98.19 180 VAL B C 1
ATOM 3078 O O . VAL B 1 180 ? 19.312 19.641 5.461 1 98.19 180 VAL B O 1
ATOM 3081 N N . ASN B 1 181 ? 21.141 18.328 5.922 1 97.88 181 ASN B N 1
ATOM 3082 C CA . ASN B 1 181 ? 21.844 18.688 4.688 1 97.88 181 ASN B CA 1
ATOM 3083 C C . ASN B 1 181 ? 21.094 18.156 3.461 1 97.88 181 ASN B C 1
ATOM 3085 O O . ASN B 1 181 ? 21.031 18.828 2.432 1 97.88 181 ASN B O 1
ATOM 3089 N N . GLN B 1 182 ? 20.594 16.984 3.602 1 97.75 182 GLN B N 1
ATOM 3090 C CA . GLN B 1 182 ? 19.812 16.422 2.514 1 97.75 182 GLN B CA 1
ATOM 3091 C C . GLN B 1 182 ? 18.594 17.281 2.201 1 97.75 182 GLN B C 1
ATOM 3093 O O . GLN B 1 182 ? 18.297 17.547 1.034 1 97.75 182 GLN B O 1
ATOM 3098 N N . VAL B 1 183 ? 17.922 17.719 3.236 1 98.44 183 VAL B N 1
ATOM 3099 C CA . VAL B 1 183 ? 16.734 18.547 3.061 1 98.44 183 VAL B CA 1
ATOM 3100 C C . VAL B 1 183 ? 17.125 19.891 2.42 1 98.44 183 VAL B C 1
ATOM 3102 O O . VAL B 1 183 ? 16.438 20.375 1.519 1 98.44 183 VAL B O 1
ATOM 3105 N N . LYS B 1 184 ? 18.203 20.406 2.9 1 98.19 184 LYS B N 1
ATOM 3106 C CA . LYS B 1 184 ? 18.672 21.672 2.352 1 98.19 184 LYS B CA 1
ATOM 3107 C C . LYS B 1 184 ? 18.891 21.562 0.845 1 98.19 184 LYS B C 1
ATOM 3109 O O . LYS B 1 184 ? 18.547 22.484 0.098 1 98.19 184 LYS B O 1
ATOM 3114 N N . GLU B 1 185 ? 19.438 20.453 0.412 1 98.19 185 GLU B N 1
ATOM 3115 C CA . GLU B 1 185 ? 19.734 20.219 -0.999 1 98.19 185 GLU B CA 1
ATOM 3116 C C . GLU B 1 185 ? 18.453 20.109 -1.822 1 98.19 185 GLU B C 1
ATOM 3118 O O . GLU B 1 185 ? 18.469 20.359 -3.031 1 98.19 185 GLU B O 1
ATOM 3123 N N . HIS B 1 186 ? 17.312 19.797 -1.173 1 98.31 186 HIS B N 1
ATOM 3124 C CA . HIS B 1 186 ? 16.062 19.547 -1.883 1 98.31 186 HIS B CA 1
ATOM 3125 C C . HIS B 1 186 ? 15.023 20.625 -1.557 1 98.31 186 HIS B C 1
ATOM 3127 O O . HIS B 1 186 ? 13.844 20.484 -1.885 1 98.31 186 HIS B O 1
ATOM 3133 N N . GLU B 1 187 ? 15.391 21.656 -0.878 1 97.44 187 GLU B N 1
ATOM 3134 C CA . GLU B 1 187 ? 14.461 22.609 -0.274 1 97.44 187 GLU B CA 1
ATOM 3135 C C . GLU B 1 187 ? 13.555 23.25 -1.329 1 97.44 187 GLU B C 1
ATOM 3137 O O . GLU B 1 187 ? 12.344 23.359 -1.131 1 97.44 187 GLU B O 1
ATOM 3142 N N . GLU B 1 188 ? 14.117 23.672 -2.447 1 97.5 188 GLU B N 1
ATOM 3143 C CA . GLU B 1 188 ? 13.336 24.297 -3.512 1 97.5 188 GLU B CA 1
ATOM 3144 C C . GLU B 1 188 ? 12.344 23.297 -4.117 1 97.5 188 GLU B C 1
ATOM 3146 O O . GLU B 1 188 ? 11.188 23.656 -4.371 1 97.5 188 GLU B O 1
ATOM 3151 N N . GLU B 1 189 ? 12.812 22.125 -4.383 1 97.94 189 GLU B N 1
ATOM 3152 C CA . GLU B 1 189 ? 11.953 21.078 -4.918 1 97.94 189 GLU B CA 1
ATOM 3153 C C . GLU B 1 189 ? 10.797 20.766 -3.967 1 97.94 189 GLU B C 1
ATOM 3155 O O . GLU B 1 189 ? 9.648 20.641 -4.398 1 97.94 189 GLU B O 1
ATOM 3160 N N . LEU B 1 190 ? 11.102 20.672 -2.695 1 98.19 190 LEU B N 1
ATOM 3161 C CA . LEU B 1 190 ? 10.094 20.406 -1.681 1 98.19 190 LEU B CA 1
ATOM 3162 C C . LEU B 1 190 ? 9.039 21.5 -1.646 1 98.19 190 LEU B C 1
ATOM 3164 O O . LEU B 1 190 ? 7.844 21.219 -1.557 1 98.19 190 LEU B O 1
ATOM 3168 N N . PHE B 1 191 ? 9.461 22.719 -1.768 1 98.12 191 PHE B N 1
ATOM 3169 C CA . PHE B 1 191 ? 8.547 23.859 -1.735 1 98.12 191 PHE B CA 1
ATOM 3170 C C . PHE B 1 191 ? 7.641 23.844 -2.959 1 98.12 191 PHE B C 1
ATOM 3172 O O . PHE B 1 191 ? 6.434 24.078 -2.844 1 98.12 191 PHE B O 1
ATOM 3179 N N . HIS B 1 192 ? 8.203 23.594 -4.086 1 98.06 192 HIS B N 1
ATOM 3180 C CA . HIS B 1 192 ? 7.414 23.547 -5.312 1 98.06 192 HIS B CA 1
ATOM 3181 C C . HIS B 1 192 ? 6.383 22.438 -5.266 1 98.06 192 HIS B C 1
ATOM 3183 O O . HIS B 1 192 ? 5.238 22.625 -5.68 1 98.06 192 HIS B O 1
ATOM 3189 N N . THR B 1 193 ? 6.777 21.297 -4.797 1 98.38 193 THR B N 1
ATOM 3190 C CA . THR B 1 193 ? 5.852 20.172 -4.637 1 98.38 193 THR B CA 1
ATOM 3191 C C . THR B 1 193 ? 4.727 20.547 -3.672 1 98.38 193 THR B C 1
ATOM 3193 O O . THR B 1 193 ? 3.557 20.266 -3.943 1 98.38 193 THR B O 1
ATOM 3196 N N . ALA B 1 194 ? 5.07 21.203 -2.592 1 98.38 194 ALA B N 1
ATOM 3197 C CA . ALA B 1 194 ? 4.07 21.641 -1.623 1 98.38 194 ALA B CA 1
ATOM 3198 C C . ALA B 1 194 ? 3.055 22.578 -2.275 1 98.38 194 ALA B C 1
ATOM 3200 O O . ALA B 1 194 ? 1.848 22.422 -2.08 1 98.38 194 ALA B O 1
ATOM 3201 N N . LYS B 1 195 ? 3.547 23.484 -3.043 1 97.75 195 LYS B N 1
ATOM 3202 C CA . LYS B 1 195 ? 2.676 24.422 -3.732 1 97.75 195 LYS B CA 1
ATOM 3203 C C . LYS B 1 195 ? 1.699 23.703 -4.656 1 97.75 195 LYS B C 1
ATOM 3205 O O . LYS B 1 195 ? 0.506 24.016 -4.672 1 97.75 195 LYS B O 1
ATOM 3210 N N . ARG B 1 196 ? 2.201 22.797 -5.371 1 98.44 196 ARG B N 1
ATOM 3211 C CA . ARG B 1 196 ? 1.366 22.062 -6.316 1 98.44 196 ARG B CA 1
ATOM 3212 C C . ARG B 1 196 ? 0.32 21.219 -5.59 1 98.44 196 ARG B C 1
ATOM 3214 O O . ARG B 1 196 ? -0.843 21.172 -5.996 1 98.44 196 ARG B O 1
ATOM 3221 N N . ILE B 1 197 ? 0.711 20.562 -4.523 1 98.56 197 ILE B N 1
ATOM 3222 C CA . ILE B 1 197 ? -0.211 19.703 -3.781 1 98.56 197 ILE B CA 1
ATOM 3223 C C . ILE B 1 197 ? -1.29 20.562 -3.123 1 98.56 197 ILE B C 1
ATOM 3225 O O . ILE B 1 197 ? -2.471 20.203 -3.139 1 98.56 197 ILE B O 1
ATOM 3229 N N . ILE B 1 198 ? -0.885 21.688 -2.564 1 97.44 198 ILE B N 1
ATOM 3230 C CA . ILE B 1 198 ? -1.841 22.578 -1.927 1 97.44 198 ILE B CA 1
ATOM 3231 C C . ILE B 1 198 ? -2.822 23.109 -2.969 1 97.44 198 ILE B C 1
ATOM 3233 O O . ILE B 1 198 ? -4.023 23.203 -2.707 1 97.44 198 ILE B O 1
ATOM 3237 N N . LYS B 1 199 ? -2.312 23.484 -4.105 1 96.75 199 LYS B N 1
ATOM 3238 C CA . LYS B 1 199 ? -3.191 23.938 -5.184 1 96.75 199 LYS B CA 1
ATOM 3239 C C . LYS B 1 199 ? -4.195 22.844 -5.555 1 96.75 199 LYS B C 1
ATOM 3241 O O . LYS B 1 199 ? -5.387 23.125 -5.715 1 96.75 199 LYS B O 1
ATOM 3246 N N . LEU B 1 200 ? -3.723 21.641 -5.711 1 98.06 200 LEU B N 1
ATOM 3247 C CA . LEU B 1 200 ? -4.594 20.516 -6.055 1 98.06 200 LEU B CA 1
ATOM 3248 C C . LEU B 1 200 ? -5.637 20.297 -4.965 1 98.06 200 LEU B C 1
ATOM 3250 O O . LEU B 1 200 ? -6.785 19.953 -5.262 1 98.06 200 LEU B O 1
ATOM 3254 N N . TRP B 1 201 ? -5.207 20.453 -3.75 1 97.44 201 TRP B N 1
ATOM 3255 C CA . TRP B 1 201 ? -6.137 20.297 -2.635 1 97.44 201 TRP B CA 1
ATOM 3256 C C . TRP B 1 201 ? -7.219 21.375 -2.686 1 97.44 201 TRP B C 1
ATOM 3258 O O . TRP B 1 201 ? -8.398 21.078 -2.467 1 97.44 201 TRP B O 1
ATOM 3268 N N . PHE B 1 202 ? -6.855 22.531 -2.986 1 95.44 202 PHE B N 1
ATOM 3269 C CA . PHE B 1 202 ? -7.812 23.625 -3.062 1 95.44 202 PHE B CA 1
ATOM 3270 C C . PHE B 1 202 ? -8.805 23.391 -4.199 1 95.44 202 PHE B C 1
ATOM 3272 O O . PHE B 1 202 ? -9.969 23.781 -4.102 1 95.44 202 PHE B O 1
ATOM 3279 N N . ASP B 1 203 ? -8.367 22.797 -5.215 1 96.44 203 ASP B N 1
ATOM 3280 C CA . ASP B 1 203 ? -9.188 22.594 -6.402 1 96.44 203 ASP B CA 1
ATOM 3281 C C . ASP B 1 203 ? -10.211 21.484 -6.184 1 96.44 203 ASP B C 1
ATOM 3283 O O . ASP B 1 203 ? -11.102 21.281 -7.016 1 96.44 203 ASP B O 1
ATOM 3287 N N . LEU B 1 204 ? -10.07 20.703 -5.129 1 96.44 204 LEU B N 1
ATOM 3288 C CA . LEU B 1 204 ? -11.047 19.656 -4.832 1 96.44 204 LEU B CA 1
ATOM 3289 C C . LEU B 1 204 ? -12.422 20.266 -4.551 1 96.44 204 LEU B C 1
ATOM 3291 O O . LEU B 1 204 ? -12.523 21.297 -3.881 1 96.44 204 LEU B O 1
#

Radius of gyration: 23.04 Å; Cα contacts (8 Å, |Δi|>4): 888; chains: 2; bounding box: 44×67×52 Å

Nearest PDB structures (foldseek):
  6w2j-assembly1_A  TM=7.809E-01  e=5.738E-08  Homo sapiens
  5dot-assembly1_A  TM=7.762E-01  e=7.324E-08  Homo sapiens
  6w2j-assembly2_B  TM=7.792E-01  e=7.324E-08  Homo sapiens
  5dot-assembly1_B  TM=7.630E-01  e=9.936E-08  Homo sapiens
  5dou-assembly1_A  TM=6.940E-01  e=8.795E-08  Homo sapiens

Organism: NCBI:txid1294262

Sequence (408 aa):
MMLGIIHHPVEGLGNIKEILKEKDDLREVRADELTGKETPDSIVLMGGPMGVYEHDRYPFMEKEFELIKRTPKVLGICLGAQLLSYALGGKVTPGSFGEEKGIMKVRTVSYLKTLGDIHVFQWHSDTFTLPEGADLLAYSDKYFQAFLKERRLGLQFHIEVDAKMVKSWIETYGGNEEIVNQVKEHEEELFHTAKRIIKLWFDLMMLGIIHHPVEGLGNIKEILKEKDDLREVRADELTGKETPDSIVLMGGPMGVYEHDRYPFMEKEFELIKRTPKVLGICLGAQLLSYALGGKVTPGSFGEEKGIMKVRTVSYLKTLGDIHVFQWHSDTFTLPEGADLLAYSDKYFQAFLKERRLGLQFHIEVDAKMVKSWIETYGGNEEIVNQVKEHEEELFHTAKRIIKLWFDL

Secondary structure (DSSP, 8-state):
-EEEEESSTT---HHHHHHTTT-TTEEEEEGGG--S----SEEEE---S--GGGTTT-THHHHHHHHHHH-SEEEEETHHHHHHHHHTT--EEE-TT--EEEEEEEEE-GGGGGG-SEEEEEEESEEEPPPTTPEEEEE-SSSEEEEEETTEEEESSBSS--HHHHHHHHHHH---THHHHHHHHTHHHHHHHHHHHHHHHHT-/-EEEEESSTT---HHHHHHTTT-TTEEEEEGGG--S----SEEEE---S--GGGTTT-THHHHHHHHHHH-SEEEEETHHHHHHHHHTT--EEE-TT--EEEEEEEEE-GGGGGG-SEEEEEEESEEEPPPTTPEEEEE-SSSEEEEEETTEEEESSBSS--HHHHHHHHHHH---THHHHHHHHTHHHHHHHHHHHHHHHHT-

Foldseek 3Di:
DEEEEDADPLFGQALVCVLCVVPPPYYYDYLLPDPLPDADLEYEYTDDDDFLVVCVVPVSLVSVLSNLVRHQAYEAEAVGLQSNQVSLPKDKDFFPVFWDAAWDWKAFDDLQNVVGIATFGATHGMAMDHRVPWDQTIDDPGHRAWIDDNLHIGGNTDLNDALVSVCVVCVVVNDDNVRSVRRNVCVVRSSVVSSVVVVSSVVD/DEEEEDADPLFGQALVCVLCVVPPPYYYDYLLPDPLPDADLEYEYTDDDDDLVVCVVPVSLVSVLSNLVRHQAYEAEAVGLQSNQVSLPKDKDFFPVFWDAAWDWKAFDDLQNVVGIAIFGATHGMAMDHRVPWDQTIDDPGHRAWIDDNLHIYGNTDLNDALVSVCVVCVVVNDDNVRSVRRNVCVVRSSVVSSVVVVSSVVD

Solvent-accessible surface area (backbone atoms only — not comparable to full-atom values): 21290 Å² total; per-residue (Å²): 85,33,36,35,37,29,65,35,91,79,34,61,54,54,48,49,48,64,71,42,56,87,49,89,42,69,43,77,42,48,40,87,68,61,82,64,73,79,83,47,57,25,37,38,32,33,30,50,93,68,57,76,84,44,37,90,81,37,65,45,48,59,39,47,36,54,47,58,73,71,31,70,26,36,40,16,26,31,41,16,15,43,46,51,23,39,56,57,68,24,47,63,45,69,35,82,87,52,66,46,76,40,82,41,70,34,43,38,31,70,94,43,32,88,66,41,70,40,69,38,40,33,76,46,46,60,42,55,25,47,24,83,88,38,43,67,23,26,30,45,52,77,42,77,29,24,34,38,47,92,47,32,38,28,25,47,42,49,50,28,67,45,34,69,48,47,44,54,45,33,74,71,72,55,69,66,70,66,48,33,56,55,38,50,76,40,36,67,61,33,48,52,51,32,50,52,53,52,51,54,57,66,70,92,84,32,38,36,36,29,65,36,89,79,34,62,55,53,48,49,48,64,71,42,55,87,47,88,44,69,43,77,43,49,41,87,68,60,83,64,73,79,82,47,56,25,37,39,32,33,30,49,94,70,57,76,86,44,38,91,82,37,66,45,48,59,39,46,36,54,47,56,72,69,31,72,27,36,40,15,25,31,40,16,16,42,46,51,23,39,56,58,69,24,47,64,44,70,35,80,88,52,65,46,75,39,82,41,70,35,43,39,32,71,94,43,33,89,66,40,72,40,69,37,41,31,77,47,45,61,44,55,26,47,23,84,89,38,42,68,24,25,29,46,52,74,42,77,30,25,35,37,47,93,46,32,40,26,25,47,42,50,52,30,70,44,34,69,46,46,45,53,46,34,74,71,73,56,69,68,70,66,47,32,58,54,37,51,77,39,36,68,61,32,48,52,50,30,50,52,52,50,51,55,57,66,70,92

InterPro domains:
  IPR017926 Glutamine amidotransferase [PF00117] (34-163)
  IPR029062 Class I glutamine amidotransferase-like [G3DSA:3.40.50.880] (1-203)
  IPR029062 Class I glutamine amidotransferase-like [SSF52317] (30-185)
  IPR044992 Glutamine amidotransferase domain containing protein ChyE-like [PTHR42695] (29-186)
  IPR044992 Glutamine amidotransferase domain containing protein ChyE-like [cd01741] (5-170)

pLDDT: mean 97.16, std 3.85, range [64.31, 98.94]